Protein 3IUP (pdb70)

Organism: Cupriavidus pinatubonensis (strain JMP 134 / LMG 1197) (NCBI:txid264198)

B-factor: mean 23.29, std 7.45, range [10.83, 61.52]

Nearest PDB structures (foldseek):
  3iup-assembly1_B  TM=1.001E+00  e=5.289E-76  Cupriavidus pinatubonensis JMP134
  4oh1-assembly1_A  TM=6.319E-01  e=7.724E-14  [Clostridium] scindens ATCC 35704
  3qe3-assembly1_A  TM=6.442E-01  e=1.140E-12  Ovis aries
  6dkh-assembly2_C  TM=6.704E-01  e=2.852E-12  Escherichia coli K-12
  4a2c-assembly1_B  TM=6.555E-01  e=2.147E-11  Escherichia coli K-12

Structure (mmCIF, N/CA/C/O backbone):
data_3IUP
#
_entry.id   3IUP
#
_cell.length_a   60.484
_cell.length_b   77.927
_cell.length_c   85.447
_cell.angle_alpha   90.000
_cell.angle_beta   109.210
_cell.angle_gamma   90.000
#
_symmetry.space_group_name_H-M   'P 1 21 1'
#
loop_
_entity.id
_entity.type
_entity.pdbx_description
1 polymer 'Putative NADPH:quinone oxidoreductase'
2 non-polymer 'NADPH DIHYDRO-NICOTINAMIDE-ADENINE-DINUCLEOTIDE PHOSPHATE'
3 non-polymer 1,2-ETHANEDIOL
4 non-polymer 'ACETATE ION'
5 water water
#
loop_
_atom_site.group_PDB
_atom_site.id
_atom_site.type_symbol
_atom_site.label_atom_id
_atom_site.label_alt_id
_atom_site.label_comp_id
_atom_site.label_asym_id
_atom_site.label_entity_id
_atom_site.label_seq_id
_atom_site.pdbx_PDB_ins_code
_atom_site.Cartn_x
_atom_site.Cartn_y
_atom_site.Cartn_z
_atom_site.occupancy
_atom_site.B_iso_or_equiv
_atom_site.auth_seq_id
_atom_site.auth_comp_id
_atom_site.auth_asym_id
_atom_site.auth_atom_id
_atom_site.pdbx_PDB_model_num
ATOM 1 N N . HIS A 1 3 ? 15.317 2.953 11.509 1.00 30.98 2 HIS A N 1
ATOM 2 C CA . HIS A 1 3 ? 16.254 3.115 12.663 1.00 29.90 2 HIS A CA 1
ATOM 3 C C . HIS A 1 3 ? 15.724 4.202 13.617 1.00 28.80 2 HIS A C 1
ATOM 4 O O . HIS A 1 3 ? 14.655 4.790 13.427 1.00 28.19 2 HIS A O 1
ATOM 6 N N . SER A 1 4 ? 16.438 4.398 14.710 1.00 27.63 3 SER A N 1
ATOM 7 C CA . SER A 1 4 ? 16.181 5.536 15.572 1.00 26.18 3 SER A CA 1
ATOM 8 C C . SER A 1 4 ? 17.524 6.159 15.923 1.00 24.03 3 SER A C 1
ATOM 9 O O . SER A 1 4 ? 18.590 5.566 15.730 1.00 22.82 3 SER A O 1
ATOM 12 N N . ALA A 1 5 ? 17.452 7.384 16.418 1.00 20.29 4 ALA A N 1
ATOM 13 C CA . ALA A 1 5 ? 18.614 8.179 16.702 1.00 19.52 4 ALA A CA 1
ATOM 14 C C . ALA A 1 5 ? 18.198 9.213 17.732 1.00 18.53 4 ALA A C 1
ATOM 15 O O . ALA A 1 5 ? 17.037 9.279 18.119 1.00 19.39 4 ALA A O 1
ATOM 17 N N . LEU A 1 6 ? 19.137 10.022 18.186 1.00 16.82 5 LEU A N 1
ATOM 18 C CA . LEU A 1 6 ? 18.886 10.839 19.350 1.00 16.87 5 LEU A CA 1
ATOM 19 C C . LEU A 1 6 ? 18.455 12.254 18.971 1.00 17.21 5 LEU A C 1
ATOM 20 O O . LEU A 1 6 ? 18.882 12.806 17.947 1.00 17.28 5 LEU A O 1
ATOM 25 N N . GLN A 1 7 ? 17.625 12.837 19.831 1.00 18.03 6 GLN A N 1
ATOM 26 C CA A GLN A 1 7 ? 17.251 14.247 19.733 0.50 17.84 6 GLN A CA 1
ATOM 27 C CA B GLN A 1 7 ? 17.208 14.230 19.705 0.50 18.41 6 GLN A CA 1
ATOM 28 C C . GLN A 1 7 ? 17.117 14.816 21.120 1.00 18.61 6 GLN A C 1
ATOM 29 O O . GLN A 1 7 ? 16.585 14.164 21.997 1.00 19.22 6 GLN A O 1
ATOM 40 N N . LEU A 1 8 ? 17.615 16.022 21.329 1.00 16.99 7 LEU A N 1
ATOM 41 C CA . LEU A 1 8 ? 17.487 16.611 22.650 1.00 17.04 7 LEU A CA 1
ATOM 42 C C . LEU A 1 8 ? 16.029 17.001 22.903 1.00 16.26 7 LEU A C 1
ATOM 43 O O . LEU A 1 8 ? 15.312 17.445 21.969 1.00 16.71 7 LEU A O 1
ATOM 48 N N . ARG A 1 9 ? 15.582 16.864 24.138 1.00 16.57 8 ARG A N 1
ATOM 49 C CA A ARG A 1 9 ? 14.260 17.320 24.533 0.50 15.77 8 ARG A CA 1
ATOM 50 C CA B ARG A 1 9 ? 14.263 17.319 24.543 0.50 16.27 8 ARG A CA 1
ATOM 51 C C . ARG A 1 9 ? 14.331 18.164 25.807 1.00 16.15 8 ARG A C 1
ATOM 52 O O . ARG A 1 9 ? 15.106 17.850 26.746 1.00 16.47 8 ARG A O 1
ATOM 67 N N . SER A 1 10 ? 13.525 19.204 25.829 1.00 15.83 9 SER A N 1
ATOM 68 C CA . SER A 1 10 ? 13.390 20.079 26.989 1.00 15.78 9 SER A CA 1
ATOM 69 C C . SER A 1 10 ? 11.937 20.006 27.487 1.00 15.99 9 SER A C 1
ATOM 70 O O . SER A 1 10 ? 11.022 20.405 26.804 1.00 15.14 9 SER A O 1
ATOM 73 N N . ARG A 1 11 ? 11.745 19.535 28.708 1.00 17.23 10 ARG A N 1
ATOM 74 C CA A ARG A 1 11 ? 10.403 19.306 29.288 0.35 17.81 10 ARG A CA 1
ATOM 75 C CA B ARG A 1 11 ? 10.407 19.326 29.280 0.15 17.51 10 ARG A CA 1
ATOM 76 C CA C ARG A 1 11 ? 10.400 19.366 29.247 0.50 18.32 10 ARG A CA 1
ATOM 77 C C . ARG A 1 11 ? 10.222 20.163 30.534 1.00 18.17 10 ARG A C 1
ATOM 78 O O . ARG A 1 11 ? 10.887 19.907 31.536 1.00 19.34 10 ARG A O 1
ATOM 100 N N . ILE A 1 12 ? 9.327 21.146 30.502 1.00 19.29 11 ILE A N 1
ATOM 101 C CA . ILE A 1 12 ? 8.930 21.820 31.770 1.00 19.74 11 ILE A CA 1
ATOM 102 C C . ILE A 1 12 ? 7.601 21.229 32.197 1.00 20.84 11 ILE A C 1
ATOM 103 O O . ILE A 1 12 ? 6.594 21.316 31.477 1.00 20.80 11 ILE A O 1
ATOM 108 N N . LYS A 1 13 ? 7.604 20.655 33.385 1.00 20.16 12 LYS A N 1
ATOM 109 C CA . LYS A 1 13 ? 6.476 19.913 33.900 1.00 21.22 12 LYS A CA 1
ATOM 110 C C . LYS A 1 13 ? 5.631 20.784 34.821 1.00 22.13 12 LYS A C 1
ATOM 111 O O . LYS A 1 13 ? 6.090 21.802 35.374 1.00 20.03 12 LYS A O 1
ATOM 117 N N . SER A 1 14 ? 4.381 20.375 34.987 1.00 22.59 13 SER A N 1
ATOM 118 C CA . SER A 1 14 ? 3.461 21.101 35.825 1.00 24.03 13 SER A CA 1
ATOM 119 C C . SER A 1 14 ? 3.958 21.082 37.265 1.00 24.91 13 SER A C 1
ATOM 120 O O . SER A 1 14 ? 3.610 21.967 38.026 1.00 26.45 13 SER A O 1
ATOM 123 N N . SER A 1 15 ? 4.761 20.080 37.613 1.00 25.93 14 SER A N 1
ATOM 124 C CA . SER A 1 15 ? 5.435 20.002 38.918 1.00 27.39 14 SER A CA 1
ATOM 125 C C . SER A 1 15 ? 6.448 21.132 39.216 1.00 28.31 14 SER A C 1
ATOM 126 O O . SER A 1 15 ? 6.908 21.238 40.364 1.00 30.41 14 SER A O 1
ATOM 129 N N . GLY A 1 16 ? 6.793 21.967 38.228 1.00 27.45 15 GLY A N 1
ATOM 130 C CA . GLY A 1 16 ? 7.766 23.052 38.423 1.00 27.11 15 GLY A CA 1
ATOM 131 C C . GLY A 1 16 ? 9.181 22.627 38.061 1.00 26.88 15 GLY A C 1
ATOM 132 O O . GLY A 1 16 ? 10.129 23.380 38.273 1.00 28.81 15 GLY A O 1
ATOM 133 N N . GLU A 1 17 ? 9.334 21.427 37.510 1.00 26.21 16 GLU A N 1
ATOM 134 C CA . GLU A 1 17 ? 10.636 20.886 37.175 1.00 25.78 16 GLU A CA 1
ATOM 135 C C . GLU A 1 17 ? 10.898 20.990 35.669 1.00 24.58 16 GLU A C 1
ATOM 136 O O . GLU A 1 17 ? 10.070 20.630 34.883 1.00 24.88 16 GLU A O 1
ATOM 142 N N . LEU A 1 18 ? 12.083 21.467 35.317 1.00 22.80 17 LEU A N 1
ATOM 143 C CA . LEU A 1 18 ? 12.666 21.328 33.984 1.00 21.88 17 LEU A CA 1
ATOM 144 C C . LEU A 1 18 ? 13.454 20.024 33.946 1.00 20.94 17 LEU A C 1
ATOM 145 O O . LEU A 1 18 ? 14.238 19.776 34.820 1.00 20.79 17 LEU A O 1
ATOM 150 N N . GLU A 1 19 ? 13.184 19.161 32.966 1.00 20.30 18 GLU A N 1
ATOM 151 C CA . GLU A 1 19 ? 14.021 18.017 32.621 1.00 19.63 18 GLU A CA 1
ATOM 152 C C . GLU A 1 19 ? 14.545 18.130 31.172 1.00 20.39 18 GLU A C 1
ATOM 153 O O . GLU A 1 19 ? 13.764 18.260 30.203 1.00 19.71 18 GLU A O 1
ATOM 159 N N . LEU A 1 20 ? 15.865 18.037 31.041 1.00 19.24 19 LEU A N 1
ATOM 160 C CA . LEU A 1 20 ? 16.573 18.021 29.784 1.00 20.32 19 LEU A CA 1
ATOM 161 C C . LEU A 1 20 ? 17.104 16.646 29.588 1.00 19.82 19 LEU A C 1
ATOM 162 O O . LEU A 1 20 ? 17.706 16.067 30.503 1.00 21.01 19 LEU A O 1
ATOM 167 N N . SER A 1 21 ? 16.935 16.106 28.380 1.00 19.97 20 SER A N 1
ATOM 168 C CA . SER A 1 21 ? 17.336 14.738 28.088 1.00 19.84 20 SER A CA 1
ATOM 169 C C . SER A 1 21 ? 17.601 14.555 26.607 1.00 19.10 20 SER A C 1
ATOM 170 O O . SER A 1 21 ? 17.268 15.424 25.820 1.00 18.45 20 SER A O 1
ATOM 173 N N . LEU A 1 22 ? 18.263 13.456 26.272 1.00 19.05 21 LEU A N 1
ATOM 174 C CA . LEU A 1 22 ? 18.387 12.988 24.922 1.00 21.22 21 LEU A CA 1
ATOM 175 C C . LEU A 1 22 ? 17.372 11.860 24.713 1.00 21.48 21 LEU A C 1
ATOM 176 O O . LEU A 1 22 ? 17.468 10.817 25.367 1.00 24.30 21 LEU A O 1
ATOM 181 N N . ASP A 1 23 ? 16.403 12.064 23.830 1.00 20.73 22 ASP A N 1
ATOM 182 C CA . ASP A 1 23 ? 15.381 11.071 23.570 1.00 21.16 22 ASP A CA 1
ATOM 183 C C . ASP A 1 23 ? 15.812 10.236 22.366 1.00 20.77 22 ASP A C 1
ATOM 184 O O . ASP A 1 23 ? 16.483 10.716 21.432 1.00 19.84 22 ASP A O 1
ATOM 189 N N . SER A 1 24 ? 15.387 8.990 22.379 1.00 19.57 23 SER A N 1
ATOM 190 C CA . SER A 1 24 ? 15.537 8.120 21.232 1.00 19.88 23 SER A CA 1
ATOM 191 C C . SER A 1 24 ? 14.275 8.299 20.421 1.00 20.84 23 SER A C 1
ATOM 192 O O . SER A 1 24 ? 13.175 8.076 20.965 1.00 21.24 23 SER A O 1
ATOM 195 N N . ILE A 1 25 ? 14.446 8.712 19.167 1.00 20.73 24 ILE A N 1
ATOM 196 C CA . ILE A 1 25 ? 13.365 9.130 18.236 1.00 22.79 24 ILE A CA 1
ATOM 197 C C . ILE A 1 25 ? 13.455 8.296 16.956 1.00 23.09 24 ILE A C 1
ATOM 198 O O . ILE A 1 25 ? 14.534 8.179 16.379 1.00 21.97 24 ILE A O 1
ATOM 203 N N . ASP A 1 26 ? 12.357 7.663 16.523 1.00 24.34 25 ASP A N 1
ATOM 204 C CA . ASP A 1 26 ? 12.422 6.878 15.296 1.00 26.44 25 ASP A CA 1
ATOM 205 C C . ASP A 1 26 ? 12.740 7.848 14.182 1.00 25.22 25 ASP A C 1
ATOM 206 O O . ASP A 1 26 ? 12.222 8.942 14.161 1.00 26.38 25 ASP A O 1
ATOM 211 N N . THR A 1 27 ? 13.610 7.460 13.279 1.00 25.63 26 THR A N 1
ATOM 212 C CA . THR A 1 27 ? 13.975 8.334 12.193 1.00 25.10 26 THR A CA 1
ATOM 213 C C . THR A 1 27 ? 12.985 8.149 11.015 1.00 26.69 26 THR A C 1
ATOM 214 O O . THR A 1 27 ? 12.830 7.050 10.537 1.00 25.68 26 THR A O 1
ATOM 218 N N . PRO A 1 28 ? 12.302 9.224 10.569 1.00 27.98 27 PRO A N 1
ATOM 219 C CA . PRO A 1 28 ? 11.367 9.028 9.462 1.00 28.67 27 PRO A CA 1
ATOM 220 C C . PRO A 1 28 ? 12.062 8.752 8.139 1.00 29.13 27 PRO A C 1
ATOM 221 O O . PRO A 1 28 ? 13.244 9.066 7.955 1.00 29.33 27 PRO A O 1
ATOM 225 N N . HIS A 1 29 ? 11.334 8.125 7.225 1.00 29.07 28 HIS A N 1
ATOM 226 C CA . HIS A 1 29 ? 11.734 8.126 5.831 1.00 29.92 28 HIS A CA 1
ATOM 227 C C . HIS A 1 29 ? 10.968 9.283 5.207 1.00 28.75 28 HIS A C 1
ATOM 228 O O . HIS A 1 29 ? 9.788 9.489 5.518 1.00 28.25 28 HIS A O 1
ATOM 235 N N . PRO A 1 30 ? 11.634 10.071 4.352 1.00 27.60 29 PRO A N 1
ATOM 236 C CA . PRO A 1 30 ? 10.989 11.276 3.829 1.00 26.88 29 PRO A CA 1
ATOM 237 C C . PRO A 1 30 ? 9.846 10.990 2.844 1.00 26.31 29 PRO A C 1
ATOM 238 O O . PRO A 1 30 ? 9.976 10.090 2.033 1.00 26.34 29 PRO A O 1
ATOM 242 N N . GLY A 1 31 ? 8.738 11.715 2.957 1.00 26.23 30 GLY A N 1
ATOM 243 C CA . GLY A 1 31 ? 7.711 11.708 1.906 1.00 26.31 30 GLY A CA 1
ATOM 244 C C . GLY A 1 31 ? 8.252 12.345 0.628 1.00 26.03 30 GLY A C 1
ATOM 245 O O . GLY A 1 31 ? 9.379 12.869 0.608 1.00 25.04 30 GLY A O 1
ATOM 246 N N . PRO A 1 32 ? 7.437 12.355 -0.442 1.00 26.91 31 PRO A N 1
ATOM 247 C CA . PRO A 1 32 ? 7.799 12.929 -1.743 1.00 26.05 31 PRO A CA 1
ATOM 248 C C . PRO A 1 32 ? 8.469 14.310 -1.740 1.00 25.61 31 PRO A C 1
ATOM 249 O O . PRO A 1 32 ? 9.388 14.528 -2.534 1.00 25.44 31 PRO A O 1
ATOM 253 N N . ASP A 1 33 ? 8.012 15.237 -0.892 1.00 24.23 32 ASP A N 1
ATOM 254 C CA . ASP A 1 33 ? 8.552 16.579 -0.879 1.00 23.80 32 ASP A CA 1
ATOM 255 C C . ASP A 1 33 ? 9.550 16.796 0.243 1.00 21.74 32 ASP A C 1
ATOM 256 O O . ASP A 1 33 ? 9.929 17.921 0.502 1.00 21.67 32 ASP A O 1
ATOM 261 N N . GLU A 1 34 ? 10.003 15.716 0.874 1.00 20.57 33 GLU A N 1
ATOM 262 C CA . GLU A 1 34 ? 10.909 15.833 2.034 1.00 20.53 33 GLU A CA 1
ATOM 263 C C . GLU A 1 34 ? 12.314 15.263 1.775 1.00 19.34 33 GLU A C 1
ATOM 264 O O . GLU A 1 34 ? 12.535 14.443 0.872 1.00 18.52 33 GLU A O 1
ATOM 270 N N . VAL A 1 35 ? 13.235 15.669 2.637 1.00 18.41 34 VAL A N 1
ATOM 271 C CA . VAL A 1 35 ? 14.591 15.087 2.658 1.00 17.92 34 VAL A CA 1
ATOM 272 C C . VAL A 1 35 ? 14.963 14.760 4.092 1.00 18.48 34 VAL A C 1
ATOM 273 O O . VAL A 1 35 ? 14.421 15.358 5.023 1.00 19.60 34 VAL A O 1
ATOM 277 N N . LEU A 1 36 ? 15.894 13.832 4.270 1.00 18.01 35 LEU A N 1
ATOM 278 C CA . LEU A 1 36 ? 16.404 13.507 5.573 1.00 16.99 35 LEU A CA 1
ATOM 279 C C . LEU A 1 36 ? 17.802 14.042 5.640 1.00 17.23 35 LEU A C 1
ATOM 280 O O . LEU A 1 36 ? 18.641 13.673 4.810 1.00 16.81 35 LEU A O 1
ATOM 285 N N . ILE A 1 37 ? 18.057 14.906 6.635 1.00 17.44 36 ILE A N 1
ATOM 286 C CA . ILE A 1 37 ? 19.362 15.522 6.820 1.00 16.65 36 ILE A CA 1
ATOM 287 C C . ILE A 1 37 ? 20.071 14.940 8.022 1.00 16.43 36 ILE A C 1
ATOM 288 O O . ILE A 1 37 ? 19.487 14.844 9.119 1.00 17.38 36 ILE A O 1
ATOM 293 N N . ARG A 1 38 ? 21.327 14.539 7.838 1.00 16.69 37 ARG A N 1
ATOM 294 C CA . ARG A 1 38 ? 22.187 14.189 8.971 1.00 16.83 37 ARG A CA 1
ATOM 295 C C . ARG A 1 38 ? 22.805 15.506 9.455 1.00 16.93 37 ARG A C 1
ATOM 296 O O . ARG A 1 38 ? 23.652 16.067 8.776 1.00 15.64 37 ARG A O 1
ATOM 304 N N . ILE A 1 39 ? 22.390 15.983 10.632 1.00 15.90 38 ILE A N 1
ATOM 305 C CA A ILE A 1 39 ? 22.794 17.320 11.083 0.60 17.20 38 ILE A CA 1
ATOM 306 C CA B ILE A 1 39 ? 22.790 17.311 11.125 0.40 16.91 38 ILE A CA 1
ATOM 307 C C . ILE A 1 39 ? 24.194 17.239 11.714 1.00 16.62 38 ILE A C 1
ATOM 308 O O . ILE A 1 39 ? 24.443 16.416 12.583 1.00 17.00 38 ILE A O 1
ATOM 317 N N . GLU A 1 40 ? 25.100 18.079 11.218 1.00 16.79 39 GLU A N 1
ATOM 318 C CA . GLU A 1 40 ? 26.502 18.067 11.665 1.00 17.03 39 GLU A CA 1
ATOM 319 C C . GLU A 1 40 ? 26.926 19.362 12.358 1.00 17.86 39 GLU A C 1
ATOM 320 O O . GLU A 1 40 ? 28.042 19.435 12.908 1.00 16.68 39 GLU A O 1
ATOM 326 N N . ALA A 1 41 ? 26.061 20.382 12.342 1.00 17.67 40 ALA A N 1
ATOM 327 C CA . ALA A 1 41 ? 26.420 21.689 12.909 1.00 17.16 40 ALA A CA 1
ATOM 328 C C . ALA A 1 41 ? 25.151 22.463 13.226 1.00 17.55 40 ALA A C 1
ATOM 329 O O . ALA A 1 41 ? 24.342 22.722 12.337 1.00 17.31 40 ALA A O 1
ATOM 331 N N . SER A 1 42 ? 24.984 22.855 14.477 1.00 16.45 41 SER A N 1
ATOM 332 C CA . SER A 1 42 ? 23.850 23.677 14.867 1.00 16.86 41 SER A CA 1
ATOM 333 C C . SER A 1 42 ? 24.270 24.569 16.049 1.00 16.92 41 SER A C 1
ATOM 334 O O . SER A 1 42 ? 24.764 24.062 17.043 1.00 17.82 41 SER A O 1
ATOM 337 N N . PRO A 1 43 ? 24.052 25.880 15.947 1.00 16.22 42 PRO A N 1
ATOM 338 C CA . PRO A 1 43 ? 24.567 26.775 16.960 1.00 16.05 42 PRO A CA 1
ATOM 339 C C . PRO A 1 43 ? 23.650 26.832 18.158 1.00 17.27 42 PRO A C 1
ATOM 340 O O . PRO A 1 43 ? 22.455 26.594 18.023 1.00 16.40 42 PRO A O 1
ATOM 344 N N . LEU A 1 44 ? 24.223 27.150 19.329 1.00 16.79 43 LEU A N 1
ATOM 345 C CA . LEU A 1 44 ? 23.479 27.485 20.524 1.00 16.41 43 LEU A CA 1
ATOM 346 C C . LEU A 1 44 ? 23.330 29.005 20.595 1.00 17.59 43 LEU A C 1
ATOM 347 O O . LEU A 1 44 ? 24.224 29.728 21.051 1.00 19.47 43 LEU A O 1
ATOM 352 N N . ASN A 1 45 ? 22.247 29.502 20.046 1.00 16.98 44 ASN A N 1
ATOM 353 C CA . ASN A 1 45 ? 22.002 30.933 20.006 1.00 18.31 44 ASN A CA 1
ATOM 354 C C . ASN A 1 45 ? 21.131 31.280 21.242 1.00 19.12 44 ASN A C 1
ATOM 355 O O . ASN A 1 45 ? 20.428 30.403 21.807 1.00 18.48 44 ASN A O 1
ATOM 360 N N . PRO A 1 46 ? 21.092 32.560 21.618 1.00 19.93 45 PRO A N 1
ATOM 361 C CA . PRO A 1 46 ? 20.257 32.997 22.754 1.00 20.12 45 PRO A CA 1
ATOM 362 C C . PRO A 1 46 ? 18.789 32.615 22.629 1.00 20.08 45 PRO A C 1
ATOM 363 O O . PRO A 1 46 ? 18.218 32.175 23.608 1.00 19.81 45 PRO A O 1
ATOM 367 N N . SER A 1 47 ? 18.216 32.672 21.426 1.00 21.04 46 SER A N 1
ATOM 368 C CA . SER A 1 47 ? 16.842 32.199 21.204 1.00 22.01 46 SER A CA 1
ATOM 369 C C . SER A 1 47 ? 16.699 30.734 21.572 1.00 21.08 46 SER A C 1
ATOM 370 O O . SER A 1 47 ? 15.722 30.338 22.173 1.00 21.44 46 SER A O 1
ATOM 373 N N . ASP A 1 48 ? 17.727 29.935 21.267 1.00 19.36 47 ASP A N 1
ATOM 374 C CA . ASP A 1 48 ? 17.691 28.501 21.597 1.00 18.38 47 ASP A CA 1
ATOM 375 C C . ASP A 1 48 ? 17.787 28.257 23.087 1.00 18.46 47 ASP A C 1
ATOM 376 O O . ASP A 1 48 ? 17.115 27.404 23.618 1.00 19.95 47 ASP A O 1
ATOM 381 N N . LEU A 1 49 ? 18.637 29.039 23.768 1.00 18.53 48 LEU A N 1
ATOM 382 C CA . LEU A 1 49 ? 18.867 28.859 25.185 1.00 19.30 48 LEU A CA 1
ATOM 383 C C . LEU A 1 49 ? 17.560 29.163 25.931 1.00 18.47 48 LEU A C 1
ATOM 384 O O . LEU A 1 49 ? 17.269 28.547 26.958 1.00 19.73 48 LEU A O 1
ATOM 389 N N . GLY A 1 50 ? 16.787 30.100 25.406 1.00 19.96 49 GLY A N 1
ATOM 390 C CA . GLY A 1 50 ? 15.491 30.471 25.998 1.00 21.34 49 GLY A CA 1
ATOM 391 C C . GLY A 1 50 ? 14.564 29.269 26.032 1.00 21.35 49 GLY A C 1
ATOM 392 O O . GLY A 1 50 ? 13.937 28.945 27.044 1.00 22.41 49 GLY A O 1
ATOM 393 N N . LEU A 1 51 ? 14.538 28.545 24.937 1.00 20.74 50 LEU A N 1
ATOM 394 C CA . LEU A 1 51 ? 13.681 27.347 24.863 1.00 20.28 50 LEU A CA 1
ATOM 395 C C . LEU A 1 51 ? 14.273 26.192 25.641 1.00 20.14 50 LEU A C 1
ATOM 396 O O . LEU A 1 51 ? 13.575 25.467 26.366 1.00 19.54 50 LEU A O 1
ATOM 401 N N . LEU A 1 52 ? 15.577 26.037 25.543 1.00 19.51 51 LEU A N 1
ATOM 402 C CA . LEU A 1 52 ? 16.267 24.948 26.190 1.00 19.38 51 LEU A CA 1
ATOM 403 C C . LEU A 1 52 ? 16.037 24.923 27.718 1.00 19.64 51 LEU A C 1
ATOM 404 O O . LEU A 1 52 ? 15.714 23.885 28.304 1.00 19.65 51 LEU A O 1
ATOM 409 N N . PHE A 1 53 ? 16.191 26.076 28.348 1.00 20.85 52 PHE A N 1
ATOM 410 C CA . PHE A 1 53 ? 16.133 26.163 29.805 1.00 21.36 52 PHE A CA 1
ATOM 411 C C . PHE A 1 53 ? 14.841 26.761 30.301 1.00 22.24 52 PHE A C 1
ATOM 412 O O . PHE A 1 53 ? 14.565 26.717 31.489 1.00 23.31 52 PHE A O 1
ATOM 420 N N . GLY A 1 54 ? 14.085 27.375 29.415 1.00 23.55 53 GLY A N 1
ATOM 421 C CA . GLY A 1 54 ? 12.852 28.044 29.819 1.00 24.65 53 GLY A CA 1
ATOM 422 C C . GLY A 1 54 ? 13.122 29.084 30.902 1.00 26.12 53 GLY A C 1
ATOM 423 O O . GLY A 1 54 ? 14.189 29.709 30.945 1.00 26.14 53 GLY A O 1
ATOM 424 N N . ALA A 1 55 ? 12.157 29.241 31.801 1.00 27.15 54 ALA A N 1
ATOM 425 C CA . ALA A 1 55 ? 12.305 30.128 32.963 1.00 26.88 54 ALA A CA 1
ATOM 426 C C . ALA A 1 55 ? 12.953 29.414 34.122 1.00 26.80 54 ALA A C 1
ATOM 427 O O . ALA A 1 55 ? 12.828 29.877 35.262 1.00 27.91 54 ALA A O 1
ATOM 429 N N . ALA A 1 56 ? 13.654 28.296 33.895 1.00 26.15 55 ALA A N 1
ATOM 430 C CA . ALA A 1 56 ? 14.283 27.586 34.992 1.00 25.95 55 ALA A CA 1
ATOM 431 C C . ALA A 1 56 ? 15.365 28.471 35.616 1.00 27.74 55 ALA A C 1
ATOM 432 O O . ALA A 1 56 ? 16.027 29.268 34.934 1.00 28.01 55 ALA A O 1
ATOM 434 N N . ASP A 1 57 ? 15.510 28.324 36.925 1.00 28.03 56 ASP A N 1
ATOM 435 C CA . ASP A 1 57 ? 16.568 28.999 37.661 1.00 28.28 56 ASP A CA 1
ATOM 436 C C . ASP A 1 57 ? 17.735 27.996 37.577 1.00 26.85 56 ASP A C 1
ATOM 437 O O . ASP A 1 57 ? 17.742 27.021 38.259 1.00 27.24 56 ASP A O 1
ATOM 450 N N . SER A 1 59 ? 20.705 28.064 38.417 1.00 30.81 58 SER A N 1
ATOM 451 C CA . SER A 1 59 ? 21.505 27.997 39.620 1.00 31.19 58 SER A CA 1
ATOM 452 C C . SER A 1 59 ? 21.029 26.842 40.484 1.00 31.14 58 SER A C 1
ATOM 453 O O . SER A 1 59 ? 21.724 26.470 41.397 1.00 32.09 58 SER A O 1
ATOM 456 N N . THR A 1 60 ? 19.838 26.289 40.191 1.00 30.34 59 THR A N 1
ATOM 457 C CA . THR A 1 60 ? 19.293 25.100 40.880 1.00 29.03 59 THR A CA 1
ATOM 458 C C . THR A 1 60 ? 19.411 23.803 40.051 1.00 29.50 59 THR A C 1
ATOM 459 O O . THR A 1 60 ? 18.752 22.827 40.372 1.00 28.87 59 THR A O 1
ATOM 463 N N . ALA A 1 61 ? 20.163 23.830 38.951 1.00 28.95 60 ALA A N 1
ATOM 464 C CA . ALA A 1 61 ? 20.230 22.668 38.025 1.00 28.46 60 ALA A CA 1
ATOM 465 C C . ALA A 1 61 ? 21.057 21.562 38.632 1.00 28.13 60 ALA A C 1
ATOM 466 O O . ALA A 1 61 ? 21.931 21.826 39.430 1.00 30.06 60 ALA A O 1
ATOM 468 N N . LYS A 1 62 ? 20.738 20.321 38.278 1.00 27.95 61 LYS A N 1
ATOM 469 C CA . LYS A 1 62 ? 21.344 19.118 38.826 1.00 27.62 61 LYS A CA 1
ATOM 470 C C . LYS A 1 62 ? 21.495 18.070 37.752 1.00 28.44 61 LYS A C 1
ATOM 471 O O . LYS A 1 62 ? 20.604 17.904 36.897 1.00 29.20 61 LYS A O 1
ATOM 477 N N . ALA A 1 63 ? 22.585 17.317 37.829 1.00 28.27 62 ALA A N 1
ATOM 478 C CA . ALA A 1 63 ? 22.948 16.344 36.802 1.00 28.46 62 ALA A CA 1
ATOM 479 C C . ALA A 1 63 ? 22.564 14.989 37.243 1.00 29.09 62 ALA A C 1
ATOM 480 O O . ALA A 1 63 ? 22.637 14.667 38.428 1.00 30.00 62 ALA A O 1
ATOM 482 N N . SER A 1 64 ? 22.109 14.165 36.305 1.00 28.88 63 SER A N 1
ATOM 483 C CA . SER A 1 64 ? 21.839 12.761 36.576 1.00 29.63 63 SER A CA 1
ATOM 484 C C . SER A 1 64 ? 21.874 12.040 35.259 1.00 29.81 63 SER A C 1
ATOM 485 O O . SER A 1 64 ? 22.364 12.591 34.275 1.00 30.13 63 SER A O 1
ATOM 488 N N . GLY A 1 65 ? 21.395 10.808 35.208 1.00 29.97 64 GLY A N 1
ATOM 489 C CA . GLY A 1 65 ? 21.461 10.060 33.963 1.00 30.87 64 GLY A CA 1
ATOM 490 C C . GLY A 1 65 ? 22.825 9.450 33.808 1.00 31.18 64 GLY A C 1
ATOM 491 O O . GLY A 1 65 ? 23.530 9.278 34.796 1.00 32.52 64 GLY A O 1
ATOM 492 N N . THR A 1 66 ? 23.211 9.112 32.581 1.00 31.26 65 THR A N 1
ATOM 493 C CA . THR A 1 66 ? 24.539 8.568 32.317 1.00 31.29 65 THR A CA 1
ATOM 494 C C . THR A 1 66 ? 25.361 9.534 31.445 1.00 31.61 65 THR A C 1
ATOM 495 O O . THR A 1 66 ? 24.867 10.598 31.007 1.00 30.78 65 THR A O 1
ATOM 499 N N . ALA A 1 67 ? 26.608 9.138 31.150 1.00 32.11 66 ALA A N 1
ATOM 500 C CA . ALA A 1 67 ? 27.535 9.988 30.372 1.00 31.28 66 ALA A CA 1
ATOM 501 C C . ALA A 1 67 ? 27.070 10.143 28.915 1.00 30.53 66 ALA A C 1
ATOM 502 O O . ALA A 1 67 ? 27.095 11.251 28.356 1.00 30.58 66 ALA A O 1
ATOM 504 N N . GLU A 1 68 ? 26.640 9.031 28.322 1.00 29.99 67 GLU A N 1
ATOM 505 C CA . GLU A 1 68 ? 26.141 9.017 26.939 1.00 29.40 67 GLU A CA 1
ATOM 506 C C . GLU A 1 68 ? 24.663 9.486 26.848 1.00 28.11 67 GLU A C 1
ATOM 507 O O . GLU A 1 68 ? 24.220 9.958 25.786 1.00 28.22 67 GLU A O 1
ATOM 510 N N . ARG A 1 69 ? 23.937 9.380 27.964 1.00 26.72 68 ARG A N 1
ATOM 511 C CA . ARG A 1 69 ? 22.512 9.741 28.053 1.00 25.21 68 ARG A CA 1
ATOM 512 C C . ARG A 1 69 ? 22.251 10.546 29.306 1.00 24.73 68 ARG A C 1
ATOM 513 O O . ARG A 1 69 ? 21.594 10.074 30.254 1.00 24.12 68 ARG A O 1
ATOM 521 N N . PRO A 1 70 ? 22.767 11.775 29.334 1.00 23.42 69 PRO A N 1
ATOM 522 C CA . PRO A 1 70 ? 22.637 12.624 30.481 1.00 23.76 69 PRO A CA 1
ATOM 523 C C . PRO A 1 70 ? 21.250 13.222 30.637 1.00 24.15 69 PRO A C 1
ATOM 524 O O . PRO A 1 70 ? 20.509 13.382 29.640 1.00 25.57 69 PRO A O 1
ATOM 528 N N . ILE A 1 71 ? 20.914 13.511 31.896 1.00 24.28 70 ILE A N 1
ATOM 529 C CA . ILE A 1 71 ? 19.728 14.267 32.308 1.00 24.75 70 ILE A CA 1
ATOM 530 C C . ILE A 1 71 ? 20.100 15.482 33.155 1.00 24.22 70 ILE A C 1
ATOM 531 O O . ILE A 1 71 ? 20.981 15.412 34.028 1.00 26.71 70 ILE A O 1
ATOM 536 N N . VAL A 1 72 ? 19.486 16.616 32.889 1.00 24.32 71 VAL A N 1
ATOM 537 C CA . VAL A 1 72 ? 19.583 17.760 33.774 1.00 24.46 71 VAL A CA 1
ATOM 538 C C . VAL A 1 72 ? 18.160 18.103 34.251 1.00 25.71 71 VAL A C 1
ATOM 539 O O . VAL A 1 72 ? 17.229 18.192 33.438 1.00 25.36 71 VAL A O 1
ATOM 543 N N . THR A 1 73 ? 18.012 18.276 35.574 1.00 25.02 72 THR A N 1
ATOM 544 C CA . THR A 1 73 ? 16.782 18.817 36.166 1.00 24.73 72 THR A CA 1
ATOM 545 C C . THR A 1 73 ? 17.030 20.099 36.954 1.00 24.48 72 THR A C 1
ATOM 546 O O . THR A 1 73 ? 18.115 20.317 37.459 1.00 25.89 72 THR A O 1
ATOM 550 N N . ALA A 1 74 ? 16.052 20.993 36.973 1.00 25.51 73 ALA A N 1
ATOM 551 C CA . ALA A 1 74 ? 16.192 22.301 37.639 1.00 25.32 73 ALA A CA 1
ATOM 552 C C . ALA A 1 74 ? 14.776 22.749 38.001 1.00 25.69 73 ALA A C 1
ATOM 553 O O . ALA A 1 74 ? 13.791 22.160 37.493 1.00 25.03 73 ALA A O 1
ATOM 555 N N . ARG A 1 75 ? 14.649 23.795 38.824 1.00 25.26 74 ARG A N 1
ATOM 556 C CA . ARG A 1 75 ? 13.350 24.272 39.252 1.00 25.52 74 ARG A CA 1
ATOM 557 C C . ARG A 1 75 ? 12.994 25.564 38.560 1.00 26.20 74 ARG A C 1
ATOM 558 O O . ARG A 1 75 ? 13.858 26.435 38.337 1.00 26.77 74 ARG A O 1
ATOM 566 N N . VAL A 1 76 ? 11.733 25.682 38.179 1.00 25.14 75 VAL A N 1
ATOM 567 C CA . VAL A 1 76 ? 11.179 26.913 37.683 1.00 26.49 75 VAL A CA 1
ATOM 568 C C . VAL A 1 76 ? 10.504 27.583 38.891 1.00 27.80 75 VAL A C 1
ATOM 569 O O . VAL A 1 76 ? 9.783 26.926 39.613 1.00 28.56 75 VAL A O 1
ATOM 573 N N . PRO A 1 77 ? 10.759 28.877 39.120 1.00 28.67 76 PRO A N 1
ATOM 574 C CA . PRO A 1 77 ? 10.086 29.502 40.250 1.00 29.66 76 PRO A CA 1
ATOM 575 C C . PRO A 1 77 ? 8.596 29.784 39.998 1.00 29.80 76 PRO A C 1
ATOM 576 O O . PRO A 1 77 ? 8.233 30.177 38.874 1.00 29.68 76 PRO A O 1
ATOM 580 N N . GLU A 1 78 ? 7.766 29.706 41.057 1.00 30.81 77 GLU A N 1
ATOM 581 C CA . GLU A 1 78 ? 6.289 29.777 40.899 1.00 30.91 77 GLU A CA 1
ATOM 582 C C . GLU A 1 78 ? 5.897 31.019 40.108 1.00 31.76 77 GLU A C 1
ATOM 583 O O . GLU A 1 78 ? 4.985 31.000 39.259 1.00 31.70 77 GLU A O 1
ATOM 585 N N . GLY A 1 79 ? 6.626 32.107 40.365 1.00 31.85 78 GLY A N 1
ATOM 586 C CA . GLY A 1 79 ? 6.376 33.373 39.714 1.00 32.50 78 GLY A CA 1
ATOM 587 C C . GLY A 1 79 ? 6.572 33.375 38.221 1.00 32.20 78 GLY A C 1
ATOM 588 O O . GLY A 1 79 ? 5.972 34.199 37.499 1.00 33.78 78 GLY A O 1
ATOM 589 N N . ALA A 1 80 ? 7.418 32.468 37.739 1.00 32.34 79 ALA A N 1
ATOM 590 C CA . ALA A 1 80 ? 7.619 32.279 36.300 1.00 31.17 79 ALA A CA 1
ATOM 591 C C . ALA A 1 80 ? 6.673 31.227 35.652 1.00 31.02 79 ALA A C 1
ATOM 592 O O . ALA A 1 80 ? 6.658 31.112 34.430 1.00 30.31 79 ALA A O 1
ATOM 602 N N . ARG A 1 82 ? 3.458 31.005 35.137 1.00 29.77 81 ARG A N 1
ATOM 603 C CA . ARG A 1 82 ? 2.463 31.593 34.234 1.00 30.07 81 ARG A CA 1
ATOM 604 C C . ARG A 1 82 ? 3.074 31.784 32.859 1.00 29.13 81 ARG A C 1
ATOM 605 O O . ARG A 1 82 ? 2.435 31.481 31.841 1.00 29.78 81 ARG A O 1
ATOM 607 N N . SER A 1 83 ? 4.321 32.263 32.826 1.00 28.88 82 SER A N 1
ATOM 608 C CA . SER A 1 83 ? 5.040 32.449 31.585 1.00 28.09 82 SER A CA 1
ATOM 609 C C . SER A 1 83 ? 5.312 31.115 30.904 1.00 27.95 82 SER A C 1
ATOM 610 O O . SER A 1 83 ? 5.492 31.092 29.698 1.00 28.26 82 SER A O 1
ATOM 621 N N . ALA A 1 85 ? 3.195 28.559 30.958 1.00 24.51 84 ALA A N 1
ATOM 622 C CA . ALA A 1 85 ? 1.905 27.882 30.836 1.00 25.35 84 ALA A CA 1
ATOM 623 C C . ALA A 1 85 ? 1.720 27.151 29.493 1.00 25.03 84 ALA A C 1
ATOM 624 O O . ALA A 1 85 ? 1.289 26.011 29.473 1.00 25.96 84 ALA A O 1
ATOM 626 N N . GLY A 1 86 ? 2.052 27.814 28.391 1.00 24.48 85 GLY A N 1
ATOM 627 C CA . GLY A 1 86 ? 1.860 27.265 27.044 1.00 24.94 85 GLY A CA 1
ATOM 628 C C . GLY A 1 86 ? 2.637 25.971 26.732 1.00 24.02 85 GLY A C 1
ATOM 629 O O . GLY A 1 86 ? 2.269 25.235 25.793 1.00 24.41 85 GLY A O 1
ATOM 630 N N . ARG A 1 87 ? 3.685 25.676 27.505 1.00 21.97 86 ARG A N 1
ATOM 631 C CA . ARG A 1 87 ? 4.534 24.518 27.220 1.00 21.01 86 ARG A CA 1
ATOM 632 C C . ARG A 1 87 ? 4.542 23.478 28.333 1.00 19.73 86 ARG A C 1
ATOM 633 O O . ARG A 1 87 ? 5.326 22.532 28.294 1.00 20.54 86 ARG A O 1
ATOM 641 N N . LEU A 1 88 ? 3.699 23.658 29.341 1.00 19.71 87 LEU A N 1
ATOM 642 C CA . LEU A 1 88 ? 3.711 22.746 30.484 1.00 18.97 87 LEU A CA 1
ATOM 643 C C . LEU A 1 88 ? 3.399 21.332 29.997 1.00 18.45 87 LEU A C 1
ATOM 644 O O . LEU A 1 88 ? 2.428 21.115 29.246 1.00 17.06 87 LEU A O 1
ATOM 649 N N . ASP A 1 89 ? 4.221 20.389 30.449 1.00 17.02 88 ASP A N 1
ATOM 650 C CA . ASP A 1 89 ? 4.070 18.965 30.178 1.00 17.30 88 ASP A CA 1
ATOM 651 C C . ASP A 1 89 ? 4.289 18.613 28.703 1.00 16.01 88 ASP A C 1
ATOM 652 O O . ASP A 1 89 ? 3.930 17.516 28.269 1.00 15.86 88 ASP A O 1
ATOM 657 N N . ALA A 1 90 ? 4.876 19.533 27.957 1.00 15.53 89 ALA A N 1
ATOM 658 C CA . ALA A 1 90 ? 5.212 19.281 26.543 1.00 16.13 89 ALA A CA 1
ATOM 659 C C . ALA A 1 90 ? 6.683 18.917 26.422 1.00 17.57 89 ALA A C 1
ATOM 660 O O . ALA A 1 90 ? 7.557 19.581 27.001 1.00 18.23 89 ALA A O 1
ATOM 662 N N . SER A 1 91 ? 6.990 17.896 25.634 1.00 16.65 90 SER A N 1
ATOM 663 C CA . SER A 1 91 ? 8.347 17.557 25.387 1.00 16.17 90 SER A CA 1
ATOM 664 C C . SER A 1 91 ? 8.843 18.315 24.161 1.00 16.47 90 SER A C 1
ATOM 665 O O . SER A 1 91 ? 8.440 18.022 23.024 1.00 16.78 90 SER A O 1
ATOM 676 N N . PRO A 1 93 ? 11.318 19.776 21.327 1.00 16.96 92 PRO A N 1
ATOM 677 C CA . PRO A 1 93 ? 12.565 19.753 20.617 1.00 16.82 92 PRO A CA 1
ATOM 678 C C . PRO A 1 93 ? 13.193 21.145 20.619 1.00 17.23 92 PRO A C 1
ATOM 679 O O . PRO A 1 93 ? 12.501 22.145 20.820 1.00 17.77 92 PRO A O 1
ATOM 683 N N . VAL A 1 94 ? 14.498 21.228 20.402 1.00 17.21 93 VAL A N 1
ATOM 684 C CA . VAL A 1 94 ? 15.185 22.509 20.526 1.00 16.92 93 VAL A CA 1
ATOM 685 C C . VAL A 1 94 ? 16.122 22.682 19.346 1.00 16.64 93 VAL A C 1
ATOM 686 O O . VAL A 1 94 ? 16.599 21.698 18.771 1.00 16.64 93 VAL A O 1
ATOM 690 N N . GLY A 1 95 ? 16.391 23.936 18.989 1.00 16.86 94 GLY A N 1
ATOM 691 C CA . GLY A 1 95 ? 17.384 24.282 18.005 1.00 16.95 94 GLY A CA 1
ATOM 692 C C . GLY A 1 95 ? 16.733 24.791 16.746 1.00 17.74 94 GLY A C 1
ATOM 693 O O . GLY A 1 95 ? 16.159 24.019 15.982 1.00 18.32 94 GLY A O 1
ATOM 694 N N . ASN A 1 96 ? 16.821 26.104 16.520 1.00 17.84 95 ASN A N 1
ATOM 695 C CA . ASN A 1 96 ? 16.162 26.724 15.368 1.00 17.63 95 ASN A CA 1
ATOM 696 C C . ASN A 1 96 ? 16.763 26.311 14.052 1.00 17.46 95 ASN A C 1
ATOM 697 O O . ASN A 1 96 ? 16.029 26.010 13.120 1.00 17.54 95 ASN A O 1
ATOM 702 N N . GLU A 1 97 ? 18.089 26.344 13.956 1.00 16.36 96 GLU A N 1
ATOM 703 C CA . GLU A 1 97 ? 18.769 26.273 12.678 1.00 17.34 96 GLU A CA 1
ATOM 704 C C . GLU A 1 97 ? 19.955 25.334 12.754 1.00 16.89 96 GLU A C 1
ATOM 705 O O . GLU A 1 97 ? 20.504 25.088 13.836 1.00 16.11 96 GLU A O 1
ATOM 711 N N . GLY A 1 98 ? 20.337 24.815 11.605 1.00 18.04 97 GLY A N 1
ATOM 712 C CA . GLY A 1 98 ? 21.549 24.006 11.515 1.00 17.55 97 GLY A CA 1
ATOM 713 C C . GLY A 1 98 ? 21.860 23.588 10.107 1.00 16.85 97 GLY A C 1
ATOM 714 O O . GLY A 1 98 ? 21.184 23.991 9.146 1.00 17.56 97 GLY A O 1
ATOM 715 N N . ALA A 1 99 ? 22.859 22.746 9.983 1.00 16.29 98 ALA A N 1
ATOM 716 C CA . ALA A 1 99 ? 23.343 22.367 8.668 1.00 15.84 98 ALA A CA 1
ATOM 717 C C . ALA A 1 99 ? 23.831 20.957 8.709 1.00 16.93 98 ALA A C 1
ATOM 718 O O . ALA A 1 99 ? 24.220 20.449 9.778 1.00 16.26 98 ALA A O 1
ATOM 720 N N . GLY A 1 100 ? 23.742 20.289 7.558 1.00 17.57 99 GLY A N 1
ATOM 721 C CA . GLY A 1 100 ? 24.226 18.936 7.468 1.00 17.43 99 GLY A CA 1
ATOM 722 C C . GLY A 1 100 ? 24.150 18.414 6.050 1.00 18.02 99 GLY A C 1
ATOM 723 O O . GLY A 1 100 ? 24.058 19.180 5.085 1.00 19.06 99 GLY A O 1
ATOM 724 N N . VAL A 1 101 ? 24.133 17.096 5.940 1.00 18.12 100 VAL A N 1
ATOM 725 C CA . VAL A 1 101 ? 24.149 16.433 4.647 1.00 17.94 100 VAL A CA 1
ATOM 726 C C . VAL A 1 101 ? 22.839 15.679 4.397 1.00 17.49 100 VAL A C 1
ATOM 727 O O . VAL A 1 101 ? 22.323 15.012 5.282 1.00 16.28 100 VAL A O 1
ATOM 731 N N . VAL A 1 102 ? 22.311 15.805 3.189 1.00 18.07 101 VAL A N 1
ATOM 732 C CA . VAL A 1 102 ? 21.098 15.102 2.802 1.00 17.55 101 VAL A CA 1
ATOM 733 C C . VAL A 1 102 ? 21.468 13.677 2.459 1.00 18.01 101 VAL A C 1
ATOM 734 O O . VAL A 1 102 ? 22.245 13.439 1.524 1.00 18.90 101 VAL A O 1
ATOM 738 N N . VAL A 1 103 ? 20.945 12.750 3.248 1.00 17.74 102 VAL A N 1
ATOM 739 C CA . VAL A 1 103 ? 21.252 11.326 3.141 1.00 18.07 102 VAL A CA 1
ATOM 740 C C . VAL A 1 103 ? 20.088 10.503 2.604 1.00 18.86 102 VAL A C 1
ATOM 741 O O . VAL A 1 103 ? 20.293 9.357 2.203 1.00 19.76 102 VAL A O 1
ATOM 745 N N . GLU A 1 104 ? 18.868 11.035 2.627 1.00 19.03 103 GLU A N 1
ATOM 746 C CA . GLU A 1 104 ? 17.736 10.398 1.936 1.00 19.91 103 GLU A CA 1
ATOM 747 C C . GLU A 1 104 ? 16.888 11.500 1.328 1.00 19.38 103 GLU A C 1
ATOM 748 O O . GLU A 1 104 ? 16.743 12.575 1.901 1.00 17.89 103 GLU A O 1
ATOM 754 N N . ALA A 1 105 ? 16.273 11.204 0.200 1.00 19.02 104 ALA A N 1
ATOM 755 C CA . ALA A 1 105 ? 15.417 12.167 -0.489 1.00 18.95 104 ALA A CA 1
ATOM 756 C C . ALA A 1 105 ? 14.122 11.488 -0.951 1.00 19.35 104 ALA A C 1
ATOM 757 O O . ALA A 1 105 ? 14.128 10.349 -1.438 1.00 19.44 104 ALA A O 1
ATOM 759 N N . GLY A 1 106 ? 13.008 12.196 -0.781 1.00 20.21 105 GLY A N 1
ATOM 760 C CA . GLY A 1 106 ? 11.733 11.733 -1.278 1.00 20.59 105 GLY A CA 1
ATOM 761 C C . GLY A 1 106 ? 11.770 11.758 -2.799 1.00 20.69 105 GLY A C 1
ATOM 762 O O . GLY A 1 106 ? 12.717 12.277 -3.411 1.00 20.09 105 GLY A 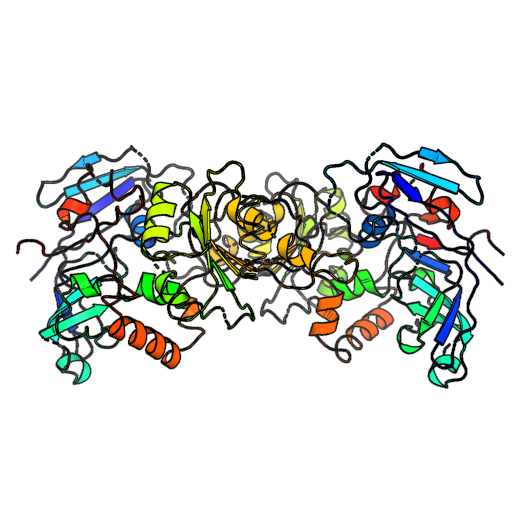O 1
ATOM 763 N N . SER A 1 107 ? 10.720 11.226 -3.405 1.00 20.94 106 SER A N 1
ATOM 764 C CA . SER A 1 107 ? 10.693 11.002 -4.853 1.00 21.19 106 SER A CA 1
ATOM 765 C C . SER A 1 107 ? 10.572 12.249 -5.743 1.00 21.44 106 SER A C 1
ATOM 766 O O . SER A 1 107 ? 10.881 12.181 -6.945 1.00 21.28 106 SER A O 1
ATOM 769 N N . SER A 1 108 ? 10.096 13.363 -5.196 1.00 21.19 107 SER A N 1
ATOM 770 C CA . SER A 1 108 ? 9.854 14.541 -6.030 1.00 21.91 107 SER A CA 1
ATOM 771 C C . SER A 1 108 ? 11.177 15.056 -6.603 1.00 21.10 107 SER A C 1
ATOM 772 O O . SER A 1 108 ? 12.227 14.932 -5.971 1.00 19.74 107 SER A O 1
ATOM 775 N N . PRO A 1 109 ? 11.150 15.608 -7.823 1.00 20.90 108 PRO A N 1
ATOM 776 C CA . PRO A 1 109 ? 12.393 16.169 -8.348 1.00 20.66 108 PRO A CA 1
ATOM 777 C C . PRO A 1 109 ? 13.042 17.198 -7.430 1.00 20.40 108 PRO A C 1
ATOM 778 O O . PRO A 1 109 ? 14.266 17.266 -7.329 1.00 19.80 108 PRO A O 1
ATOM 782 N N . ALA A 1 110 ? 12.225 18.007 -6.768 1.00 20.91 109 ALA A N 1
ATOM 783 C CA . ALA A 1 110 ? 12.731 18.988 -5.839 1.00 20.78 109 ALA A CA 1
ATOM 784 C C . ALA A 1 110 ? 13.571 18.335 -4.732 1.00 20.31 109 ALA A C 1
ATOM 785 O O . ALA A 1 110 ? 14.655 18.807 -4.396 1.00 19.94 109 ALA A O 1
ATOM 787 N N . ALA A 1 111 ? 13.074 17.236 -4.168 1.00 18.72 110 ALA A N 1
ATOM 788 C CA . ALA A 1 111 ? 13.782 16.527 -3.084 1.00 19.31 110 ALA A CA 1
ATOM 789 C C . ALA A 1 111 ? 15.013 15.774 -3.640 1.00 18.59 110 ALA A C 1
ATOM 790 O O . ALA A 1 111 ? 16.088 15.829 -3.064 1.00 18.38 110 ALA A O 1
ATOM 792 N N . GLN A 1 112 ? 14.841 15.090 -4.764 1.00 18.50 111 GLN A N 1
ATOM 793 C CA . GLN A 1 112 ? 15.957 14.385 -5.420 1.00 18.37 111 GLN A CA 1
ATOM 794 C C . GLN A 1 112 ? 17.122 15.324 -5.722 1.00 18.58 111 GLN A C 1
ATOM 795 O O . GLN A 1 112 ? 18.269 14.930 -5.597 1.00 17.72 111 GLN A O 1
ATOM 801 N N . ALA A 1 113 ? 16.828 16.577 -6.074 1.00 18.27 112 ALA A N 1
ATOM 802 C CA . ALA A 1 113 ? 17.902 17.519 -6.440 1.00 19.23 112 ALA A CA 1
ATOM 803 C C . ALA A 1 113 ? 18.802 17.827 -5.262 1.00 18.87 112 ALA A C 1
ATOM 804 O O . ALA A 1 113 ? 19.908 18.336 -5.425 1.00 21.19 112 ALA A O 1
ATOM 806 N N . LEU A 1 114 ? 18.334 17.547 -4.056 1.00 18.99 113 LEU A N 1
ATOM 807 C CA . LEU A 1 114 ? 19.119 17.806 -2.866 1.00 18.98 113 LEU A CA 1
ATOM 808 C C . LEU A 1 114 ? 19.928 16.614 -2.411 1.00 18.68 113 LEU A C 1
ATOM 809 O O . LEU A 1 114 ? 20.765 16.734 -1.516 1.00 18.26 113 LEU A O 1
ATOM 822 N N . GLY A 1 116 ? 22.502 14.196 -1.318 1.00 20.59 115 GLY A N 1
ATOM 823 C CA . GLY A 1 116 ? 23.937 14.287 -1.137 1.00 20.32 115 GLY A CA 1
ATOM 824 C C . GLY A 1 116 ? 24.487 15.670 -0.936 1.00 21.18 115 GLY A C 1
ATOM 825 O O . GLY A 1 116 ? 25.677 15.802 -0.648 1.00 22.65 115 GLY A O 1
ATOM 826 N N . LYS A 1 117 ? 23.635 16.691 -1.003 1.00 20.98 116 LYS A N 1
ATOM 827 C CA . LYS A 1 117 ? 24.068 18.059 -0.819 1.00 20.66 116 LYS A CA 1
ATOM 828 C C . LYS A 1 117 ? 24.216 18.426 0.656 1.00 21.14 116 LYS A C 1
ATOM 829 O O . LYS A 1 117 ? 23.562 17.874 1.533 1.00 20.20 116 LYS A O 1
ATOM 835 N N . THR A 1 118 ? 25.099 19.388 0.874 1.00 20.94 117 THR A N 1
ATOM 836 C CA . THR A 1 118 ? 25.237 20.060 2.147 1.00 19.88 117 THR A CA 1
ATOM 837 C C . THR A 1 118 ? 24.290 21.235 2.139 1.00 20.24 117 THR A C 1
ATOM 838 O O . THR A 1 118 ? 24.374 22.132 1.268 1.00 20.82 117 THR A O 1
ATOM 842 N N . VAL A 1 119 ? 23.391 21.215 3.123 1.00 19.03 118 VAL A N 1
ATOM 843 C CA . VAL A 1 119 ? 22.313 22.179 3.258 1.00 18.81 118 VAL A CA 1
ATOM 844 C C . VAL A 1 119 ? 22.240 22.772 4.662 1.00 19.40 118 VAL A C 1
ATOM 845 O O . VAL A 1 119 ? 22.722 22.183 5.612 1.00 17.58 118 VAL A O 1
ATOM 849 N N . ALA A 1 120 ? 21.607 23.944 4.745 1.00 19.32 119 ALA A N 1
ATOM 850 C CA . ALA A 1 120 ? 21.185 24.559 6.017 1.00 19.29 119 ALA A CA 1
ATOM 851 C C . ALA A 1 120 ? 19.671 24.640 6.020 1.00 20.48 119 ALA A C 1
ATOM 852 O O . ALA A 1 120 ? 19.028 24.770 4.962 1.00 19.79 119 ALA A O 1
ATOM 854 N N . ALA A 1 121 ? 19.084 24.582 7.197 1.00 20.65 120 ALA A N 1
ATOM 855 C CA . ALA A 1 121 ? 17.616 24.757 7.349 1.00 22.36 120 ALA A CA 1
ATOM 856 C C . ALA A 1 121 ? 17.316 25.442 8.637 1.00 22.38 120 ALA A C 1
ATOM 857 O O . ALA A 1 121 ? 18.060 25.255 9.607 1.00 20.77 120 ALA A O 1
ATOM 859 N N . ILE A 1 122 ? 16.212 26.213 8.697 1.00 23.37 121 ILE A N 1
ATOM 860 C CA . ILE A 1 122 ? 15.739 26.755 9.962 1.00 24.15 121 ILE A CA 1
ATOM 861 C C . ILE A 1 122 ? 14.455 26.013 10.348 1.00 24.40 121 ILE A C 1
ATOM 862 O O . ILE A 1 122 ? 13.413 26.555 10.517 1.00 26.49 121 ILE A O 1
ATOM 867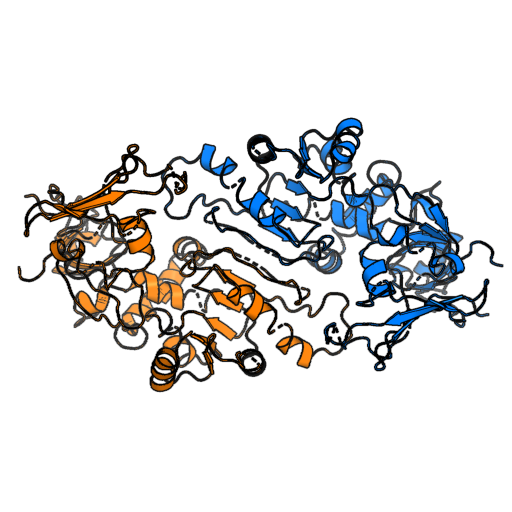 N N . GLY A 1 123 ? 14.592 24.735 10.535 1.00 26.11 122 GLY A N 1
ATOM 868 C CA . GLY A 1 123 ? 13.433 23.850 10.651 1.00 25.77 122 GLY A CA 1
ATOM 869 C C . GLY A 1 123 ? 12.922 23.716 12.059 1.00 24.67 122 GLY A C 1
ATOM 870 O O . GLY A 1 123 ? 11.848 23.158 12.268 1.00 25.62 122 GLY A O 1
ATOM 871 N N . GLY A 1 124 ? 13.689 24.180 13.054 1.00 22.03 123 GLY A N 1
ATOM 872 C CA . GLY A 1 124 ? 13.401 23.782 14.421 1.00 19.97 123 GLY A CA 1
ATOM 873 C C . GLY A 1 124 ? 13.848 22.338 14.644 1.00 18.62 123 GLY A C 1
ATOM 874 O O . GLY A 1 124 ? 14.091 21.556 13.680 1.00 16.87 123 GLY A O 1
ATOM 875 N N . ALA A 1 125 ? 13.941 21.962 15.918 1.00 16.89 124 ALA A N 1
ATOM 876 C CA . ALA A 1 125 ? 14.356 20.603 16.304 1.00 16.43 124 ALA A CA 1
ATOM 877 C C . ALA A 1 125 ? 15.695 20.213 15.665 1.00 16.07 124 ALA A C 1
ATOM 878 O O . ALA A 1 125 ? 15.950 19.049 15.326 1.00 16.76 124 ALA A O 1
ATOM 888 N N . TYR A 1 127 ? 18.674 20.233 17.126 1.00 14.82 126 TYR A N 1
ATOM 889 C CA . TYR A 1 127 ? 19.565 19.532 18.060 1.00 14.97 126 TYR A CA 1
ATOM 890 C C . TYR A 1 127 ? 19.160 18.037 18.063 1.00 15.83 126 TYR A C 1
ATOM 891 O O . TYR A 1 127 ? 18.525 17.526 18.996 1.00 16.87 126 TYR A O 1
ATOM 900 N N . SER A 1 128 ? 19.509 17.401 16.951 1.00 15.79 127 SER A N 1
ATOM 901 C CA . SER A 1 128 ? 18.974 16.066 16.558 1.00 16.61 127 SER A CA 1
ATOM 902 C C . SER A 1 128 ? 19.968 15.453 15.630 1.00 16.14 127 SER A C 1
ATOM 903 O O . SER A 1 128 ? 20.560 16.143 14.796 1.00 16.01 127 SER A O 1
ATOM 906 N N . GLN A 1 129 ? 20.157 14.145 15.716 1.00 15.83 128 GLN A N 1
ATOM 907 C CA . GLN A 1 129 ? 21.059 13.527 14.757 1.00 15.61 128 GLN A CA 1
ATOM 908 C C . GLN A 1 129 ? 20.550 13.620 13.316 1.00 16.23 128 GLN A C 1
ATOM 909 O O . GLN A 1 129 ? 21.351 13.850 12.386 1.00 15.56 128 GLN A O 1
ATOM 915 N N . TYR A 1 130 ? 19.240 13.430 13.145 1.00 16.18 129 TYR A N 1
ATOM 916 C CA . TYR A 1 130 ? 18.608 13.424 11.784 1.00 16.89 129 TYR A CA 1
ATOM 917 C C . TYR A 1 130 ? 17.367 14.224 11.833 1.00 17.85 129 TYR A C 1
ATOM 918 O O . TYR A 1 130 ? 16.637 14.139 12.830 1.00 17.74 129 TYR A O 1
ATOM 927 N N . ARG A 1 131 ? 17.114 15.000 10.763 1.00 16.91 130 ARG A N 1
ATOM 928 C CA . ARG A 1 131 ? 15.847 15.742 10.640 1.00 17.74 130 ARG A CA 1
ATOM 929 C C . ARG A 1 131 ? 15.264 15.523 9.265 1.00 18.65 130 ARG A C 1
ATOM 930 O O . ARG A 1 131 ? 15.993 15.613 8.269 1.00 17.47 130 ARG A O 1
ATOM 938 N N . CYS A 1 132 ? 13.974 15.218 9.248 1.00 17.94 131 CYS A N 1
ATOM 939 C CA . CYS A 1 132 ? 13.185 15.033 8.046 1.00 20.07 131 CYS A CA 1
ATOM 940 C C . CYS A 1 132 ? 12.402 16.298 7.820 1.00 20.72 131 CYS A C 1
ATOM 941 O O . CYS A 1 132 ? 11.541 16.670 8.639 1.00 22.86 131 CYS A O 1
ATOM 944 N N . ILE A 1 133 ? 12.782 17.032 6.793 1.00 22.02 132 ILE A N 1
ATOM 945 C CA . ILE A 1 133 ? 12.171 18.325 6.571 1.00 23.67 132 ILE A CA 1
ATOM 946 C C . ILE A 1 133 ? 11.853 18.544 5.119 1.00 22.81 132 ILE A C 1
ATOM 947 O O . ILE A 1 133 ? 12.443 17.915 4.278 1.00 22.38 132 ILE A O 1
ATOM 952 N N . PRO A 1 134 ? 10.913 19.449 4.834 1.00 22.87 133 PRO A N 1
ATOM 953 C CA . PRO A 1 134 ? 10.598 19.714 3.426 1.00 22.35 133 PRO A CA 1
ATOM 954 C C . PRO A 1 134 ? 11.767 20.248 2.641 1.00 22.08 133 PRO A C 1
ATOM 955 O O . PRO A 1 134 ? 12.523 21.114 3.118 1.00 23.03 133 PRO A O 1
ATOM 959 N N . ALA A 1 135 ? 11.915 19.694 1.450 1.00 21.71 134 ALA A N 1
ATOM 960 C CA . ALA A 1 135 ? 12.864 20.155 0.460 1.00 22.52 134 ALA A CA 1
ATOM 961 C C . ALA A 1 135 ? 12.836 21.681 0.373 1.00 23.02 134 ALA A C 1
ATOM 962 O O . ALA A 1 135 ? 13.889 22.299 0.284 1.00 22.70 134 ALA A O 1
ATOM 964 N N . ASP A 1 136 ? 11.638 22.278 0.422 1.00 24.85 135 ASP A N 1
ATOM 965 C CA . ASP A 1 136 ? 11.546 23.714 0.200 1.00 26.60 135 ASP A CA 1
ATOM 966 C C . ASP A 1 136 ? 12.034 24.539 1.388 1.00 26.60 135 ASP A C 1
ATOM 967 O O . ASP A 1 136 ? 12.077 25.754 1.287 1.00 27.78 135 ASP A O 1
ATOM 972 N N . GLN A 1 137 ? 12.460 23.895 2.481 1.00 26.24 136 GLN A N 1
ATOM 973 C CA . GLN A 1 137 ? 13.042 24.615 3.613 1.00 26.85 136 GLN A CA 1
ATOM 974 C C . GLN A 1 137 ? 14.561 24.509 3.707 1.00 25.54 136 GLN A C 1
ATOM 975 O O . GLN A 1 137 ? 15.163 24.924 4.697 1.00 27.30 136 GLN A O 1
ATOM 981 N N . CYS A 1 138 ? 15.175 23.908 2.708 1.00 24.33 137 CYS A N 1
ATOM 982 C CA . CYS A 1 138 ? 16.602 23.701 2.678 1.00 23.93 137 CYS A CA 1
ATOM 983 C C . CYS A 1 138 ? 17.280 24.768 1.848 1.00 23.93 137 CYS A C 1
ATOM 984 O O . CYS A 1 138 ? 16.825 25.071 0.757 1.00 23.35 137 CYS A O 1
ATOM 987 N N . LEU A 1 139 ? 18.348 25.342 2.382 1.00 24.04 138 LEU A N 1
ATOM 988 C CA . LEU A 1 139 ? 19.205 26.264 1.648 1.00 24.00 138 LEU A CA 1
ATOM 989 C C . LEU A 1 139 ? 20.450 25.492 1.246 1.00 23.80 138 LEU A C 1
ATOM 990 O O . LEU A 1 139 ? 21.213 25.055 2.110 1.00 22.76 138 LEU A O 1
ATOM 995 N N . VAL A 1 140 ? 20.678 25.339 -0.056 1.00 23.51 139 VAL A N 1
ATOM 996 C CA . VAL A 1 140 ? 21.880 24.651 -0.551 1.00 24.55 139 VAL A CA 1
ATOM 997 C C . VAL A 1 140 ? 23.119 25.532 -0.348 1.00 24.75 139 VAL A C 1
ATOM 998 O O . VAL A 1 140 ? 23.140 26.711 -0.755 1.00 25.35 139 VAL A O 1
ATOM 1002 N N . LEU A 1 141 ? 24.129 24.985 0.320 1.00 23.74 140 LEU A N 1
ATOM 1003 C CA . LEU A 1 141 ? 25.301 25.755 0.680 1.00 24.77 140 LEU A CA 1
ATOM 1004 C C . LEU A 1 141 ? 26.275 25.807 -0.505 1.00 25.84 140 LEU A C 1
ATOM 1005 O O . LEU A 1 141 ? 26.303 24.901 -1.324 1.00 24.70 140 LEU A O 1
ATOM 1010 N N . PRO A 1 142 ? 27.087 26.860 -0.586 1.00 26.76 141 PRO A N 1
ATOM 1011 C CA . PRO A 1 142 ? 28.022 26.942 -1.705 1.00 27.46 141 PRO A CA 1
ATOM 1012 C C . PRO A 1 142 ? 29.159 25.922 -1.647 1.00 28.08 141 PRO A C 1
ATOM 1013 O O . PRO A 1 142 ? 29.436 25.348 -0.610 1.00 28.04 141 PRO A O 1
ATOM 1017 N N . GLU A 1 143 ? 29.822 25.718 -2.782 1.00 29.62 142 GLU A N 1
ATOM 1018 C CA . GLU A 1 143 ? 30.921 24.769 -2.889 1.00 30.88 142 GLU A CA 1
ATOM 1019 C C . GLU A 1 143 ? 31.983 25.118 -1.869 1.00 31.51 142 GLU A C 1
ATOM 1020 O O . GLU A 1 143 ? 32.294 26.292 -1.649 1.00 31.17 142 GLU A O 1
ATOM 1026 N N . GLY A 1 144 ? 32.505 24.094 -1.207 1.00 31.94 143 GLY A N 1
ATOM 1027 C CA . GLY A 1 144 ? 33.551 24.296 -0.219 1.00 31.91 143 GLY A CA 1
ATOM 1028 C C . GLY A 1 144 ? 33.048 24.773 1.133 1.00 31.50 143 GLY A C 1
ATOM 1029 O O . GLY A 1 144 ? 33.860 25.058 2.016 1.00 33.20 143 GLY A O 1
ATOM 1030 N N . ALA A 1 145 ? 31.724 24.852 1.327 1.00 30.11 144 ALA A N 1
ATOM 1031 C CA . ALA A 1 145 ? 31.173 25.164 2.651 1.00 27.62 144 ALA A CA 1
ATOM 1032 C C . ALA A 1 145 ? 30.902 23.858 3.421 1.00 26.48 144 ALA A C 1
ATOM 1033 O O . ALA A 1 145 ? 30.217 22.993 2.929 1.00 27.28 144 ALA A O 1
ATOM 1035 N N . THR A 1 146 ? 31.491 23.705 4.602 1.00 24.65 145 THR A N 1
ATOM 1036 C CA . THR A 1 146 ? 31.194 22.574 5.501 1.00 23.50 145 THR A CA 1
ATOM 1037 C C . THR A 1 146 ? 29.859 22.857 6.207 1.00 21.99 145 THR A C 1
ATOM 1038 O O . THR A 1 146 ? 29.423 24.003 6.249 1.00 22.15 145 THR A O 1
ATOM 1042 N N . PRO A 1 147 ? 29.233 21.844 6.838 1.00 21.11 146 PRO A N 1
ATOM 1043 C CA . PRO A 1 147 ? 28.089 22.185 7.702 1.00 19.92 146 PRO A CA 1
ATOM 1044 C C . PRO A 1 147 ? 28.404 23.286 8.730 1.00 19.96 146 PRO A C 1
ATOM 1045 O O . PRO A 1 147 ? 27.597 24.198 8.898 1.00 19.36 146 PRO A O 1
ATOM 1049 N N . ALA A 1 148 ? 29.571 23.219 9.373 1.00 20.01 147 ALA A N 1
ATOM 1050 C CA . ALA A 1 148 ? 29.980 24.305 10.284 1.00 21.34 147 ALA A CA 1
ATOM 1051 C C . ALA A 1 148 ? 29.916 25.684 9.637 1.00 21.63 147 ALA A C 1
ATOM 1052 O O . ALA A 1 148 ? 29.380 26.641 10.235 1.00 21.61 147 ALA A O 1
ATOM 1054 N N . ASP A 1 149 ? 30.434 25.794 8.413 1.00 22.05 148 ASP A N 1
ATOM 1055 C CA . ASP A 1 149 ? 30.400 27.054 7.673 1.00 22.62 148 ASP A CA 1
ATOM 1056 C C . ASP A 1 149 ? 28.981 27.595 7.453 1.00 22.01 148 ASP A C 1
ATOM 1057 O O . ASP A 1 149 ? 28.794 28.795 7.373 1.00 22.06 148 ASP A O 1
ATOM 1062 N N . GLY A 1 150 ? 27.991 26.715 7.359 1.00 20.89 149 GLY A N 1
ATOM 1063 C CA . GLY A 1 150 ? 26.612 27.114 7.130 1.00 19.55 149 GLY A CA 1
ATOM 1064 C C . GLY A 1 150 ? 25.652 26.966 8.275 1.00 18.98 149 GLY A C 1
ATOM 1065 O O . GLY A 1 150 ? 24.457 27.146 8.102 1.00 19.64 149 GLY A O 1
ATOM 1066 N N . ALA A 1 151 ? 26.167 26.648 9.450 1.00 18.00 150 ALA A N 1
ATOM 1067 C CA . ALA A 1 151 ? 25.335 26.293 10.601 1.00 18.26 150 ALA A CA 1
ATOM 1068 C C . ALA A 1 151 ? 24.442 27.445 11.066 1.00 18.45 150 ALA A C 1
ATOM 1069 O O . ALA A 1 151 ? 23.405 27.223 11.694 1.00 18.02 150 ALA A O 1
ATOM 1071 N N . SER A 1 152 ? 24.932 28.656 10.809 1.00 18.49 151 SER A N 1
ATOM 1072 C CA . SER A 1 152 ? 24.316 29.878 11.308 1.00 19.24 151 SER A CA 1
ATOM 1073 C C . SER A 1 152 ? 23.873 30.733 10.136 1.00 20.80 151 SER A C 1
ATOM 1074 O O . SER A 1 152 ? 24.025 31.943 10.166 1.00 22.93 151 SER A O 1
ATOM 1077 N N . SER A 1 153 ? 23.317 30.109 9.099 1.00 20.35 152 SER A N 1
ATOM 1078 C CA . SER A 1 153 ? 22.996 30.826 7.861 1.00 20.11 152 SER A CA 1
ATOM 1079 C C . SER A 1 153 ? 21.758 31.709 7.978 1.00 20.61 152 SER A C 1
ATOM 1080 O O . SER A 1 153 ? 21.546 32.602 7.138 1.00 21.86 152 SER A O 1
ATOM 1083 N N . PHE A 1 154 ? 20.895 31.427 8.936 1.00 19.58 153 PHE A N 1
ATOM 1084 C CA . PHE A 1 154 ? 19.590 32.107 8.967 1.00 19.82 153 PHE A CA 1
ATOM 1085 C C . PHE A 1 154 ? 19.474 33.195 10.028 1.00 20.01 153 PHE A C 1
ATOM 1086 O O . PHE A 1 154 ? 19.206 34.364 9.709 1.00 20.17 153 PHE A O 1
ATOM 1094 N N . VAL A 1 155 ? 19.592 32.821 11.299 1.00 19.25 154 VAL A N 1
ATOM 1095 C CA . VAL A 1 155 ? 19.125 33.666 12.376 1.00 19.02 154 VAL A CA 1
ATOM 1096 C C . VAL A 1 155 ? 19.928 34.995 12.408 1.00 18.28 154 VAL A C 1
ATOM 1097 O O . VAL A 1 155 ? 19.377 36.099 12.283 1.00 17.40 154 VAL A O 1
ATOM 1101 N N . ASN A 1 156 ? 21.231 34.889 12.535 1.00 16.64 155 ASN A N 1
ATOM 1102 C CA . ASN A 1 156 ? 22.058 36.114 12.584 1.00 17.29 155 ASN A CA 1
ATOM 1103 C C . ASN A 1 156 ? 22.207 36.858 11.255 1.00 17.44 155 ASN A C 1
ATOM 1104 O O . ASN A 1 156 ? 21.989 38.106 11.214 1.00 17.57 155 ASN A O 1
ATOM 1109 N N . PRO A 1 157 ? 22.498 36.146 10.155 1.00 17.24 156 PRO A N 1
ATOM 1110 C CA . PRO A 1 157 ? 22.650 36.879 8.911 1.00 17.46 156 PRO A CA 1
ATOM 1111 C C . PRO A 1 157 ? 21.377 37.606 8.445 1.00 17.41 156 PRO A C 1
ATOM 1112 O O . PRO A 1 157 ? 21.452 38.746 7.969 1.00 17.90 156 PRO A O 1
ATOM 1116 N N . LEU A 1 158 ? 20.223 36.956 8.549 1.00 17.22 157 LEU A N 1
ATOM 1117 C CA . LEU A 1 158 ? 19.009 37.567 8.049 1.00 17.70 157 LEU A CA 1
ATOM 1118 C C . LEU A 1 158 ? 18.550 38.655 8.992 1.00 17.28 157 LEU A C 1
ATOM 1119 O O . LEU A 1 158 ? 17.922 39.600 8.546 1.00 17.59 157 LEU A O 1
ATOM 1124 N N . THR A 1 159 ? 18.825 38.520 10.287 1.00 16.18 158 THR A N 1
ATOM 1125 C CA . THR A 1 159 ? 18.479 39.570 11.221 1.00 15.73 158 THR A CA 1
ATOM 1126 C C . THR A 1 159 ? 19.332 40.783 10.929 1.00 15.27 158 THR A C 1
ATOM 1127 O O . THR A 1 159 ? 18.811 41.899 10.919 1.00 14.58 158 THR A O 1
ATOM 1131 N N . ALA A 1 160 ? 20.625 40.591 10.697 1.00 15.53 159 ALA A N 1
ATOM 1132 C CA . ALA A 1 160 ? 21.505 41.730 10.404 1.00 15.64 159 ALA A CA 1
ATOM 1133 C C . ALA A 1 160 ? 21.042 42.420 9.137 1.00 15.30 159 ALA A C 1
ATOM 1134 O O . ALA A 1 160 ? 20.913 43.647 9.096 1.00 17.16 159 ALA A O 1
ATOM 1136 N N . LEU A 1 161 ? 20.786 41.644 8.095 1.00 16.64 160 LEU A N 1
ATOM 1137 C CA . LEU A 1 161 ? 20.243 42.236 6.883 1.00 15.88 160 LEU A CA 1
ATOM 1138 C C . LEU A 1 161 ? 18.879 42.867 7.138 1.00 16.08 160 LEU A C 1
ATOM 1139 O O . LEU A 1 161 ? 18.554 43.924 6.562 1.00 17.28 160 LEU A O 1
ATOM 1144 N N . GLY A 1 162 ? 18.066 42.253 7.964 1.00 14.98 161 GLY A N 1
ATOM 1145 C CA . GLY A 1 162 ? 16.772 42.798 8.272 1.00 16.76 161 GLY A CA 1
ATOM 1146 C C . GLY A 1 162 ? 16.773 44.113 9.009 1.00 16.36 161 GLY A C 1
ATOM 1147 O O . GLY A 1 162 ? 15.855 44.912 8.865 1.00 15.73 161 GLY A O 1
ATOM 1156 N N . VAL A 1 164 ? 19.049 46.473 8.423 1.00 16.08 163 VAL A N 1
ATOM 1157 C CA . VAL A 1 164 ? 19.266 47.402 7.328 1.00 16.47 163 VAL A CA 1
ATOM 1158 C C . VAL A 1 164 ? 18.005 47.577 6.459 1.00 16.38 163 VAL A C 1
ATOM 1159 O O . VAL A 1 164 ? 17.605 48.708 6.122 1.00 15.84 163 VAL A O 1
ATOM 1163 N N . GLU A 1 165 ? 17.341 46.466 6.197 1.00 16.62 164 GLU A N 1
ATOM 1164 C CA . GLU A 1 165 ? 16.056 46.507 5.473 1.00 16.49 164 GLU A CA 1
ATOM 1165 C C . GLU A 1 165 ? 14.981 47.347 6.188 1.00 16.42 164 GLU A C 1
ATOM 1166 O O . GLU A 1 165 ? 14.341 48.184 5.570 1.00 16.03 164 GLU A O 1
ATOM 1172 N N . THR A 1 166 ? 14.794 47.121 7.478 1.00 15.93 165 THR A N 1
ATOM 1173 C CA . THR A 1 166 ? 13.906 47.887 8.295 1.00 15.97 165 THR A CA 1
ATOM 1174 C C . THR A 1 166 ? 14.258 49.365 8.337 1.00 15.54 165 THR A C 1
ATOM 1175 O O . THR A 1 166 ? 13.383 50.168 8.213 1.00 14.62 165 THR A O 1
ATOM 1187 N N . ARG A 1 168 ? 15.742 51.134 6.048 1.00 15.46 167 ARG A N 1
ATOM 1188 C CA . ARG A 1 168 ? 15.285 51.658 4.764 1.00 16.79 167 ARG A CA 1
ATOM 1189 C C . ARG A 1 168 ? 13.775 51.729 4.622 1.00 16.49 167 ARG A C 1
ATOM 1190 O O . ARG A 1 168 ? 13.254 52.735 4.167 1.00 16.85 167 ARG A O 1
ATOM 1198 N N . LEU A 1 169 ? 13.084 50.664 4.992 1.00 16.39 168 LEU A N 1
ATOM 1199 C CA . LEU A 1 169 ? 11.624 50.645 4.935 1.00 16.99 168 LEU A CA 1
ATOM 1200 C C . LEU A 1 169 ? 10.975 51.729 5.768 1.00 17.11 168 LEU A C 1
ATOM 1201 O O . LEU A 1 169 ? 9.925 52.254 5.395 1.00 17.43 168 LEU A O 1
ATOM 1206 N N . GLU A 1 170 ? 11.560 52.064 6.892 1.00 16.24 169 GLU A N 1
ATOM 1207 C CA . GLU A 1 170 ? 10.918 53.017 7.806 1.00 15.50 169 GLU A CA 1
ATOM 1208 C C . GLU A 1 170 ? 11.497 54.424 7.644 1.00 15.60 169 GLU A C 1
ATOM 1209 O O . GLU A 1 170 ? 11.223 55.326 8.419 1.00 16.38 169 GLU A O 1
ATOM 1215 N N . GLY A 1 171 ? 12.304 54.614 6.622 1.00 15.07 170 GLY A N 1
ATOM 1216 C CA . GLY A 1 171 ? 12.675 55.943 6.170 1.00 15.69 170 GLY A CA 1
ATOM 1217 C C . GLY A 1 171 ? 13.887 56.551 6.845 1.00 16.19 170 GLY A C 1
ATOM 1218 O O . GLY A 1 171 ? 14.056 57.763 6.836 1.00 19.23 170 GLY A O 1
ATOM 1219 N N . HIS A 1 172 ? 14.746 55.724 7.395 1.00 16.53 171 HIS A N 1
ATOM 1220 C CA . HIS A 1 172 ? 15.949 56.150 8.119 1.00 16.24 171 HIS A CA 1
ATOM 1221 C C . HIS A 1 172 ? 17.150 55.956 7.176 1.00 17.48 171 HIS A C 1
ATOM 1222 O O . HIS A 1 172 ? 17.126 55.101 6.282 1.00 17.56 171 HIS A O 1
ATOM 1229 N N . SER A 1 173 ? 18.234 56.663 7.426 1.00 17.39 172 SER A N 1
ATOM 1230 C CA . SER A 1 173 ? 19.395 56.564 6.546 1.00 18.41 172 SER A CA 1
ATOM 1231 C C . SER A 1 173 ? 20.611 55.925 7.237 1.00 17.89 172 SER A C 1
ATOM 1232 O O . SER A 1 173 ? 21.581 55.530 6.555 1.00 20.49 172 SER A O 1
ATOM 1235 N N . ALA A 1 174 ? 20.575 55.818 8.560 1.00 16.88 173 ALA A N 1
ATOM 1236 C CA . ALA A 1 174 ? 21.671 55.192 9.302 1.00 15.05 173 ALA A CA 1
ATOM 1237 C C . ALA A 1 174 ? 21.118 54.572 10.570 1.00 15.14 173 ALA A C 1
ATOM 1238 O O . ALA A 1 174 ? 19.986 54.858 10.970 1.00 15.88 173 ALA A O 1
ATOM 1240 N N . LEU A 1 175 ? 21.903 53.713 11.205 1.00 14.65 174 LEU A N 1
ATOM 1241 C CA . LEU A 1 175 ? 21.421 52.991 12.347 1.00 15.11 174 LEU A CA 1
ATOM 1242 C C . LEU A 1 175 ? 22.417 52.828 13.501 1.00 14.74 174 LEU A C 1
ATOM 1243 O O . LEU A 1 175 ? 23.621 53.036 13.377 1.00 16.01 174 LEU A O 1
ATOM 1248 N N . VAL A 1 176 ? 21.853 52.499 14.636 1.00 14.30 175 VAL A N 1
ATOM 1249 C CA . VAL A 1 176 ? 22.540 52.160 15.861 1.00 14.51 175 VAL A CA 1
ATOM 1250 C C . VAL A 1 176 ? 22.293 50.698 16.216 1.00 15.05 175 VAL A C 1
ATOM 1251 O O . VAL A 1 176 ? 21.145 50.185 16.103 1.00 14.40 175 VAL A O 1
ATOM 1255 N N . HIS A 1 177 ? 23.324 50.024 16.741 1.00 13.84 176 HIS A N 1
ATOM 1256 C CA . HIS A 1 177 ? 23.189 48.642 17.167 1.00 14.41 176 HIS A CA 1
ATOM 1257 C C . HIS A 1 177 ? 23.920 48.436 18.498 1.00 14.90 176 HIS A C 1
ATOM 1258 O O . HIS A 1 177 ? 25.063 48.840 18.627 1.00 15.94 176 HIS A O 1
ATOM 1265 N N . THR A 1 178 ? 23.256 47.827 19.460 1.00 14.38 177 THR A N 1
ATOM 1266 C CA . THR A 1 178 ? 23.824 47.570 20.781 1.00 14.63 177 THR A CA 1
ATOM 1267 C C . THR A 1 178 ? 24.307 46.110 20.913 1.00 15.74 177 THR A C 1
ATOM 1268 O O . THR A 1 178 ? 24.033 45.258 20.072 1.00 16.28 177 THR A O 1
ATOM 1272 N N . ALA A 1 179 ? 25.016 45.853 22.008 1.00 16.00 178 ALA A N 1
ATOM 1273 C CA . ALA A 1 179 ? 25.741 44.594 22.219 1.00 16.47 178 ALA A CA 1
ATOM 1274 C C . ALA A 1 179 ? 26.487 44.233 20.926 1.00 15.41 178 ALA A C 1
ATOM 1275 O O . ALA A 1 179 ? 26.506 43.086 20.500 1.00 16.44 178 ALA A O 1
ATOM 1277 N N . ALA A 1 180 ? 27.153 45.239 20.355 1.00 14.92 179 ALA A N 1
ATOM 1278 C CA . ALA A 1 180 ? 27.620 45.219 18.966 1.00 14.08 179 ALA A CA 1
ATOM 1279 C C . ALA A 1 180 ? 28.794 44.239 18.733 1.00 14.66 179 ALA A C 1
ATOM 1280 O O . ALA A 1 180 ? 29.092 43.898 17.605 1.00 16.27 179 ALA A O 1
ATOM 1282 N N . ALA A 1 181 ? 29.419 43.766 19.815 1.00 15.34 180 ALA A N 1
ATOM 1283 C CA . ALA A 1 181 ? 30.504 42.758 19.689 1.00 16.40 180 ALA A CA 1
ATOM 1284 C C . ALA A 1 181 ? 29.954 41.346 19.661 1.00 17.62 180 ALA A C 1
ATOM 1285 O O . ALA A 1 181 ? 30.719 40.366 19.585 1.00 16.98 180 ALA A O 1
ATOM 1287 N N . SER A 1 182 ? 28.627 41.236 19.688 1.00 15.57 181 SER A N 1
ATOM 1288 C CA . SER A 1 182 ? 27.987 39.940 19.431 1.00 16.12 181 SER A CA 1
ATOM 1289 C C . SER A 1 182 ? 28.376 39.408 18.063 1.00 16.09 181 SER A C 1
ATOM 1290 O O . SER A 1 182 ? 28.809 40.156 17.179 1.00 13.94 181 SER A O 1
ATOM 1293 N N . ASN A 1 183 ? 28.241 38.099 17.863 1.00 15.20 182 ASN A N 1
ATOM 1294 C CA . ASN A 1 183 ? 28.374 37.577 16.523 1.00 15.37 182 ASN A CA 1
ATOM 1295 C C . ASN A 1 183 ? 27.554 38.358 15.486 1.00 14.66 182 ASN A C 1
ATOM 1296 O O . ASN A 1 183 ? 28.062 38.744 14.422 1.00 15.83 182 ASN A O 1
ATOM 1301 N N . LEU A 1 184 ? 26.291 38.604 15.791 1.00 15.86 183 LEU A N 1
ATOM 1302 C CA . LEU A 1 184 ? 25.431 39.336 14.858 1.00 15.51 183 LEU A CA 1
ATOM 1303 C C . LEU A 1 184 ? 25.948 40.760 14.594 1.00 14.59 183 LEU A C 1
ATOM 1304 O O . LEU A 1 184 ? 25.978 41.234 13.464 1.00 15.65 183 LEU A O 1
ATOM 1309 N N . GLY A 1 185 ? 26.393 41.407 15.652 1.00 14.34 184 GLY A N 1
ATOM 1310 C CA . GLY A 1 185 ? 26.963 42.738 15.552 1.00 14.82 184 GLY A CA 1
ATOM 1311 C C . GLY A 1 185 ? 28.180 42.817 14.685 1.00 14.33 184 GLY A C 1
ATOM 1312 O O . GLY A 1 185 ? 28.378 43.797 13.927 1.00 14.14 184 GLY A O 1
ATOM 1313 N N . GLN A 1 186 ? 29.035 41.814 14.782 1.00 15.70 185 GLN A N 1
ATOM 1314 C CA . GLN A 1 186 ? 30.199 41.770 13.934 1.00 15.02 185 GLN A CA 1
ATOM 1315 C C . GLN A 1 186 ? 29.785 41.660 12.456 1.00 15.93 185 GLN A C 1
ATOM 1316 O O . GLN A 1 186 ? 30.396 42.291 11.625 1.00 15.97 185 GLN A O 1
ATOM 1330 N N . LEU A 1 188 ? 26.843 42.731 11.237 1.00 16.46 187 LEU A N 1
ATOM 1331 C CA . LEU A 1 188 ? 26.210 43.983 10.856 1.00 15.54 187 LEU A CA 1
ATOM 1332 C C . LEU A 1 188 ? 27.242 45.042 10.505 1.00 15.82 187 LEU A C 1
ATOM 1333 O O . LEU A 1 188 ? 27.132 45.762 9.515 1.00 15.38 187 LEU A O 1
ATOM 1338 N N . ASN A 1 189 ? 28.301 45.103 11.299 1.00 15.84 188 ASN A N 1
ATOM 1339 C CA . ASN A 1 189 ? 29.363 46.051 11.010 1.00 16.56 188 ASN A CA 1
ATOM 1340 C C . ASN A 1 189 ? 30.001 45.758 9.641 1.00 16.73 188 ASN A C 1
ATOM 1341 O O . ASN A 1 189 ? 30.250 46.664 8.879 1.00 16.79 188 ASN A O 1
ATOM 1346 N N . GLN A 1 190 ? 30.225 44.489 9.299 1.00 17.14 189 GLN A N 1
ATOM 1347 C CA . GLN A 1 190 ? 30.758 44.169 7.966 1.00 17.71 189 GLN A CA 1
ATOM 1348 C C . GLN A 1 190 ? 29.805 44.553 6.804 1.00 17.64 189 GLN A C 1
ATOM 1349 O O . GLN A 1 190 ? 30.241 45.006 5.748 1.00 16.62 189 GLN A O 1
ATOM 1355 N N . ILE A 1 191 ? 28.514 44.322 7.005 1.00 18.01 190 ILE A N 1
ATOM 1356 C CA . ILE A 1 191 ? 27.504 44.723 6.014 1.00 17.90 190 ILE A CA 1
ATOM 1357 C C . ILE A 1 191 ? 27.589 46.219 5.780 1.00 18.18 190 ILE A C 1
ATOM 1358 O O . ILE A 1 191 ? 27.632 46.696 4.657 1.00 18.34 190 ILE A O 1
ATOM 1363 N N . CYS A 1 192 ? 27.580 46.985 6.864 1.00 17.42 191 CYS A N 1
ATOM 1364 C CA . CYS A 1 192 ? 27.576 48.415 6.741 1.00 17.52 191 CYS A CA 1
ATOM 1365 C C . CYS A 1 192 ? 28.868 48.969 6.126 1.00 17.53 191 CYS A C 1
ATOM 1366 O O . CYS A 1 192 ? 28.826 49.930 5.354 1.00 17.93 191 CYS A O 1
ATOM 1369 N N . LEU A 1 193 ? 30.007 48.347 6.445 1.00 18.11 192 LEU A N 1
ATOM 1370 C CA . LEU A 1 193 ? 31.282 48.714 5.829 1.00 18.99 192 LEU A CA 1
ATOM 1371 C C . LEU A 1 193 ? 31.234 48.435 4.327 1.00 19.72 192 LEU A C 1
ATOM 1372 O O . LEU A 1 193 ? 31.586 49.286 3.535 1.00 20.94 192 LEU A O 1
ATOM 1377 N N . LYS A 1 194 ? 30.748 47.272 3.948 1.00 21.33 193 LYS A N 1
ATOM 1378 C CA . LYS A 1 194 ? 30.744 46.915 2.531 1.00 22.75 193 LYS A CA 1
ATOM 1379 C C . LYS A 1 194 ? 29.729 47.740 1.758 1.00 22.35 193 LYS A C 1
ATOM 1380 O O . LYS A 1 194 ? 29.999 48.139 0.602 1.00 23.28 193 LYS A O 1
ATOM 1386 N N . ASP A 1 195 ? 28.573 47.986 2.372 1.00 22.02 194 ASP A N 1
ATOM 1387 C CA . ASP A 1 195 ? 27.502 48.702 1.696 1.00 21.90 194 ASP A CA 1
ATOM 1388 C C . ASP A 1 195 ? 27.548 50.218 1.876 1.00 21.32 194 ASP A C 1
ATOM 1389 O O . ASP A 1 195 ? 26.750 50.925 1.275 1.00 22.46 194 ASP A O 1
ATOM 1394 N N . GLY A 1 196 ? 28.461 50.752 2.685 1.00 20.58 195 GLY A N 1
ATOM 1395 C CA . GLY A 1 196 ? 28.527 52.203 2.868 1.00 20.39 195 GLY A CA 1
ATOM 1396 C C . GLY A 1 196 ? 27.362 52.783 3.682 1.00 20.03 195 GLY A C 1
ATOM 1397 O O . GLY A 1 196 ? 26.898 53.881 3.415 1.00 20.58 195 GLY A O 1
ATOM 1398 N N . ILE A 1 197 ? 26.931 52.041 4.701 1.00 19.28 196 ILE A N 1
ATOM 1399 C CA . ILE A 1 197 ? 25.895 52.507 5.643 1.00 18.94 196 ILE A CA 1
ATOM 1400 C C . ILE A 1 197 ? 26.561 52.994 6.915 1.00 17.58 196 ILE A C 1
ATOM 1401 O O . ILE A 1 197 ? 27.394 52.275 7.513 1.00 17.64 196 ILE A O 1
ATOM 1406 N N . LYS A 1 198 ? 26.160 54.174 7.367 1.00 17.68 197 LYS A N 1
ATOM 1407 C CA . LYS A 1 198 ? 26.659 54.711 8.605 1.00 18.03 197 LYS A CA 1
ATOM 1408 C C . LYS A 1 198 ? 26.027 53.983 9.788 1.00 17.48 197 LYS A C 1
ATOM 1409 O O . LYS A 1 198 ? 24.816 53.691 9.808 1.00 17.84 197 LYS A O 1
ATOM 1413 N N . LEU A 1 199 ? 26.864 53.667 10.751 1.00 17.28 198 LEU A N 1
ATOM 1414 C CA . LEU A 1 199 ? 26.477 52.745 11.807 1.00 16.01 198 LEU A CA 1
ATOM 1415 C C . LEU A 1 199 ? 27.122 53.211 13.097 1.00 15.42 198 LEU A C 1
ATOM 1416 O O . LEU A 1 199 ? 28.325 53.533 13.124 1.00 15.36 198 LEU A O 1
ATOM 1421 N N . VAL A 1 200 ? 26.359 53.240 14.179 1.00 14.42 199 VAL A N 1
ATOM 1422 C CA . VAL A 1 200 ? 26.924 53.456 15.483 1.00 14.95 199 VAL A CA 1
ATOM 1423 C C . VAL A 1 200 ? 26.835 52.174 16.251 1.00 15.46 199 VAL A C 1
ATOM 1424 O O . VAL A 1 200 ? 25.734 51.652 16.502 1.00 15.44 199 VAL A O 1
ATOM 1428 N N . ASN A 1 201 ? 27.993 51.650 16.651 1.00 15.27 200 ASN A N 1
ATOM 1429 C CA . ASN A 1 201 ? 28.069 50.425 17.448 1.00 15.52 200 ASN A CA 1
ATOM 1430 C C . ASN A 1 201 ? 28.184 50.787 18.911 1.00 16.37 200 ASN A C 1
ATOM 1431 O O . ASN A 1 201 ? 28.979 51.653 19.256 1.00 17.83 200 ASN A O 1
ATOM 1436 N N . ILE A 1 202 ? 27.372 50.159 19.738 1.00 15.51 201 ILE A N 1
ATOM 1437 C CA . ILE A 1 202 ? 27.427 50.332 21.190 1.00 16.52 201 ILE A CA 1
ATOM 1438 C C . ILE A 1 202 ? 27.786 49.027 21.842 1.00 16.63 201 ILE A C 1
ATOM 1439 O O . ILE A 1 202 ? 27.185 47.998 21.563 1.00 16.24 201 ILE A O 1
ATOM 1444 N N . VAL A 1 203 ? 28.797 49.067 22.717 1.00 15.98 202 VAL A N 1
ATOM 1445 C CA . VAL A 1 203 ? 29.261 47.884 23.446 1.00 16.74 202 VAL A CA 1
ATOM 1446 C C . VAL A 1 203 ? 29.232 48.155 24.946 1.00 16.60 202 VAL A C 1
ATOM 1447 O O . VAL A 1 203 ? 28.945 49.279 25.365 1.00 17.63 202 VAL A O 1
ATOM 1451 N N . ARG A 1 204 ? 29.561 47.166 25.763 1.00 18.68 203 ARG A N 1
ATOM 1452 C CA . ARG A 1 204 ? 29.567 47.377 27.214 1.00 20.76 203 ARG A CA 1
ATOM 1453 C C . ARG A 1 204 ? 30.892 47.264 27.910 1.00 22.33 203 ARG A C 1
ATOM 1454 O O . ARG A 1 204 ? 30.953 47.479 29.118 1.00 22.83 203 ARG A O 1
ATOM 1462 N N . LYS A 1 205 ? 31.940 46.937 27.158 1.00 23.06 204 LYS A N 1
ATOM 1463 C CA . LYS A 1 205 ? 33.296 46.724 27.710 1.00 23.86 204 LYS A CA 1
ATOM 1464 C C . LYS A 1 205 ? 34.220 47.349 26.661 1.00 23.61 204 LYS A C 1
ATOM 1465 O O . LYS A 1 205 ? 34.010 47.191 25.455 1.00 19.18 204 LYS A O 1
ATOM 1471 N N . GLN A 1 206 ? 35.268 48.021 27.106 1.00 22.86 205 GLN A N 1
ATOM 1472 C CA . GLN A 1 206 ? 36.225 48.551 26.146 1.00 21.94 205 GLN A CA 1
ATOM 1473 C C . GLN A 1 206 ? 36.876 47.508 25.242 1.00 20.61 205 GLN A C 1
ATOM 1474 O O . GLN A 1 206 ? 37.096 47.766 24.071 1.00 19.21 205 GLN A O 1
ATOM 1480 N N . GLU A 1 207 ? 37.185 46.322 25.756 1.00 20.46 206 GLU A N 1
ATOM 1481 C CA . GLU A 1 207 ? 37.796 45.295 24.906 1.00 21.06 206 GLU A CA 1
ATOM 1482 C C . GLU A 1 207 ? 36.891 44.951 23.707 1.00 20.55 206 GLU A C 1
ATOM 1483 O O . GLU A 1 207 ? 37.359 44.522 22.646 1.00 19.20 206 GLU A O 1
ATOM 1489 N N . GLN A 1 208 ? 35.580 45.117 23.878 1.00 19.24 207 GLN A N 1
ATOM 1490 C CA . GLN A 1 208 ? 34.668 44.914 22.763 1.00 18.00 207 GLN A CA 1
ATOM 1491 C C . GLN A 1 208 ? 34.772 46.025 21.732 1.00 17.14 207 GLN A C 1
ATOM 1492 O O . GLN A 1 208 ? 34.619 45.790 20.539 1.00 17.27 207 GLN A O 1
ATOM 1498 N N . ALA A 1 209 ? 34.999 47.248 22.187 1.00 17.81 208 ALA A N 1
ATOM 1499 C CA . ALA A 1 209 ? 35.271 48.344 21.282 1.00 16.79 208 ALA A CA 1
ATOM 1500 C C . ALA A 1 209 ? 36.572 48.118 20.515 1.00 17.94 208 ALA A C 1
ATOM 1501 O O . ALA A 1 209 ? 36.628 48.329 19.321 1.00 16.83 208 ALA A O 1
ATOM 1503 N N . ASP A 1 210 ? 37.616 47.637 21.205 1.00 17.80 209 ASP A N 1
ATOM 1504 C CA . ASP A 1 210 ? 38.865 47.290 20.542 1.00 18.69 209 ASP A CA 1
ATOM 1505 C C . ASP A 1 210 ? 38.620 46.272 19.404 1.00 17.57 209 ASP A C 1
ATOM 1506 O O . ASP A 1 210 ? 39.160 46.430 18.314 1.00 17.46 209 ASP A O 1
ATOM 1511 N N . LEU A 1 211 ? 37.852 45.226 19.721 1.00 17.87 210 LEU A N 1
ATOM 1512 C CA A LEU A 1 211 ? 37.510 44.177 18.751 0.50 17.17 210 LEU A CA 1
ATOM 1513 C CA B LEU A 1 211 ? 37.505 44.172 18.754 0.50 17.29 210 LEU A CA 1
ATOM 1514 C C . LEU A 1 211 ? 36.872 44.779 17.512 1.00 16.87 210 LEU A C 1
ATOM 1515 O O . LEU A 1 211 ? 37.294 44.517 16.404 1.00 15.30 210 LEU A O 1
ATOM 1524 N N . LEU A 1 212 ? 35.832 45.591 17.698 1.00 16.06 211 LEU A N 1
ATOM 1525 C CA . LEU A 1 212 ? 35.145 46.144 16.542 1.00 16.11 211 LEU A CA 1
ATOM 1526 C C . LEU A 1 212 ? 36.013 47.126 15.741 1.00 15.39 211 LEU A C 1
ATOM 1527 O O . LEU A 1 212 ? 35.964 47.163 14.519 1.00 14.72 211 LEU A O 1
ATOM 1532 N N . LYS A 1 213 ? 36.792 47.948 16.439 1.00 16.52 212 LYS A N 1
ATOM 1533 C CA . LYS A 1 213 ? 37.684 48.879 15.748 1.00 16.81 212 LYS A CA 1
ATOM 1534 C C . LYS A 1 213 ? 38.700 48.121 14.903 1.00 16.23 212 LYS A C 1
ATOM 1535 O O . LYS A 1 213 ? 39.032 48.573 13.821 1.00 15.91 212 LYS A O 1
ATOM 1541 N N . ALA A 1 214 ? 39.164 46.986 15.403 1.00 16.68 213 ALA A N 1
ATOM 1542 C CA . ALA A 1 214 ? 40.116 46.125 14.684 1.00 17.36 213 ALA A CA 1
ATOM 1543 C C . ALA A 1 214 ? 39.462 45.530 13.439 1.00 18.16 213 ALA A C 1
ATOM 1544 O O . ALA A 1 214 ? 40.166 45.261 12.454 1.00 18.62 213 ALA A O 1
ATOM 1546 N N . GLN A 1 215 ? 38.130 45.372 13.480 1.00 16.92 214 GLN A N 1
ATOM 1547 C CA . GLN A 1 215 ? 37.371 44.939 12.327 1.00 18.18 214 GLN A CA 1
ATOM 1548 C C . GLN A 1 215 ? 36.908 46.071 11.399 1.00 18.81 214 GLN A C 1
ATOM 1549 O O . GLN A 1 215 ? 36.115 45.850 10.461 1.00 20.75 214 GLN A O 1
ATOM 1555 N N . GLY A 1 216 ? 37.403 47.280 11.642 1.00 17.50 215 GLY A N 1
ATOM 1556 C CA . GLY A 1 216 ? 37.092 48.397 10.795 1.00 17.89 215 GLY A CA 1
ATOM 1557 C C . GLY A 1 216 ? 35.894 49.278 11.132 1.00 16.92 215 GLY A C 1
ATOM 1558 O O . GLY A 1 216 ? 35.616 50.239 10.394 1.00 16.44 215 GLY A O 1
ATOM 1559 N N . ALA A 1 217 ? 35.256 49.028 12.260 1.00 16.20 216 ALA A N 1
ATOM 1560 C CA . ALA A 1 217 ? 34.090 49.849 12.694 1.00 16.19 216 ALA A CA 1
ATOM 1561 C C . ALA A 1 217 ? 34.476 51.325 12.768 1.00 17.54 216 ALA A C 1
ATOM 1562 O O . ALA A 1 217 ? 35.502 51.670 13.330 1.00 18.86 216 ALA A O 1
ATOM 1564 N N . VAL A 1 218 ? 33.653 52.174 12.197 1.00 17.31 217 VAL A N 1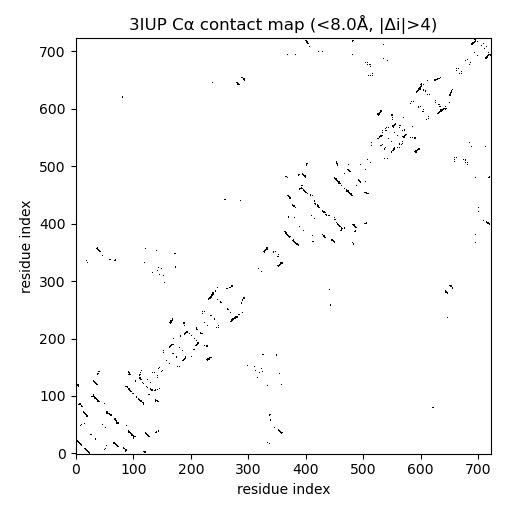
ATOM 1565 C CA . VAL A 1 218 ? 33.917 53.620 12.155 1.00 17.71 217 VAL A CA 1
ATOM 1566 C C . VAL A 1 218 ? 33.583 54.236 13.536 1.00 17.42 217 VAL A C 1
ATOM 1567 O O . VAL A 1 218 ? 34.348 55.061 14.079 1.00 17.02 217 VAL A O 1
ATOM 1571 N N . HIS A 1 219 ? 32.424 53.856 14.086 1.00 17.72 218 HIS A N 1
ATOM 1572 C CA . HIS A 1 219 ? 31.910 54.436 15.328 1.00 18.54 218 HIS A CA 1
ATOM 1573 C C . HIS A 1 219 ? 31.597 53.379 16.326 1.00 18.93 218 HIS A C 1
ATOM 1574 O O . HIS A 1 219 ? 30.720 52.542 16.081 1.00 18.14 218 HIS A O 1
ATOM 1581 N N . VAL A 1 220 ? 32.248 53.438 17.475 1.00 18.39 219 VAL A N 1
ATOM 1582 C CA . VAL A 1 220 ? 31.983 52.533 18.550 1.00 18.83 219 VAL A CA 1
ATOM 1583 C C . VAL A 1 220 ? 31.961 53.318 19.831 1.00 20.36 219 VAL A C 1
ATOM 1584 O O . VAL A 1 220 ? 32.901 54.071 20.106 1.00 21.34 219 VAL A O 1
ATOM 1588 N N . CYS A 1 221 ? 30.866 53.199 20.584 1.00 18.58 220 CYS A N 1
ATOM 1589 C CA . CYS A 1 221 ? 30.691 53.815 21.885 1.00 19.39 220 CYS A CA 1
ATOM 1590 C C . CYS A 1 221 ? 30.535 52.766 22.952 1.00 19.22 220 CYS A C 1
ATOM 1591 O O . CYS A 1 221 ? 29.814 51.788 22.793 1.00 20.33 220 CYS A O 1
ATOM 1594 N N . ASN A 1 222 ? 31.199 52.989 24.064 1.00 19.23 221 ASN A N 1
ATOM 1595 C CA . ASN A 1 222 ? 31.209 52.076 25.188 1.00 20.01 221 ASN A CA 1
ATOM 1596 C C . ASN A 1 222 ? 30.304 52.638 26.265 1.00 20.52 221 ASN A C 1
ATOM 1597 O O . ASN A 1 222 ? 30.553 53.681 26.808 1.00 20.45 221 ASN A O 1
ATOM 1602 N N . ALA A 1 223 ? 29.253 51.875 26.608 1.00 21.55 222 ALA A N 1
ATOM 1603 C CA . ALA A 1 223 ? 28.325 52.277 27.653 1.00 22.41 222 ALA A CA 1
ATOM 1604 C C . ALA A 1 223 ? 28.987 52.482 29.018 1.00 24.22 222 ALA A C 1
ATOM 1605 O O . ALA A 1 223 ? 28.477 53.250 29.818 1.00 24.79 222 ALA A O 1
ATOM 1607 N N . ALA A 1 224 ? 30.120 51.818 29.271 1.00 24.18 223 ALA A N 1
ATOM 1608 C CA . ALA A 1 224 ? 30.885 52.001 30.506 1.00 24.76 223 ALA A CA 1
ATOM 1609 C C . ALA A 1 224 ? 31.688 53.303 30.507 1.00 24.42 223 ALA A C 1
ATOM 1610 O O . ALA A 1 224 ? 32.265 53.657 31.527 1.00 26.12 223 ALA A O 1
ATOM 1612 N N . SER A 1 225 ? 31.805 53.979 29.365 1.00 23.62 224 SER A N 1
ATOM 1613 C CA . SER A 1 225 ? 32.638 55.196 29.282 1.00 23.87 224 SER A CA 1
ATOM 1614 C C . SER A 1 225 ? 32.085 56.288 30.175 1.00 22.80 224 SER A C 1
ATOM 1615 O O . SER A 1 225 ? 30.888 56.534 30.153 1.00 21.11 224 SER A O 1
ATOM 1618 N N . PRO A 1 226 ? 32.954 57.008 30.913 1.00 22.07 225 PRO A N 1
ATOM 1619 C CA . PRO A 1 226 ? 32.372 58.145 31.653 1.00 22.14 225 PRO A CA 1
ATOM 1620 C C . PRO A 1 226 ? 31.882 59.258 30.771 1.00 22.12 225 PRO A C 1
ATOM 1621 O O . PRO A 1 226 ? 31.185 60.124 31.258 1.00 23.33 225 PRO A O 1
ATOM 1625 N N . THR A 1 227 ? 32.216 59.259 29.500 1.00 22.06 226 THR A N 1
ATOM 1626 C CA . THR A 1 227 ? 31.657 60.257 28.577 1.00 23.08 226 THR A CA 1
ATOM 1627 C C . THR A 1 227 ? 30.712 59.639 27.523 1.00 21.50 226 THR A C 1
ATOM 1628 O O . THR A 1 227 ? 30.572 60.184 26.430 1.00 22.15 226 THR A O 1
ATOM 1632 N N . PHE A 1 228 ? 30.113 58.501 27.847 1.00 20.99 227 PHE A N 1
ATOM 1633 C CA . PHE A 1 228 ? 29.239 57.753 26.909 1.00 20.28 227 PHE A CA 1
ATOM 1634 C C . PHE A 1 228 ? 28.213 58.645 26.221 1.00 19.75 227 PHE A C 1
ATOM 1635 O O . PHE A 1 228 ? 28.097 58.632 24.994 1.00 17.80 227 PHE A O 1
ATOM 1651 N N . GLN A 1 230 ? 28.028 61.931 25.792 1.00 21.86 229 GLN A N 1
ATOM 1652 C CA . GLN A 1 230 ? 28.671 62.799 24.842 1.00 22.83 229 GLN A CA 1
ATOM 1653 C C . GLN A 1 230 ? 29.196 62.087 23.595 1.00 21.03 229 GLN A C 1
ATOM 1654 O O . GLN A 1 230 ? 29.037 62.582 22.480 1.00 20.02 229 GLN A O 1
ATOM 1660 N N . ASP A 1 231 ? 29.849 60.935 23.783 1.00 21.06 230 ASP A N 1
ATOM 1661 C CA . ASP A 1 231 ? 30.416 60.170 22.662 1.00 21.56 230 ASP A CA 1
ATOM 1662 C C . ASP A 1 231 ? 29.266 59.736 21.708 1.00 19.71 230 ASP A C 1
ATOM 1663 O O . ASP A 1 231 ? 29.372 59.835 20.494 1.00 18.24 230 ASP A O 1
ATOM 1668 N N . LEU A 1 232 ? 28.173 59.259 22.302 1.00 18.77 231 LEU A N 1
ATOM 1669 C CA . LEU A 1 232 ? 27.040 58.747 21.537 1.00 17.62 231 LEU A CA 1
ATOM 1670 C C . LEU A 1 232 ? 26.382 59.871 20.778 1.00 17.08 231 LEU A C 1
ATOM 1671 O O . LEU A 1 232 ? 26.154 59.769 19.554 1.00 16.57 231 LEU A O 1
ATOM 1676 N N . THR A 1 233 ? 26.207 61.001 21.445 1.00 17.54 232 THR A N 1
ATOM 1677 C CA . THR A 1 233 ? 25.610 62.163 20.795 1.00 18.53 232 THR A CA 1
ATOM 1678 C C . THR A 1 233 ? 26.472 62.605 19.600 1.00 17.70 232 THR A C 1
ATOM 1679 O O . THR A 1 233 ? 25.967 62.859 18.502 1.00 17.46 232 THR A O 1
ATOM 1683 N N . GLU A 1 234 ? 27.795 62.650 19.783 1.00 18.41 233 GLU A N 1
ATOM 1684 C CA . GLU A 1 234 ? 28.680 63.013 18.666 1.00 19.02 233 GLU A CA 1
ATOM 1685 C C . GLU A 1 234 ? 28.560 62.025 17.517 1.00 17.55 233 GLU A C 1
ATOM 1686 O O . GLU A 1 234 ? 28.517 62.410 16.392 1.00 17.08 233 GLU A O 1
ATOM 1692 N N . ALA A 1 235 ? 28.577 60.735 17.833 1.00 17.33 234 ALA A N 1
ATOM 1693 C CA . ALA A 1 235 ? 28.399 59.684 16.819 1.00 16.48 234 ALA A CA 1
ATOM 1694 C C . ALA A 1 235 ? 27.065 59.849 16.078 1.00 16.70 234 ALA A C 1
ATOM 1695 O O . ALA A 1 235 ? 26.989 59.617 14.871 1.00 16.29 234 ALA A O 1
ATOM 1697 N N . LEU A 1 236 ? 26.013 60.187 16.825 1.00 16.80 235 LEU A N 1
ATOM 1698 C CA . LEU A 1 236 ? 24.698 60.440 16.200 1.00 17.18 235 LEU A CA 1
ATOM 1699 C C . LEU A 1 236 ? 24.676 61.694 15.318 1.00 18.07 235 LEU A C 1
ATOM 1700 O O . LEU A 1 236 ? 24.086 61.706 14.253 1.00 17.61 235 LEU A O 1
ATOM 1705 N N . VAL A 1 237 ? 25.382 62.748 15.717 1.00 18.89 236 VAL A N 1
ATOM 1706 C CA . VAL A 1 237 ? 25.570 63.881 14.809 1.00 19.12 236 VAL A CA 1
ATOM 1707 C C . VAL A 1 237 ? 26.290 63.462 13.541 1.00 18.60 236 VAL A C 1
ATOM 1708 O O . VAL A 1 237 ? 25.854 63.777 12.441 1.00 18.75 236 VAL A O 1
ATOM 1712 N N . SER A 1 238 ? 27.369 62.691 13.681 1.00 18.39 237 SER A N 1
ATOM 1713 C CA A SER A 1 238 ? 28.126 62.230 12.544 0.60 18.75 237 SER A CA 1
ATOM 1714 C CA B SER A 1 238 ? 28.127 62.244 12.529 0.40 18.78 237 SER A CA 1
ATOM 1715 C C . SER A 1 238 ? 27.310 61.381 11.580 1.00 18.73 237 SER A C 1
ATOM 1716 O O . SER A 1 238 ? 27.360 61.594 10.355 1.00 18.98 237 SER A O 1
ATOM 1721 N N . THR A 1 239 ? 26.580 60.403 12.124 1.00 17.20 238 THR A N 1
ATOM 1722 C CA . THR A 1 239 ? 25.906 59.412 11.286 1.00 16.99 238 THR A CA 1
ATOM 1723 C C . THR A 1 239 ? 24.498 59.798 10.817 1.00 17.00 238 THR A C 1
ATOM 1724 O O . THR A 1 239 ? 24.033 59.317 9.801 1.00 18.05 238 THR A O 1
ATOM 1728 N N . GLY A 1 240 ? 23.833 60.646 11.566 1.00 15.96 239 GLY A N 1
ATOM 1729 C CA . GLY A 1 240 ? 22.436 60.972 11.320 1.00 16.26 239 GLY A CA 1
ATOM 1730 C C . GLY A 1 240 ? 21.485 59.797 11.639 1.00 15.93 239 GLY A C 1
ATOM 1731 O O . GLY A 1 240 ? 20.347 59.805 11.173 1.00 16.19 239 GLY A O 1
ATOM 1732 N N . ALA A 1 241 ? 21.949 58.812 12.426 1.00 14.64 240 ALA A N 1
ATOM 1733 C CA . ALA A 1 241 ? 21.144 57.634 12.726 1.00 14.22 240 ALA A CA 1
ATOM 1734 C C . ALA A 1 241 ? 19.911 57.962 13.599 1.00 14.31 240 ALA A C 1
ATOM 1735 O O . ALA A 1 241 ? 19.991 58.647 14.620 1.00 14.34 240 ALA A O 1
ATOM 1737 N N . THR A 1 242 ? 18.770 57.426 13.170 1.00 14.87 241 THR A N 1
ATOM 1738 C CA . THR A 1 242 ? 17.487 57.637 13.855 1.00 14.06 241 THR A CA 1
ATOM 1739 C C . THR A 1 242 ? 16.701 56.349 14.124 1.00 13.73 241 THR A C 1
ATOM 1740 O O . THR A 1 242 ? 15.564 56.402 14.612 1.00 13.40 241 THR A O 1
ATOM 1744 N N . ILE A 1 243 ? 17.303 55.208 13.831 1.00 13.51 242 ILE A N 1
ATOM 1745 C CA . ILE A 1 243 ? 16.780 53.898 14.235 1.00 13.14 242 ILE A CA 1
ATOM 1746 C C . ILE A 1 243 ? 17.855 53.099 14.941 1.00 12.90 242 ILE A C 1
ATOM 1747 O O . ILE A 1 243 ? 19.035 53.149 14.549 1.00 14.23 242 ILE A O 1
ATOM 1752 N N . ALA A 1 244 ? 17.469 52.423 16.013 1.00 12.68 243 ALA A N 1
ATOM 1753 C CA . ALA A 1 244 ? 18.373 51.597 16.782 1.00 11.54 243 ALA A CA 1
ATOM 1754 C C . ALA A 1 244 ? 17.789 50.226 16.941 1.00 12.53 243 ALA A C 1
ATOM 1755 O O . ALA A 1 244 ? 16.561 50.079 17.174 1.00 14.02 243 ALA A O 1
ATOM 1757 N N . PHE A 1 245 ? 18.680 49.241 16.960 1.00 13.09 244 PHE A N 1
ATOM 1758 C CA . PHE A 1 245 ? 18.341 47.895 17.377 1.00 12.92 244 PHE A CA 1
ATOM 1759 C C . PHE A 1 245 ? 19.084 47.561 18.643 1.00 13.82 244 PHE A C 1
ATOM 1760 O O . PHE A 1 245 ? 20.337 47.542 18.650 1.00 13.99 244 PHE A O 1
ATOM 1768 N N . ASP A 1 246 ? 18.318 47.364 19.707 1.00 13.66 245 ASP A N 1
ATOM 1769 C CA . ASP A 1 246 ? 18.849 47.108 21.028 1.00 15.67 245 ASP A CA 1
ATOM 1770 C C . ASP A 1 246 ? 18.667 45.639 21.442 1.00 15.69 245 ASP A C 1
ATOM 1771 O O . ASP A 1 246 ? 17.549 45.157 21.588 1.00 16.76 245 ASP A O 1
ATOM 1776 N N . ALA A 1 247 ? 19.780 44.965 21.691 1.00 15.85 246 ALA A N 1
ATOM 1777 C CA . ALA A 1 247 ? 19.767 43.572 22.095 1.00 16.23 246 ALA A CA 1
ATOM 1778 C C . ALA A 1 247 ? 19.585 43.426 23.584 1.00 16.57 246 ALA A C 1
ATOM 1779 O O . ALA A 1 247 ? 19.294 42.318 24.065 1.00 16.86 246 ALA A O 1
ATOM 1781 N N . THR A 1 248 ? 19.754 44.528 24.326 1.00 15.83 247 THR A N 1
ATOM 1782 C CA . THR A 1 248 ? 19.719 44.457 25.777 1.00 17.59 247 THR A CA 1
ATOM 1783 C C . THR A 1 248 ? 18.305 44.396 26.329 1.00 17.61 247 THR A C 1
ATOM 1784 O O . THR A 1 248 ? 17.970 43.513 27.135 1.00 17.49 247 THR A O 1
ATOM 1788 N N . GLY A 1 249 ? 17.466 45.300 25.838 1.00 18.22 248 GLY A N 1
ATOM 1789 C CA . GLY A 1 249 ? 16.050 45.303 26.168 1.00 16.70 248 GLY A CA 1
ATOM 1790 C C . GLY A 1 249 ? 15.734 45.958 27.495 1.00 18.24 248 GLY A C 1
ATOM 1791 O O . GLY A 1 249 ? 15.113 47.038 27.595 1.00 17.54 248 GLY A O 1
ATOM 1792 N N . GLY A 1 250 ? 16.148 45.293 28.574 1.00 18.18 249 GLY A N 1
ATOM 1793 C CA . GLY A 1 250 ? 16.150 45.923 29.849 1.00 17.98 249 GLY A CA 1
ATOM 1794 C C . GLY A 1 250 ? 17.092 47.070 30.044 1.00 18.42 249 GLY A C 1
ATOM 1795 O O . GLY A 1 250 ? 17.870 47.445 29.158 1.00 18.92 249 GLY A O 1
ATOM 1796 N N . GLY A 1 251 ? 17.023 47.652 31.228 1.00 18.30 250 GLY A N 1
ATOM 1797 C CA . GLY A 1 251 ? 17.855 48.741 31.585 1.00 18.88 250 GLY A CA 1
ATOM 1798 C C . GLY A 1 251 ? 17.593 50.038 30.834 1.00 19.52 250 GLY A C 1
ATOM 1799 O O . GLY A 1 251 ? 16.464 50.327 30.427 1.00 18.67 250 GLY A O 1
ATOM 1800 N N . LYS A 1 252 ? 18.650 50.811 30.661 1.00 20.03 251 LYS A N 1
ATOM 1801 C CA . LYS A 1 252 ? 18.508 52.200 30.282 1.00 19.50 251 LYS A CA 1
ATOM 1802 C C . LYS A 1 252 ? 18.929 52.554 28.870 1.00 17.93 251 LYS A C 1
ATOM 1803 O O . LYS A 1 252 ? 18.742 53.717 28.466 1.00 16.91 251 LYS A O 1
ATOM 1809 N N . LEU A 1 253 ? 19.520 51.609 28.154 1.00 19.19 252 LEU A N 1
ATOM 1810 C CA . LEU A 1 253 ? 20.203 51.908 26.905 1.00 19.70 252 LEU A CA 1
ATOM 1811 C C . LEU A 1 253 ? 19.235 52.437 25.825 1.00 19.07 252 LEU A C 1
ATOM 1812 O O . LEU A 1 253 ? 19.538 53.384 25.117 1.00 18.51 252 LEU A O 1
ATOM 1817 N N . GLY A 1 254 ? 18.041 51.860 25.775 1.00 18.20 253 GLY A N 1
ATOM 1818 C CA . GLY A 1 254 ? 17.070 52.325 24.768 1.00 17.99 253 GLY A CA 1
ATOM 1819 C C . GLY A 1 254 ? 16.745 53.798 24.921 1.00 17.38 253 GLY A C 1
ATOM 1820 O O . GLY A 1 254 ? 16.732 54.566 23.923 1.00 15.99 253 GLY A O 1
ATOM 1821 N N . GLY A 1 255 ? 16.443 54.230 26.151 1.00 15.52 254 GLY A N 1
ATOM 1822 C CA . GLY A 1 255 ? 16.141 55.615 26.397 1.00 16.02 254 GLY A CA 1
ATOM 1823 C C . GLY A 1 255 ? 17.334 56.541 26.222 1.00 16.14 254 GLY A C 1
ATOM 1824 O O . GLY A 1 255 ? 17.212 57.671 25.725 1.00 15.83 254 GLY A O 1
ATOM 1825 N N . GLN A 1 256 ? 18.506 56.052 26.643 1.00 14.82 255 GLN A N 1
ATOM 1826 C CA . GLN A 1 256 ? 19.729 56.792 26.387 1.00 14.38 255 GLN A CA 1
ATOM 1827 C C . GLN A 1 256 ? 19.909 57.103 24.912 1.00 14.34 255 GLN A C 1
ATOM 1828 O O . GLN A 1 256 ? 20.250 58.228 24.571 1.00 14.47 255 GLN A O 1
ATOM 1834 N N . ILE A 1 257 ? 19.708 56.098 24.052 1.00 14.04 256 ILE A N 1
ATOM 1835 C CA . ILE A 1 257 ? 19.831 56.282 22.615 1.00 14.18 256 ILE A CA 1
ATOM 1836 C C . ILE A 1 257 ? 18.840 57.339 22.114 1.00 13.98 256 ILE A C 1
ATOM 1837 O O . ILE A 1 257 ? 19.199 58.263 21.353 1.00 13.67 256 ILE A O 1
ATOM 1842 N N . LEU A 1 258 ? 17.574 57.217 22.532 1.00 14.63 257 LEU A N 1
ATOM 1843 C CA . LEU A 1 258 ? 16.567 58.208 22.133 1.00 14.10 257 LEU A CA 1
ATOM 1844 C C . LEU A 1 258 ? 16.986 59.606 22.581 1.00 14.40 257 LEU A C 1
ATOM 1845 O O . LEU A 1 258 ? 16.842 60.591 21.822 1.00 14.30 257 LEU A O 1
ATOM 1850 N N . THR A 1 259 ? 17.431 59.727 23.816 1.00 13.76 258 THR A N 1
ATOM 1851 C CA . THR A 1 259 ? 17.842 61.021 24.344 1.00 15.76 258 THR A CA 1
ATOM 1852 C C . THR A 1 259 ? 18.962 61.627 23.477 1.00 16.07 258 THR A C 1
ATOM 1853 O O . THR A 1 259 ? 18.926 62.821 23.114 1.00 15.59 258 THR A O 1
ATOM 1857 N N . CYS A 1 260 ? 19.969 60.816 23.165 1.00 16.14 259 CYS A N 1
ATOM 1858 C CA . CYS A 1 260 ? 21.104 61.314 22.373 1.00 15.50 259 CYS A CA 1
ATOM 1859 C C . CYS A 1 260 ? 20.706 61.604 20.946 1.00 15.67 259 CYS A C 1
ATOM 1860 O O . CYS A 1 260 ? 21.183 62.564 20.350 1.00 14.57 259 CYS A O 1
ATOM 1871 N N . GLU A 1 262 ? 17.801 62.764 20.017 1.00 16.50 261 GLU A N 1
ATOM 1872 C CA . GLU A 1 262 ? 17.072 64.031 20.029 1.00 17.18 261 GLU A CA 1
ATOM 1873 C C . GLU A 1 262 ? 18.102 65.173 20.221 1.00 17.74 261 GLU A C 1
ATOM 1874 O O . GLU A 1 262 ? 17.965 66.220 19.594 1.00 17.70 261 GLU A O 1
ATOM 1880 N N . ALA A 1 263 ? 19.124 64.950 21.062 1.00 17.60 262 ALA A N 1
ATOM 1881 C CA . ALA A 1 263 ? 20.192 65.967 21.248 1.00 18.45 262 ALA A CA 1
ATOM 1882 C C . ALA A 1 263 ? 20.867 66.253 19.923 1.00 18.75 262 ALA A C 1
ATOM 1883 O O . ALA A 1 263 ? 21.141 67.422 19.596 1.00 19.93 262 ALA A O 1
ATOM 1885 N N . ALA A 1 264 ? 21.168 65.196 19.164 1.00 17.68 263 ALA A N 1
ATOM 1886 C CA . ALA A 1 264 ? 21.825 65.316 17.855 1.00 18.11 263 ALA A CA 1
ATOM 1887 C C . ALA A 1 264 ? 20.917 66.042 16.854 1.00 18.79 263 ALA A C 1
ATOM 1888 O O . ALA A 1 264 ? 21.347 66.936 16.120 1.00 17.61 263 ALA A O 1
ATOM 1890 N N . LEU A 1 265 ? 19.637 65.663 16.832 1.00 19.58 264 LEU A N 1
ATOM 1891 C CA . LEU A 1 265 ? 18.656 66.329 15.955 1.00 21.13 264 LEU A CA 1
ATOM 1892 C C . LEU A 1 265 ? 18.509 67.813 16.285 1.00 22.49 264 LEU A C 1
ATOM 1893 O O . LEU A 1 265 ? 18.411 68.663 15.387 1.00 24.61 264 LEU A O 1
ATOM 1898 N N . ASN A 1 266 ? 18.521 68.146 17.551 1.00 23.78 265 ASN A N 1
ATOM 1899 C CA . ASN A 1 266 ? 18.236 69.518 17.934 1.00 26.64 265 ASN A CA 1
ATOM 1900 C C . ASN A 1 266 ? 19.414 70.452 17.647 1.00 28.91 265 ASN A C 1
ATOM 1901 O O . ASN A 1 266 ? 19.261 71.664 17.709 1.00 29.30 265 ASN A O 1
ATOM 1906 N N . LYS A 1 267 ? 20.570 69.899 17.310 1.00 31.87 266 LYS A N 1
ATOM 1907 C CA . LYS A 1 267 ? 21.689 70.726 16.925 1.00 34.21 266 LYS A CA 1
ATOM 1908 C C . LYS A 1 267 ? 21.354 71.436 15.628 1.00 36.40 266 LYS A C 1
ATOM 1909 O O . LYS A 1 267 ? 21.872 72.511 15.381 1.00 37.35 266 LYS A O 1
ATOM 1915 N N . SER A 1 268 ? 20.441 70.880 14.838 1.00 38.36 267 SER A N 1
ATOM 1916 C CA . SER A 1 268 ? 19.996 71.518 13.592 1.00 40.01 267 SER A CA 1
ATOM 1917 C C . SER A 1 268 ? 18.633 72.208 13.704 1.00 41.12 267 SER A C 1
ATOM 1918 O O . SER A 1 268 ? 18.110 72.693 12.692 1.00 41.26 267 SER A O 1
ATOM 1921 N N . ALA A 1 269 ? 18.073 72.257 14.920 1.00 42.32 268 ALA A N 1
ATOM 1922 C CA . ALA A 1 269 ? 16.765 72.869 15.182 1.00 43.00 268 ALA A CA 1
ATOM 1923 C C . ALA A 1 269 ? 16.711 74.333 14.689 1.00 43.84 268 ALA A C 1
ATOM 1924 O O . ALA A 1 269 ? 17.490 75.180 15.156 1.00 44.65 268 ALA A O 1
ATOM 1926 N N . ARG A 1 270 ? 15.791 74.611 13.754 1.00 44.26 269 ARG A N 1
ATOM 1927 C CA . ARG A 1 270 ? 15.597 75.963 13.189 1.00 44.34 269 ARG A CA 1
ATOM 1928 C C . ARG A 1 270 ? 14.720 76.847 14.094 1.00 44.39 269 ARG A C 1
ATOM 1929 O O . ARG A 1 270 ? 14.969 78.070 14.217 1.00 46.01 269 ARG A O 1
ATOM 1931 N N . GLU A 1 271 ? 13.689 76.247 14.697 1.00 43.39 270 GLU A N 1
ATOM 1932 C CA . GLU A 1 271 ? 12.752 76.957 15.578 1.00 42.92 270 GLU A CA 1
ATOM 1933 C C . GLU A 1 271 ? 12.718 76.286 16.945 1.00 41.71 270 GLU A C 1
ATOM 1934 O O . GLU A 1 271 ? 13.499 75.381 17.198 1.00 42.83 270 GLU A O 1
ATOM 1936 N N . TYR A 1 272 ? 11.856 76.778 17.828 1.00 40.37 271 TYR A N 1
ATOM 1937 C CA A TYR A 1 272 ? 11.559 76.099 19.100 0.50 39.50 271 TYR A CA 1
ATOM 1938 C CA B TYR A 1 272 ? 11.564 76.127 19.089 0.50 39.71 271 TYR A CA 1
ATOM 1939 C C . TYR A 1 272 ? 10.325 75.251 18.908 1.00 39.30 271 TYR A C 1
ATOM 1940 O O . TYR A 1 272 ? 9.234 75.774 18.602 1.00 39.54 271 TYR A O 1
ATOM 1957 N N . SER A 1 273 ? 10.475 73.945 19.094 1.00 37.90 272 SER A N 1
ATOM 1958 C CA . SER A 1 273 ? 9.329 73.064 19.047 1.00 36.72 272 SER A CA 1
ATOM 1959 C C . SER A 1 273 ? 8.965 72.757 20.496 1.00 35.57 272 SER A C 1
ATOM 1960 O O . SER A 1 273 ? 9.752 72.218 21.283 1.00 34.65 272 SER A O 1
ATOM 1962 N N . ARG A 1 274 ? 7.756 73.151 20.851 1.00 34.54 273 ARG A N 1
ATOM 1963 C CA . ARG A 1 274 ? 7.126 72.730 22.093 1.00 33.64 273 ARG A CA 1
ATOM 1964 C C . ARG A 1 274 ? 7.364 71.215 22.394 1.00 32.44 273 ARG A C 1
ATOM 1965 O O . ARG A 1 274 ? 7.618 70.822 23.542 1.00 33.71 273 ARG A O 1
ATOM 1973 N N . TYR A 1 275 ? 7.319 70.378 21.355 1.00 29.24 274 TYR A N 1
ATOM 1974 C CA . TYR A 1 275 ? 7.403 68.908 21.494 1.00 27.65 274 TYR A CA 1
ATOM 1975 C C . TYR A 1 275 ? 8.676 68.273 20.901 1.00 27.01 274 TYR A C 1
ATOM 1976 O O . TYR A 1 275 ? 8.704 67.052 20.553 1.00 26.35 274 TYR A O 1
ATOM 1985 N N . GLY A 1 276 ? 9.715 69.096 20.760 1.00 26.28 275 GLY A N 1
ATOM 1986 C CA . GLY A 1 276 ? 10.977 68.636 20.208 1.00 25.40 275 GLY A CA 1
ATOM 1987 C C . GLY A 1 276 ? 10.949 68.438 18.689 1.00 24.72 275 GLY A C 1
ATOM 1988 O O . GLY A 1 276 ? 10.087 68.955 17.978 1.00 23.68 275 GLY A O 1
ATOM 1989 N N . SER A 1 277 ? 11.947 67.702 18.202 1.00 24.08 276 SER A N 1
ATOM 1990 C CA . SER A 1 277 ? 12.155 67.516 16.764 1.00 22.51 276 SER A CA 1
ATOM 1991 C C . SER A 1 277 ? 10.966 66.768 16.253 1.00 21.07 276 SER A C 1
ATOM 1992 O O . SER A 1 277 ? 10.419 65.903 16.970 1.00 21.51 276 SER A O 1
ATOM 1995 N N . THR A 1 278 ? 10.599 67.014 15.001 1.00 18.85 277 THR A N 1
ATOM 1996 C CA . THR A 1 278 ? 9.551 66.204 14.381 1.00 17.97 277 THR A CA 1
ATOM 1997 C C . THR A 1 278 ? 10.061 64.929 13.737 1.00 16.51 277 THR A C 1
ATOM 1998 O O . THR A 1 278 ? 9.269 64.114 13.288 1.00 16.36 277 THR A O 1
ATOM 2002 N N . THR A 1 279 ? 11.376 64.733 13.699 1.00 15.12 278 THR A N 1
ATOM 2003 C CA . THR A 1 279 ? 11.974 63.547 13.086 1.00 15.03 278 THR A CA 1
ATOM 2004 C C . THR A 1 279 ? 11.778 62.324 13.984 1.00 13.97 278 THR A C 1
ATOM 2005 O O . THR A 1 279 ? 12.219 62.308 15.154 1.00 14.56 278 THR A O 1
ATOM 2009 N N . HIS A 1 280 ? 11.126 61.318 13.434 1.00 14.62 279 HIS A N 1
ATOM 2010 C CA . HIS A 1 280 ? 10.827 60.113 14.195 1.00 13.77 279 HIS A CA 1
ATOM 2011 C C . HIS A 1 280 ? 12.067 59.289 14.490 1.00 13.60 279 HIS A C 1
ATOM 2012 O O . HIS A 1 280 ? 12.832 58.960 13.576 1.00 14.22 279 HIS A O 1
ATOM 2019 N N . LYS A 1 281 ? 12.236 58.961 15.769 1.00 12.81 280 LYS A N 1
ATOM 2020 C CA . LYS A 1 281 ? 13.313 58.151 16.300 1.00 13.23 280 LYS A CA 1
ATOM 2021 C C . LYS A 1 281 ? 12.724 56.824 16.772 1.00 14.25 280 LYS A C 1
ATOM 2022 O O . LYS A 1 281 ? 11.696 56.829 17.492 1.00 13.64 280 LYS A O 1
ATOM 2028 N N . GLN A 1 282 ? 13.330 55.725 16.360 1.00 12.29 281 GLN A N 1
ATOM 2029 C CA . GLN A 1 282 ? 12.776 54.400 16.626 1.00 12.66 281 GLN A CA 1
ATOM 2030 C C . GLN A 1 282 ? 13.822 53.486 17.300 1.00 13.93 281 GLN A C 1
ATOM 2031 O O . GLN A 1 282 ? 14.928 53.378 16.791 1.00 13.67 281 GLN A O 1
ATOM 2037 N N . VAL A 1 283 ? 13.445 52.811 18.380 1.00 14.29 282 VAL A N 1
ATOM 2038 C CA . VAL A 1 283 ? 14.306 51.774 19.000 1.00 14.40 282 VAL A CA 1
ATOM 2039 C C . VAL A 1 283 ? 13.567 50.468 18.986 1.00 13.86 282 VAL A C 1
ATOM 2040 O O . VAL A 1 283 ? 12.463 50.398 19.546 1.00 15.22 282 VAL A O 1
ATOM 2044 N N . TYR A 1 284 ? 14.113 49.450 18.335 1.00 13.57 283 TYR A N 1
ATOM 2045 C CA . TYR A 1 284 ? 13.566 48.100 18.402 1.00 12.93 283 TYR A CA 1
ATOM 2046 C C . TYR A 1 284 ? 14.335 47.300 19.450 1.00 15.09 283 TYR A C 1
ATOM 2047 O O . TYR A 1 284 ? 15.564 47.200 19.379 1.00 15.90 283 TYR A O 1
ATOM 2056 N N . LEU A 1 285 ? 13.606 46.722 20.405 1.00 14.95 284 LEU A N 1
ATOM 2057 C CA . LEU A 1 285 ? 14.210 45.844 21.394 1.00 15.54 284 LEU A CA 1
ATOM 2058 C C . LEU A 1 285 ? 14.109 44.454 20.754 1.00 16.86 284 LEU A C 1
ATOM 2059 O O . LEU A 1 285 ? 13.056 43.822 20.796 1.00 17.73 284 LEU A O 1
ATOM 2064 N N . TYR A 1 286 ? 15.174 43.981 20.129 1.00 16.42 285 TYR A N 1
ATOM 2065 C CA . TYR A 1 286 ? 15.156 42.704 19.409 1.00 17.43 285 TYR A CA 1
ATOM 2066 C C . TYR A 1 286 ? 15.799 41.585 20.243 1.00 18.67 285 TYR A C 1
ATOM 2067 O O . TYR A 1 286 ? 15.810 40.432 19.844 1.00 19.79 285 TYR A O 1
ATOM 2076 N N . GLY A 1 287 ? 16.340 41.936 21.392 1.00 18.33 286 GLY A N 1
ATOM 2077 C CA . GLY A 1 287 ? 16.836 40.945 22.338 1.00 19.64 286 GLY A CA 1
ATOM 2078 C C . GLY A 1 287 ? 16.489 41.339 23.736 1.00 19.67 286 GLY A C 1
ATOM 2079 O O . GLY A 1 287 ? 15.972 42.438 24.019 1.00 21.87 286 GLY A O 1
ATOM 2080 N N . GLY A 1 288 ? 16.760 40.434 24.646 1.00 19.07 287 GLY A N 1
ATOM 2081 C CA . GLY A 1 288 ? 16.547 40.694 26.040 1.00 19.59 287 GLY A CA 1
ATOM 2082 C C . GLY A 1 288 ? 17.683 40.222 26.899 1.00 20.89 287 GLY A C 1
ATOM 2083 O O . GLY A 1 288 ? 17.447 39.658 27.990 1.00 21.43 287 GLY A O 1
ATOM 2084 N N . LEU A 1 289 ? 18.909 40.523 26.468 1.00 20.27 288 LEU A N 1
ATOM 2085 C CA . LEU A 1 289 ? 20.089 40.099 27.193 1.00 21.77 288 LEU A CA 1
ATOM 2086 C C . LEU A 1 289 ? 20.064 40.606 28.607 1.00 22.33 288 LEU A C 1
ATOM 2087 O O . LEU A 1 289 ? 20.484 39.859 29.497 1.00 23.93 288 LEU A O 1
ATOM 2092 N N . ASP A 1 290 ? 19.554 41.829 28.820 1.00 21.43 289 ASP A N 1
ATOM 2093 C CA . ASP A 1 290 ? 19.427 42.465 30.118 1.00 21.27 289 ASP A CA 1
ATOM 2094 C C . ASP A 1 290 ? 18.020 42.222 30.622 1.00 22.74 289 ASP A C 1
ATOM 2095 O O . ASP A 1 290 ? 17.046 42.786 30.091 1.00 22.97 289 ASP A O 1
ATOM 2100 N N . THR A 1 291 ? 17.890 41.377 31.644 1.00 22.12 290 THR A N 1
ATOM 2101 C CA . THR A 1 291 ? 16.575 40.969 32.094 1.00 22.15 290 THR A CA 1
ATOM 2102 C C . THR A 1 291 ? 15.931 41.919 33.114 1.00 21.82 290 THR A C 1
ATOM 2103 O O . THR A 1 291 ? 14.829 41.651 33.595 1.00 23.85 290 THR A O 1
ATOM 2107 N N . SER A 1 292 ? 16.575 43.005 33.463 1.00 20.25 291 SER A N 1
ATOM 2108 C CA . SER A 1 292 ? 15.970 43.986 34.370 1.00 21.88 291 SER A CA 1
ATOM 2109 C C . SER A 1 292 ? 14.843 44.804 33.663 1.00 21.28 291 SER A C 1
ATOM 2110 O O . SER A 1 292 ? 14.745 44.742 32.447 1.00 19.82 291 SER A O 1
ATOM 2113 N N . PRO A 1 293 ? 14.016 45.503 34.459 1.00 21.61 292 PRO A N 1
ATOM 2114 C CA . PRO A 1 293 ? 13.016 46.417 33.855 1.00 20.91 292 PRO A CA 1
ATOM 2115 C C . PRO A 1 293 ? 13.660 47.436 32.920 1.00 19.38 292 PRO A C 1
ATOM 2116 O O . PRO A 1 293 ? 14.780 47.958 33.164 1.00 19.50 292 PRO A O 1
ATOM 2120 N N . THR A 1 294 ? 12.918 47.740 31.866 1.00 18.10 293 THR A N 1
ATOM 2121 C CA . THR A 1 294 ? 13.255 48.824 30.963 1.00 16.41 293 THR A CA 1
ATOM 2122 C C . THR A 1 294 ? 12.882 50.112 31.676 1.00 16.89 293 THR A C 1
ATOM 2123 O O . THR A 1 294 ? 11.781 50.221 32.254 1.00 17.15 293 THR A O 1
ATOM 2127 N N . GLU A 1 295 ? 13.780 51.088 31.662 1.00 16.32 294 GLU A N 1
ATOM 2128 C CA A GLU A 1 295 ? 13.583 52.357 32.333 0.60 18.08 294 GLU A CA 1
ATOM 2129 C CA B GLU A 1 295 ? 13.575 52.356 32.340 0.40 17.90 294 GLU A CA 1
ATOM 2130 C C . GLU A 1 295 ? 14.116 53.524 31.523 1.00 17.68 294 GLU A C 1
ATOM 2131 O O . GLU A 1 295 ? 15.243 53.508 31.074 1.00 18.46 294 GLU A O 1
ATOM 2142 N N . PHE A 1 296 ? 13.326 54.577 31.369 1.00 16.30 295 PHE A N 1
ATOM 2143 C CA . PHE A 1 296 ? 13.815 55.773 30.703 1.00 16.33 295 PHE A CA 1
ATOM 2144 C C . PHE A 1 296 ? 13.055 57.028 31.091 1.00 16.80 295 PHE A C 1
ATOM 2145 O O . PHE A 1 296 ? 11.875 56.936 31.404 1.00 16.51 295 PHE A O 1
ATOM 2153 N N . ASN A 1 297 ? 13.755 58.163 31.093 1.00 18.67 296 ASN A N 1
ATOM 2154 C CA . ASN A 1 297 ? 13.150 59.490 31.147 1.00 21.33 296 ASN A CA 1
ATOM 2155 C C . ASN A 1 297 ? 12.776 59.932 29.757 1.00 21.91 296 ASN A C 1
ATOM 2156 O O . ASN A 1 297 ? 13.431 59.587 28.847 1.00 24.53 296 ASN A O 1
ATOM 2161 N N . ARG A 1 298 ? 11.696 60.648 29.612 1.00 22.59 297 ARG A N 1
ATOM 2162 C CA . ARG A 1 298 ? 11.223 60.952 28.281 1.00 23.21 297 ARG A CA 1
ATOM 2163 C C . ARG A 1 298 ? 11.673 62.337 27.858 1.00 24.24 297 ARG A C 1
ATOM 2164 O O . ARG A 1 298 ? 10.834 63.199 27.608 1.00 28.82 297 ARG A O 1
ATOM 2172 N N . ASN A 1 299 ? 12.961 62.568 27.729 1.00 22.90 298 ASN A N 1
ATOM 2173 C CA A ASN A 1 299 ? 13.468 63.898 27.441 0.50 22.65 298 ASN A CA 1
ATOM 2174 C CA B ASN A 1 299 ? 13.436 63.912 27.414 0.50 23.31 298 ASN A CA 1
ATOM 2175 C C . ASN A 1 299 ? 13.858 63.997 25.970 1.00 22.84 298 ASN A C 1
ATOM 2176 O O . ASN A 1 299 ? 14.901 64.562 25.636 1.00 24.80 298 ASN A O 1
ATOM 2185 N N . PHE A 1 300 ? 13.030 63.429 25.092 1.00 20.90 299 PHE A N 1
ATOM 2186 C CA . PHE A 1 300 ? 13.338 63.361 23.697 1.00 19.79 299 PHE A CA 1
ATOM 2187 C C . PHE A 1 300 ? 12.139 63.697 22.808 1.00 18.76 299 PHE A C 1
ATOM 2188 O O . PHE A 1 300 ? 12.097 63.367 21.642 1.00 18.34 299 PHE A O 1
ATOM 2196 N N . GLY A 1 301 ? 11.183 64.437 23.350 1.00 18.35 300 GLY A N 1
ATOM 2197 C CA . GLY A 1 301 ? 10.058 64.900 22.561 1.00 17.84 300 GLY A CA 1
ATOM 2198 C C . GLY A 1 301 ? 9.041 63.800 22.331 1.00 16.96 300 GLY A C 1
ATOM 2199 O O . GLY A 1 301 ? 9.041 62.797 23.027 1.00 16.96 300 GLY A O 1
ATOM 2213 N N . ALA A 1 303 ? 8.229 62.496 19.054 1.00 13.36 302 ALA A N 1
ATOM 2214 C CA . ALA A 1 303 ? 8.384 61.761 17.794 1.00 13.45 302 ALA A CA 1
ATOM 2215 C C . ALA A 1 303 ? 9.330 60.582 17.969 1.00 13.30 302 ALA A C 1
ATOM 2216 O O . ALA A 1 303 ? 10.510 60.593 17.573 1.00 11.44 302 ALA A O 1
ATOM 2218 N N . TRP A 1 304 ? 8.808 59.553 18.651 1.00 11.67 303 TRP A N 1
ATOM 2219 C CA . TRP A 1 304 ? 9.590 58.400 19.003 1.00 10.83 303 TRP A CA 1
ATOM 2220 C C . TRP A 1 304 ? 8.718 57.178 19.111 1.00 12.37 303 TRP A C 1
ATOM 2221 O O . TRP A 1 304 ? 7.500 57.271 19.361 1.00 11.18 303 TRP A O 1
ATOM 2232 N N . GLY A 1 305 ? 9.357 56.045 18.922 1.00 11.51 304 GLY A N 1
ATOM 2233 C CA . GLY A 1 305 ? 8.717 54.760 19.164 1.00 12.72 304 GLY A CA 1
ATOM 2234 C C . GLY A 1 305 ? 9.741 53.781 19.674 1.00 12.66 304 GLY A C 1
ATOM 2235 O O . GLY A 1 305 ? 10.974 53.880 19.375 1.00 12.75 304 GLY A O 1
ATOM 2244 N N . GLY A 1 307 ? 9.754 49.339 20.365 1.00 14.22 306 GLY A N 1
ATOM 2245 C CA . GLY A 1 307 ? 8.928 48.118 20.342 1.00 15.71 306 GLY A CA 1
ATOM 2246 C C . GLY A 1 307 ? 9.717 46.866 20.073 1.00 15.63 306 GLY A C 1
ATOM 2247 O O . GLY A 1 307 ? 10.912 46.938 19.852 1.00 15.15 306 GLY A O 1
ATOM 2248 N N . GLY A 1 308 ? 9.045 45.703 20.069 1.00 15.40 307 GLY A N 1
ATOM 2249 C CA . GLY A 1 308 ? 9.715 44.454 19.757 1.00 14.82 307 GLY A CA 1
ATOM 2250 C C . GLY A 1 308 ? 9.977 44.274 18.279 1.00 15.42 307 GLY A C 1
ATOM 2251 O O . GLY A 1 308 ? 9.352 44.971 17.458 1.00 16.56 307 GLY A O 1
ATOM 2252 N N . TRP A 1 309 ? 10.929 43.405 17.921 1.00 15.15 308 TRP A N 1
ATOM 2253 C CA . TRP A 1 309 ? 11.261 43.077 16.544 1.00 15.80 308 TRP A CA 1
ATOM 2254 C C . TRP A 1 309 ? 11.668 41.617 16.492 1.00 17.69 308 TRP A C 1
ATOM 2255 O O . TRP A 1 309 ? 12.510 41.173 17.277 1.00 17.14 308 TRP A O 1
ATOM 2266 N N . LEU A 1 310 ? 11.025 40.874 15.607 1.00 18.20 309 LEU A N 1
ATOM 2267 C CA . LEU A 1 310 ? 11.343 39.464 15.395 1.00 19.58 309 LEU A CA 1
ATOM 2268 C C . LEU A 1 310 ? 11.596 39.105 13.940 1.00 18.80 309 LEU A C 1
ATOM 2269 O O . LEU A 1 310 ? 10.922 39.585 13.019 1.00 19.10 309 LEU A O 1
ATOM 2274 N N . LEU A 1 311 ? 12.537 38.186 13.715 1.00 18.94 310 LEU A N 1
ATOM 2275 C CA . LEU A 1 311 ? 12.965 37.856 12.364 1.00 19.18 310 LEU A CA 1
ATOM 2276 C C . LEU A 1 311 ? 11.822 37.300 11.503 1.00 20.82 310 LEU A C 1
ATOM 2277 O O . LEU A 1 311 ? 11.658 37.711 10.341 1.00 18.59 310 LEU A O 1
ATOM 2282 N N . PHE A 1 312 ? 11.062 36.366 12.051 1.00 22.54 311 PHE A N 1
ATOM 2283 C CA . PHE A 1 312 ? 10.075 35.647 11.204 1.00 25.15 311 PHE A CA 1
ATOM 2284 C C . PHE A 1 312 ? 8.929 36.540 10.745 1.00 24.59 311 PHE A C 1
ATOM 2285 O O . PHE A 1 312 ? 8.630 36.544 9.573 1.00 24.57 311 PHE A O 1
ATOM 2293 N N . PRO A 1 313 ? 8.316 37.298 11.649 1.00 24.60 312 PRO A N 1
ATOM 2294 C CA . PRO A 1 313 ? 7.358 38.324 11.197 1.00 24.94 312 PRO A CA 1
ATOM 2295 C C . PRO A 1 313 ? 7.953 39.273 10.164 1.00 24.53 312 PRO A C 1
ATOM 2296 O O . PRO A 1 313 ? 7.267 39.669 9.234 1.00 23.59 312 PRO A O 1
ATOM 2300 N N . PHE A 1 314 ? 9.236 39.634 10.295 1.00 22.95 313 PHE A N 1
ATOM 2301 C CA . PHE A 1 314 ? 9.883 40.478 9.309 1.00 22.14 313 PHE A CA 1
ATOM 2302 C C . PHE A 1 314 ? 10.013 39.853 7.912 1.00 22.46 313 PHE A C 1
ATOM 2303 O O . PHE A 1 314 ? 9.690 40.484 6.923 1.00 22.35 313 PHE A O 1
ATOM 2311 N N . LEU A 1 315 ? 10.484 38.605 7.834 1.00 21.90 314 LEU A N 1
ATOM 2312 C CA . LEU A 1 315 ? 10.610 37.905 6.550 1.00 22.61 314 LEU A CA 1
ATOM 2313 C C . LEU A 1 315 ? 9.223 37.769 5.860 1.00 23.39 314 LEU A C 1
ATOM 2314 O O . LEU A 1 315 ? 9.137 37.868 4.632 1.00 23.01 314 LEU A O 1
ATOM 2319 N N . GLN A 1 316 ? 8.206 37.553 6.670 1.00 23.92 315 GLN A N 1
ATOM 2320 C CA . GLN A 1 316 ? 6.831 37.418 6.213 1.00 25.90 315 GLN A CA 1
ATOM 2321 C C . GLN A 1 316 ? 6.375 38.777 5.664 1.00 26.64 315 GLN A C 1
ATOM 2322 O O . GLN A 1 316 ? 5.699 38.838 4.638 1.00 27.39 315 GLN A O 1
ATOM 2324 N N . LYS A 1 317 ? 6.785 39.865 6.306 1.00 26.29 316 LYS A N 1
ATOM 2325 C CA . LYS A 1 317 ? 6.430 41.195 5.848 1.00 27.15 316 LYS A CA 1
ATOM 2326 C C . LYS A 1 317 ? 7.067 41.559 4.526 1.00 25.79 316 LYS A C 1
ATOM 2327 O O . LYS A 1 317 ? 6.391 42.131 3.676 1.00 25.88 316 LYS A O 1
ATOM 2333 N N . ILE A 1 318 ? 8.335 41.221 4.316 1.00 24.55 317 ILE A N 1
ATOM 2334 C CA . ILE A 1 318 ? 9.019 41.605 3.079 1.00 24.80 317 ILE A CA 1
ATOM 2335 C C . ILE A 1 318 ? 8.672 40.714 1.863 1.00 25.13 317 ILE A C 1
ATOM 2336 O O . ILE A 1 318 ? 8.935 41.098 0.724 1.00 25.64 317 ILE A O 1
ATOM 2341 N N . GLY A 1 319 ? 8.151 39.530 2.143 1.00 25.76 318 GLY A N 1
ATOM 2342 C CA . GLY A 1 319 ? 7.836 38.527 1.097 1.00 26.15 318 GLY A CA 1
ATOM 2343 C C . GLY A 1 319 ? 8.962 37.585 0.711 1.00 26.76 318 GLY A C 1
ATOM 2344 O O . GLY A 1 319 ? 10.144 37.851 0.943 1.00 26.22 318 GLY A O 1
ATOM 2345 N N . ARG A 1 320 ? 8.581 36.498 0.024 1.00 27.17 319 ARG A N 1
ATOM 2346 C CA . ARG A 1 320 ? 9.456 35.382 -0.219 1.00 27.05 319 ARG A CA 1
ATOM 2347 C C . ARG A 1 320 ? 10.507 35.752 -1.208 1.00 26.68 319 ARG A C 1
ATOM 2348 O O . ARG A 1 320 ? 11.644 35.286 -1.122 1.00 26.30 319 ARG A O 1
ATOM 2356 N N . GLU A 1 321 ? 10.133 36.560 -2.193 1.00 25.64 320 GLU A N 1
ATOM 2357 C CA . GLU A 1 321 ? 11.077 36.962 -3.225 1.00 26.19 320 GLU A CA 1
ATOM 2358 C C . GLU A 1 321 ? 12.226 37.777 -2.592 1.00 25.12 320 GLU A C 1
ATOM 2359 O O . GLU A 1 321 ? 13.409 37.558 -2.901 1.00 25.83 320 GLU A O 1
ATOM 2362 N N . ARG A 1 322 ? 11.866 38.760 -1.785 1.00 24.86 321 ARG A N 1
ATOM 2363 C CA . ARG A 1 322 ? 12.873 39.646 -1.191 1.00 24.07 321 ARG A CA 1
ATOM 2364 C C . ARG A 1 322 ? 13.667 38.862 -0.118 1.00 23.40 321 ARG A C 1
ATOM 2365 O O . ARG A 1 322 ? 14.888 38.963 -0.069 1.00 23.53 321 ARG A O 1
ATOM 2373 N N . ALA A 1 323 ? 12.970 38.046 0.663 1.00 22.95 322 ALA A N 1
ATOM 2374 C CA . ALA A 1 323 ? 13.608 37.082 1.573 1.00 23.24 322 ALA A CA 1
ATOM 2375 C C . ALA A 1 323 ? 14.601 36.194 0.844 1.00 23.40 322 ALA A C 1
ATOM 2376 O O . ALA A 1 323 ? 15.722 36.042 1.299 1.00 22.66 322 ALA A O 1
ATOM 2378 N N . ASN A 1 324 ? 14.247 35.677 -0.342 1.00 24.86 323 ASN A N 1
ATOM 2379 C CA A ASN A 1 324 ? 15.172 34.873 -1.129 0.50 24.54 323 ASN A CA 1
ATOM 2380 C CA B ASN A 1 324 ? 15.176 34.862 -1.114 0.50 24.69 323 ASN A CA 1
ATOM 2381 C C . ASN A 1 324 ? 16.397 35.666 -1.572 1.00 25.01 323 ASN A C 1
ATOM 2382 O O . ASN A 1 324 ? 17.518 35.139 -1.557 1.00 25.48 323 ASN A O 1
ATOM 2391 N N . ALA A 1 325 ? 16.207 36.939 -1.939 1.00 23.35 324 ALA A N 1
ATOM 2392 C CA . ALA A 1 325 ? 17.336 37.794 -2.311 1.00 23.42 324 ALA A CA 1
ATOM 2393 C C . ALA A 1 325 ? 18.300 38.016 -1.138 1.00 23.12 324 ALA A C 1
ATOM 2394 O O . ALA A 1 325 ? 19.514 38.089 -1.339 1.00 23.74 324 ALA A O 1
ATOM 2396 N N . LEU A 1 326 ? 17.759 38.173 0.063 1.00 22.73 325 LEU A N 1
ATOM 2397 C CA . LEU A 1 326 ? 18.617 38.298 1.263 1.00 22.72 325 LEU A CA 1
ATOM 2398 C C . LEU A 1 326 ? 19.372 36.984 1.489 1.00 22.37 325 LEU A C 1
ATOM 2399 O O . LEU A 1 326 ? 20.581 36.970 1.703 1.00 21.56 325 LEU A O 1
ATOM 2404 N N . LYS A 1 327 ? 18.663 35.875 1.393 1.00 23.07 326 LYS A N 1
ATOM 2405 C CA . LYS A 1 327 ? 19.328 34.564 1.543 1.00 23.32 326 LYS A CA 1
ATOM 2406 C C . LYS A 1 327 ? 20.434 34.324 0.502 1.00 23.77 326 LYS A C 1
ATOM 2407 O O . LYS A 1 327 ? 21.485 33.768 0.817 1.00 23.66 326 LYS A O 1
ATOM 2413 N N . GLN A 1 328 ? 20.202 34.751 -0.729 1.00 24.38 327 GLN A N 1
ATOM 2414 C CA . GLN A 1 328 ? 21.216 34.652 -1.762 1.00 25.32 327 GLN A CA 1
ATOM 2415 C C . GLN A 1 328 ? 22.477 35.462 -1.442 1.00 24.71 327 GLN A C 1
ATOM 2416 O O . GLN A 1 328 ? 23.590 35.005 -1.680 1.00 23.96 327 GLN A O 1
ATOM 2422 N N . ARG A 1 329 ? 22.305 36.652 -0.866 1.00 23.66 328 ARG A N 1
ATOM 2423 C CA . ARG A 1 329 ? 23.465 37.411 -0.427 1.00 23.36 328 ARG A CA 1
ATOM 2424 C C . ARG A 1 329 ? 24.217 36.712 0.715 1.00 22.02 328 ARG A C 1
ATOM 2425 O O . ARG A 1 329 ? 25.455 36.719 0.766 1.00 22.30 328 ARG A O 1
ATOM 2433 N N . VAL A 1 330 ? 23.479 36.104 1.642 1.00 21.98 329 VAL A N 1
ATOM 2434 C CA . VAL A 1 330 ? 24.125 35.367 2.728 1.00 21.14 329 VAL A CA 1
ATOM 2435 C C . VAL A 1 330 ? 25.017 34.237 2.128 1.00 21.42 329 VAL A C 1
ATOM 2436 O O . VAL A 1 330 ? 26.178 34.082 2.509 1.00 21.66 329 VAL A O 1
ATOM 2440 N N . VAL A 1 331 ? 24.478 33.486 1.182 1.00 22.25 330 VAL A N 1
ATOM 2441 C CA . VAL A 1 331 ? 25.247 32.405 0.544 1.00 23.13 330 VAL A CA 1
ATOM 2442 C C . VAL A 1 331 ? 26.498 32.962 -0.141 1.00 23.72 330 VAL A C 1
ATOM 2443 O O . VAL A 1 331 ? 27.589 32.420 0.021 1.00 23.39 330 VAL A O 1
ATOM 2447 N N . ALA A 1 332 ? 26.347 34.096 -0.828 1.00 23.83 331 ALA A N 1
ATOM 2448 C CA . ALA A 1 332 ? 27.431 34.703 -1.573 1.00 23.92 331 ALA A CA 1
ATOM 2449 C C . ALA A 1 332 ? 28.571 35.189 -0.674 1.00 24.24 331 ALA A C 1
ATOM 2450 O O . ALA A 1 332 ? 29.702 35.238 -1.112 1.00 25.36 331 ALA A O 1
ATOM 2452 N N . GLU A 1 333 ? 28.273 35.547 0.573 1.00 24.19 332 GLU A N 1
ATOM 2453 C CA . GLU A 1 333 ? 29.257 36.165 1.469 1.00 24.17 332 GLU A CA 1
ATOM 2454 C C . GLU A 1 333 ? 29.329 35.367 2.746 1.00 23.55 332 GLU A C 1
ATOM 2455 O O . GLU A 1 333 ? 29.625 35.902 3.839 1.00 23.53 332 GLU A O 1
ATOM 2461 N N . LEU A 1 334 ? 29.108 34.063 2.599 1.00 23.69 333 LEU A N 1
ATOM 2462 C CA . LEU A 1 334 ? 28.944 33.185 3.741 1.00 24.41 333 LEU A CA 1
ATOM 2463 C C . LEU A 1 334 ? 30.166 33.173 4.624 1.00 24.41 333 LEU A C 1
ATOM 2464 O O . LEU A 1 334 ? 30.042 33.171 5.840 1.00 25.59 333 LEU A O 1
ATOM 2469 N N . LYS A 1 335 ? 31.348 33.171 4.013 1.00 25.51 334 LYS A N 1
ATOM 2470 C CA . LYS A 1 335 ? 32.592 33.056 4.772 1.00 25.71 334 LYS A CA 1
ATOM 2471 C C . LYS A 1 335 ? 33.287 34.404 4.981 1.00 25.83 334 LYS A C 1
ATOM 2472 O O . LYS A 1 335 ? 34.341 34.477 5.629 1.00 26.94 334 LYS A O 1
ATOM 2478 N N . THR A 1 336 ? 32.697 35.479 4.466 1.00 24.33 335 THR A N 1
ATOM 2479 C CA . THR A 1 336 ? 33.267 36.797 4.634 1.00 23.49 335 THR A CA 1
ATOM 2480 C C . THR A 1 336 ? 32.338 37.621 5.509 1.00 22.61 335 THR A C 1
ATOM 2481 O O . THR A 1 336 ? 32.432 37.547 6.721 1.00 21.56 335 THR A O 1
ATOM 2485 N N . THR A 1 337 ? 31.412 38.354 4.912 1.00 22.57 336 THR A N 1
ATOM 2486 C CA . THR A 1 337 ? 30.498 39.209 5.687 1.00 21.99 336 THR A CA 1
ATOM 2487 C C . THR A 1 337 ? 29.752 38.445 6.797 1.00 22.15 336 THR A C 1
ATOM 2488 O O . THR A 1 337 ? 29.590 38.946 7.901 1.00 22.27 336 THR A O 1
ATOM 2492 N N . PHE A 1 338 ? 29.349 37.218 6.500 1.00 21.63 337 PHE A N 1
ATOM 2493 C CA . PHE A 1 338 ? 28.479 36.477 7.401 1.00 22.10 337 PHE A CA 1
ATOM 2494 C C . PHE A 1 338 ? 29.203 35.385 8.165 1.00 22.87 337 PHE A C 1
ATOM 2495 O O . PHE A 1 338 ? 28.566 34.497 8.732 1.00 24.29 337 PHE A O 1
ATOM 2503 N N . ALA A 1 339 ? 30.529 35.470 8.249 1.00 23.23 338 ALA A N 1
ATOM 2504 C CA . ALA A 1 339 ? 31.295 34.508 9.048 1.00 23.70 338 ALA A CA 1
ATOM 2505 C C . ALA A 1 339 ? 30.848 34.542 10.528 1.00 23.27 338 ALA A C 1
ATOM 2506 O O . ALA A 1 339 ? 30.514 35.622 11.069 1.00 24.57 338 ALA A O 1
ATOM 2508 N N . SER A 1 340 ? 30.783 33.360 11.150 1.00 23.75 339 SER A N 1
ATOM 2509 C CA . SER A 1 340 ? 30.527 33.206 12.594 1.00 24.10 339 SER A CA 1
ATOM 2510 C C . SER A 1 340 ? 31.670 32.494 13.303 1.00 24.34 339 SER A C 1
ATOM 2511 O O . SER A 1 340 ? 32.103 31.436 12.856 1.00 25.21 339 SER A O 1
ATOM 2514 N N . HIS A 1 341 ? 32.069 33.025 14.457 1.00 25.11 340 HIS A N 1
ATOM 2515 C CA . HIS A 1 341 ? 33.073 32.366 15.301 1.00 25.26 340 HIS A CA 1
ATOM 2516 C C . HIS A 1 341 ? 32.404 31.552 16.406 1.00 23.69 340 HIS A C 1
ATOM 2517 O O . HIS A 1 341 ? 31.458 32.032 17.032 1.00 22.19 340 HIS A O 1
ATOM 2524 N N . TYR A 1 342 ? 32.887 30.330 16.641 1.00 22.91 341 TYR A N 1
ATOM 2525 C CA . TYR A 1 342 ? 32.464 29.546 17.802 1.00 22.32 341 TYR A CA 1
ATOM 2526 C C . TYR A 1 342 ? 33.680 29.256 18.650 1.00 22.75 341 TYR A C 1
ATOM 2527 O O . TYR A 1 342 ? 34.751 29.012 18.103 1.00 23.56 341 TYR A O 1
ATOM 2536 N N . SER A 1 343 ? 33.535 29.251 19.960 1.00 22.73 342 SER A N 1
ATOM 2537 C CA . SER A 1 343 ? 34.659 28.943 20.826 1.00 23.90 342 SER A CA 1
ATOM 2538 C C . SER A 1 343 ? 34.839 27.449 21.035 1.00 23.42 342 SER A C 1
ATOM 2539 O O . SER A 1 343 ? 35.888 27.013 21.429 1.00 22.35 342 SER A O 1
ATOM 2542 N N . LYS A 1 344 ? 33.809 26.640 20.782 1.00 23.43 343 LYS A N 1
ATOM 2543 C CA . LYS A 1 344 ? 33.916 25.201 20.996 1.00 23.49 343 LYS A CA 1
ATOM 2544 C C . LYS A 1 344 ? 32.849 24.476 20.161 1.00 22.81 343 LYS A C 1
ATOM 2545 O O . LYS A 1 344 ? 31.765 25.020 19.946 1.00 22.00 343 LYS A O 1
ATOM 2551 N N . GLU A 1 345 ? 33.182 23.299 19.645 1.00 21.32 344 GLU A N 1
ATOM 2552 C CA . GLU A 1 345 ? 32.194 22.406 19.036 1.00 21.86 344 GLU A CA 1
ATOM 2553 C C . GLU A 1 345 ? 31.975 21.226 19.965 1.00 20.64 344 GLU A C 1
ATOM 2554 O O . GLU A 1 345 ? 32.948 20.553 20.361 1.00 19.64 344 GLU A O 1
ATOM 2560 N N . ILE A 1 346 ? 30.716 20.974 20.332 1.00 18.34 345 ILE A N 1
ATOM 2561 C CA . ILE A 1 346 ? 30.412 19.940 21.313 1.00 19.08 345 ILE A CA 1
ATOM 2562 C C . ILE A 1 346 ? 29.424 18.917 20.788 1.00 18.71 345 ILE A C 1
ATOM 2563 O O . ILE A 1 346 ? 28.648 19.205 19.875 1.00 19.18 345 ILE A O 1
ATOM 2568 N N . SER A 1 347 ? 29.437 17.723 21.371 1.00 17.58 346 SER A N 1
ATOM 2569 C CA . SER A 1 347 ? 28.453 16.700 21.083 1.00 18.81 346 SER A CA 1
ATOM 2570 C C . SER A 1 347 ? 27.096 17.008 21.689 1.00 18.00 346 SER A C 1
ATOM 2571 O O . SER A 1 347 ? 26.930 17.814 22.618 1.00 18.46 346 SER A O 1
ATOM 2574 N N . LEU A 1 348 ? 26.125 16.221 21.273 1.00 19.12 347 LEU A N 1
ATOM 2575 C CA . LEU A 1 348 ? 24.783 16.318 21.866 1.00 20.30 347 LEU A CA 1
ATOM 2576 C C . LEU A 1 348 ? 24.763 16.074 23.381 1.00 20.85 347 LEU A C 1
ATOM 2577 O O . LEU A 1 348 ? 24.206 16.859 24.142 1.00 21.82 347 LEU A O 1
ATOM 2582 N N . ALA A 1 349 ? 25.450 15.037 23.830 1.00 20.15 348 ALA A N 1
ATOM 2583 C CA . ALA A 1 349 ? 25.562 14.746 25.270 1.00 21.19 348 ALA A CA 1
ATOM 2584 C C . ALA A 1 349 ? 26.222 15.892 26.055 1.00 21.32 348 ALA A C 1
ATOM 2585 O O . ALA A 1 349 ? 25.816 16.208 27.188 1.00 21.37 348 ALA A O 1
ATOM 2587 N N . GLU A 1 350 ? 27.202 16.549 25.433 1.00 20.22 349 GLU A N 1
ATOM 2588 C CA . GLU A 1 350 ? 27.892 17.661 26.082 1.00 20.50 349 GLU A CA 1
ATOM 2589 C C . GLU A 1 350 ? 27.054 18.937 26.267 1.00 19.30 349 GLU A C 1
ATOM 2590 O O . GLU A 1 350 ? 27.368 19.761 27.119 1.00 20.37 349 GLU A O 1
ATOM 2596 N N . VAL A 1 351 ? 25.965 19.099 25.499 1.00 18.43 350 VAL A N 1
ATOM 2597 C CA . VAL A 1 351 ? 25.027 20.167 25.713 1.00 19.73 350 VAL A CA 1
ATOM 2598 C C . VAL A 1 351 ? 24.477 20.090 27.143 1.00 19.71 350 VAL A C 1
ATOM 2599 O O . VAL A 1 351 ? 24.156 21.117 27.734 1.00 21.51 350 VAL A O 1
ATOM 2603 N N . LEU A 1 352 ? 24.363 18.887 27.649 1.00 21.35 351 LEU A N 1
ATOM 2604 C CA . LEU A 1 352 ? 23.759 18.680 28.963 1.00 23.02 351 LEU A CA 1
ATOM 2605 C C . LEU A 1 352 ? 24.798 18.515 30.062 1.00 23.56 351 LEU A C 1
ATOM 2606 O O . LEU A 1 352 ? 24.450 18.143 31.169 1.00 25.12 351 LEU A O 1
ATOM 2611 N N . ASP A 1 353 ? 26.056 18.809 29.789 1.00 23.84 352 ASP A N 1
ATOM 2612 C CA . ASP A 1 353 ? 27.089 18.846 30.835 1.00 24.87 352 ASP A CA 1
ATOM 2613 C C . ASP A 1 353 ? 27.012 20.183 31.547 1.00 24.74 352 ASP A C 1
ATOM 2614 O O . ASP A 1 353 ? 27.113 21.224 30.915 1.00 24.38 352 ASP A O 1
ATOM 2619 N N . LEU A 1 354 ? 26.864 20.178 32.874 1.00 26.32 353 LEU A N 1
ATOM 2620 C CA . LEU A 1 354 ? 26.669 21.438 33.609 1.00 26.89 353 LEU A CA 1
ATOM 2621 C C . LEU A 1 354 ? 27.889 22.364 33.484 1.00 26.82 353 LEU A C 1
ATOM 2622 O O . LEU A 1 354 ? 27.765 23.593 33.511 1.00 27.33 353 LEU A O 1
ATOM 2627 N N . ASP A 1 355 ? 29.056 21.761 33.289 1.00 28.51 354 ASP A N 1
ATOM 2628 C CA . ASP A 1 355 ? 30.312 22.508 33.057 1.00 29.07 354 ASP A CA 1
ATOM 2629 C C . ASP A 1 355 ? 30.272 23.264 31.743 1.00 28.58 354 ASP A C 1
ATOM 2630 O O . ASP A 1 355 ? 30.739 24.411 31.672 1.00 28.29 354 ASP A O 1
ATOM 2643 N N . ILE A 1 357 ? 27.352 24.039 30.151 1.00 23.43 356 ILE A N 1
ATOM 2644 C CA . ILE A 1 357 ? 26.241 24.977 30.361 1.00 24.15 356 ILE A CA 1
ATOM 2645 C C . ILE A 1 357 ? 26.732 26.281 31.004 1.00 23.42 356 ILE A C 1
ATOM 2646 O O . ILE A 1 357 ? 26.403 27.397 30.557 1.00 25.05 356 ILE A O 1
ATOM 2651 N N . ALA A 1 358 ? 27.521 26.124 32.054 1.00 24.82 357 ALA A N 1
ATOM 2652 C CA . ALA A 1 358 ? 28.091 27.288 32.752 1.00 26.14 357 ALA A CA 1
ATOM 2653 C C . ALA A 1 358 ? 28.793 28.290 31.826 1.00 26.37 357 ALA A C 1
ATOM 2654 O O . ALA A 1 358 ? 28.742 29.492 32.070 1.00 28.52 357 ALA A O 1
ATOM 2656 N N . VAL A 1 359 ? 29.426 27.821 30.747 1.00 26.47 358 VAL A N 1
ATOM 2657 C CA . VAL A 1 359 ? 30.036 28.737 29.777 1.00 25.30 358 VAL A CA 1
ATOM 2658 C C . VAL A 1 359 ? 29.083 29.248 28.735 1.00 24.18 358 VAL A C 1
ATOM 2659 O O . VAL A 1 359 ? 28.915 30.458 28.568 1.00 24.53 358 VAL A O 1
ATOM 2663 N N . TYR A 1 360 ? 28.394 28.347 28.032 1.00 23.30 359 TYR A N 1
ATOM 2664 C CA . TYR A 1 360 ? 27.635 28.796 26.909 1.00 23.38 359 TYR A CA 1
ATOM 2665 C C . TYR A 1 360 ? 26.418 29.647 27.305 1.00 22.91 359 TYR A C 1
ATOM 2666 O O . TYR A 1 360 ? 25.998 30.542 26.566 1.00 24.05 359 TYR A O 1
ATOM 2675 N N . ASN A 1 361 ? 25.901 29.394 28.485 1.00 23.35 360 ASN A N 1
ATOM 2676 C CA . ASN A 1 361 ? 24.757 30.134 28.964 1.00 24.53 360 ASN A CA 1
ATOM 2677 C C . ASN A 1 361 ? 25.086 31.588 29.402 1.00 26.00 360 ASN A C 1
ATOM 2678 O O . ASN A 1 361 ? 24.158 32.344 29.696 1.00 26.55 360 ASN A O 1
ATOM 2683 N N . LYS A 1 362 ? 26.366 32.011 29.343 1.00 26.84 361 LYS A N 1
ATOM 2684 C CA . LYS A 1 362 ? 26.710 33.414 29.658 1.00 26.65 361 LYS A CA 1
ATOM 2685 C C . LYS A 1 362 ? 26.354 34.343 28.511 1.00 27.49 361 LYS A C 1
ATOM 2686 O O . LYS A 1 362 ? 26.255 35.556 28.721 1.00 26.45 361 LYS A O 1
ATOM 2690 N N . ARG A 1 363 ? 26.176 33.811 27.294 1.00 26.14 362 ARG A N 1
ATOM 2691 C CA . ARG A 1 363 ? 26.047 34.662 26.077 1.00 26.29 362 ARG A CA 1
ATOM 2692 C C . ARG A 1 363 ? 27.161 35.751 26.066 1.00 25.40 362 ARG A C 1
ATOM 2693 O O . ARG A 1 363 ? 26.925 36.933 25.752 1.00 25.15 362 ARG A O 1
ATOM 2701 N N . ALA A 1 364 ? 28.359 35.295 26.389 1.00 25.51 363 ALA A N 1
ATOM 2702 C CA . ALA A 1 364 ? 29.564 36.148 26.447 1.00 24.57 363 ALA A CA 1
ATOM 2703 C C . ALA A 1 364 ? 30.168 36.299 25.053 1.00 24.97 363 ALA A C 1
ATOM 2704 O O . ALA A 1 364 ? 30.097 35.367 24.227 1.00 22.89 363 ALA A O 1
ATOM 2706 N N . THR A 1 365 ? 30.734 37.483 24.764 1.00 23.63 364 THR A N 1
ATOM 2707 C CA . THR A 1 365 ? 31.426 37.747 23.497 1.00 24.87 364 THR A CA 1
ATOM 2708 C C . THR A 1 365 ? 32.442 36.699 23.106 1.00 25.33 364 THR A C 1
ATOM 2709 O O . THR A 1 365 ? 33.307 36.330 23.915 1.00 25.80 364 THR A O 1
ATOM 2713 N N . GLY A 1 366 ? 32.341 36.203 21.866 1.00 26.68 365 GLY A N 1
ATOM 2714 C CA . GLY A 1 366 ? 33.299 35.196 21.367 1.00 26.89 365 GLY A CA 1
ATOM 2715 C C . GLY A 1 366 ? 33.255 33.838 22.059 1.00 27.42 365 GLY A C 1
ATOM 2716 O O . GLY A 1 366 ? 34.225 33.042 21.972 1.00 26.21 365 GLY A O 1
ATOM 2717 N N . GLU A 1 367 ? 32.130 33.553 22.717 1.00 26.28 366 GLU A N 1
ATOM 2718 C CA . GLU A 1 367 ? 31.962 32.298 23.414 1.00 25.69 366 GLU A CA 1
ATOM 2719 C C . GLU A 1 367 ? 30.654 31.641 23.001 1.00 24.81 366 GLU A C 1
ATOM 2720 O O . GLU A 1 367 ? 29.927 31.168 23.869 1.00 25.51 366 GLU A O 1
ATOM 2726 N N . LYS A 1 368 ? 30.371 31.645 21.695 1.00 22.38 367 LYS A N 1
ATOM 2727 C CA . LYS A 1 368 ? 29.278 30.868 21.139 1.00 22.78 367 LYS A CA 1
ATOM 2728 C C . LYS A 1 368 ? 29.709 29.413 20.883 1.00 21.43 367 LYS A C 1
ATOM 2729 O O . LYS A 1 368 ? 30.779 29.157 20.328 1.00 21.18 367 LYS A O 1
ATOM 2735 N N . TYR A 1 369 ? 28.868 28.481 21.305 1.00 20.20 368 TYR A N 1
ATOM 2736 C CA . TYR A 1 369 ? 29.147 27.056 21.146 1.00 19.33 368 TYR A CA 1
ATOM 2737 C C . TYR A 1 369 ? 28.390 26.515 19.928 1.00 19.00 368 TYR A C 1
ATOM 2738 O O . TYR A 1 369 ? 27.262 26.912 19.693 1.00 18.87 368 TYR A O 1
ATOM 2747 N N . LEU A 1 370 ? 29.016 25.582 19.213 1.00 17.43 369 LEU A N 1
ATOM 2748 C CA . LEU A 1 370 ? 28.422 24.894 18.042 1.00 17.56 369 LEU A CA 1
ATOM 2749 C C . LEU A 1 370 ? 28.199 23.449 18.452 1.00 17.91 369 LEU A C 1
ATOM 2750 O O . LEU A 1 370 ? 29.094 22.831 19.024 1.00 17.75 369 LEU A O 1
ATOM 2755 N N . ILE A 1 371 ? 27.011 22.925 18.203 1.00 16.90 370 ILE A N 1
ATOM 2756 C CA . ILE A 1 371 ? 26.739 21.526 18.462 1.00 17.41 370 ILE A CA 1
ATOM 2757 C C . ILE A 1 371 ? 26.889 20.754 17.183 1.00 17.71 370 ILE A C 1
ATOM 2758 O O . ILE A 1 371 ? 26.384 21.158 16.107 1.00 17.74 370 ILE A O 1
ATOM 2763 N N . ASN A 1 372 ? 27.568 19.618 17.272 1.00 18.01 371 ASN A N 1
ATOM 2764 C CA . ASN A 1 372 ? 27.514 18.639 16.211 1.00 17.91 371 ASN A CA 1
ATOM 2765 C C . ASN A 1 372 ? 26.763 17.431 16.740 1.00 18.71 371 ASN A C 1
ATOM 2766 O O . ASN A 1 372 ? 27.326 16.635 17.492 1.00 17.92 371 ASN A O 1
ATOM 2771 N N . PRO A 1 373 ? 25.478 17.281 16.375 1.00 18.84 372 PRO A N 1
ATOM 2772 C CA . PRO A 1 373 ? 24.660 16.204 16.970 1.00 19.44 372 PRO A CA 1
ATOM 2773 C C . PRO A 1 373 ? 25.192 14.830 16.744 1.00 20.12 372 PRO A C 1
ATOM 2774 O O . PRO A 1 373 ? 24.856 13.912 17.504 1.00 20.52 372 PRO A O 1
ATOM 2778 N N . ASN A 1 374 ? 25.949 14.657 15.678 1.00 19.62 373 ASN A N 1
ATOM 2779 C CA . ASN A 1 374 ? 26.501 13.370 15.387 1.00 21.46 373 ASN A CA 1
ATOM 2780 C C . ASN A 1 374 ? 27.937 13.135 15.895 1.00 23.25 373 ASN A C 1
ATOM 2781 O O . ASN A 1 374 ? 28.502 12.042 15.693 1.00 23.72 373 ASN A O 1
ATOM 2786 N N . LYS A 1 375 ? 28.512 14.116 16.569 1.00 24.10 374 LYS A N 1
ATOM 2787 C CA . LYS A 1 375 ? 29.863 13.971 17.128 1.00 25.24 374 LYS A CA 1
ATOM 2788 C C . LYS A 1 375 ? 29.905 12.779 18.078 1.00 26.45 374 LYS A C 1
ATOM 2789 O O . LYS A 1 375 ? 29.067 12.641 18.974 1.00 25.84 374 LYS A O 1
ATOM 2795 N N . GLY A 1 376 ? 30.878 11.900 17.878 1.00 28.99 375 GLY A N 1
ATOM 2796 C CA . GLY A 1 376 ? 31.058 10.762 18.797 1.00 30.68 375 GLY A CA 1
ATOM 2797 C C . GLY A 1 376 ? 30.094 9.605 18.567 1.00 32.39 375 GLY A C 1
ATOM 2798 O O . GLY A 1 376 ? 30.186 8.567 19.234 1.00 32.92 375 GLY A O 1
ATOM 2799 N N . LEU A 1 377 ? 29.178 9.769 17.609 1.00 33.86 376 LEU A N 1
ATOM 2800 C CA . LEU A 1 377 ? 28.101 8.822 17.385 1.00 34.94 376 LEU A CA 1
ATOM 2801 C C . LEU A 1 377 ? 28.238 8.137 16.019 1.00 37.06 376 LEU A C 1
ATOM 2802 O O . LEU A 1 377 ? 28.859 8.669 15.100 1.00 37.38 376 LEU A O 1
ATOM 2807 N N . ALA A 1 378 ? 27.671 6.936 15.929 1.00 39.66 377 ALA A N 1
ATOM 2808 C CA . ALA A 1 378 ? 27.688 6.116 14.720 1.00 41.19 377 ALA A CA 1
ATOM 2809 C C . ALA A 1 378 ? 26.561 6.526 13.765 1.00 42.09 377 ALA A C 1
ATOM 2810 O O . ALA A 1 378 ? 26.759 6.537 12.538 1.00 44.58 377 ALA A O 1
ATOM 2812 N N . HIS B 1 3 ? -4.818 101.050 18.626 1.00 31.25 2 HIS B N 1
ATOM 2813 C CA . HIS B 1 3 ? -5.117 100.663 20.028 1.00 29.91 2 HIS B CA 1
ATOM 2814 C C . HIS B 1 3 ? -4.136 99.563 20.423 1.00 28.35 2 HIS B C 1
ATOM 2815 O O . HIS B 1 3 ? -3.484 98.942 19.597 1.00 28.25 2 HIS B O 1
ATOM 2817 N N . SER B 1 4 ? -3.998 99.386 21.714 1.00 26.84 3 SER B N 1
ATOM 2818 C CA . SER B 1 4 ? -3.240 98.284 22.249 1.00 25.36 3 SER B CA 1
ATOM 2819 C C . SER B 1 4 ? -4.142 97.535 23.229 1.00 23.62 3 SER B C 1
ATOM 2820 O O . SER B 1 4 ? -5.145 98.075 23.751 1.00 22.53 3 SER B O 1
ATOM 2823 N N . ALA B 1 5 ? -3.765 96.306 23.516 1.00 21.08 4 ALA B N 1
ATOM 2824 C CA . ALA B 1 5 ? -4.497 95.538 24.498 1.00 20.13 4 ALA B CA 1
ATOM 2825 C C . ALA B 1 5 ? -3.552 94.514 25.075 1.00 18.48 4 ALA B C 1
ATOM 2826 O O . ALA B 1 5 ? -2.407 94.419 24.642 1.00 20.25 4 ALA B O 1
ATOM 2828 N N . LEU B 1 6 ? -4.033 93.712 26.016 1.00 17.61 5 LEU B N 1
ATOM 2829 C CA . LEU B 1 6 ? -3.144 92.854 26.783 1.00 17.46 5 LEU B CA 1
ATOM 2830 C C . LEU B 1 6 ? -3.078 91.431 26.255 1.00 17.83 5 LEU B C 1
ATOM 2831 O O . LEU B 1 6 ? -4.003 90.939 25.624 1.00 15.65 5 LEU B O 1
ATOM 2836 N N . GLN B 1 7 ? -1.927 90.819 26.507 1.00 17.83 6 GLN B N 1
ATOM 2837 C CA A GLN B 1 7 ? -1.671 89.424 26.175 0.50 17.29 6 GLN B CA 1
ATOM 2838 C CA B GLN B 1 7 ? -1.661 89.442 26.145 0.50 18.06 6 GLN B CA 1
ATOM 2839 C C . GLN B 1 7 ? -0.680 88.896 27.174 1.00 17.67 6 GLN B C 1
ATOM 2840 O O . GLN B 1 7 ? 0.261 89.578 27.533 1.00 17.62 6 GLN B O 1
ATOM 2851 N N . LEU B 1 8 ? -0.896 87.673 27.625 1.00 15.73 7 LEU B N 1
ATOM 2852 C CA . LEU B 1 8 ? 0.000 87.060 28.559 1.00 15.22 7 LEU B CA 1
ATOM 2853 C C . LEU B 1 8 ? 1.305 86.673 27.824 1.00 15.75 7 LEU B C 1
ATOM 2854 O O . LEU B 1 8 ? 1.277 86.286 26.645 1.00 15.23 7 LEU B O 1
ATOM 2859 N N . ARG B 1 9 ? 2.414 86.789 28.514 1.00 14.88 8 ARG B N 1
ATOM 2860 C CA A ARG B 1 9 ? 3.698 86.335 28.009 0.50 15.21 8 ARG B CA 1
ATOM 2861 C CA B ARG B 1 9 ? 3.698 86.336 28.006 0.50 15.69 8 ARG B CA 1
ATOM 2862 C C . ARG B 1 9 ? 4.426 85.549 29.071 1.00 16.13 8 ARG B C 1
ATOM 2863 O O . ARG B 1 9 ? 4.380 85.906 30.257 1.00 16.16 8 ARG B O 1
ATOM 2878 N N . SER B 1 10 ? 5.162 84.537 28.626 1.00 15.74 9 SER B N 1
ATOM 2879 C CA . SER B 1 10 ? 5.958 83.711 29.516 1.00 15.28 9 SER B CA 1
ATOM 2880 C C . SER B 1 10 ? 7.391 83.766 29.006 1.00 16.43 9 SER B C 1
ATOM 2881 O O . SER B 1 10 ? 7.648 83.362 27.907 1.00 16.07 9 SER B O 1
ATOM 2884 N N . ARG B 1 11 ? 8.303 84.276 29.832 1.00 16.69 10 ARG B N 1
ATOM 2885 C CA A ARG B 1 11 ? 9.702 84.470 29.458 0.50 17.37 10 ARG B CA 1
ATOM 2886 C CA B ARG B 1 11 ? 9.677 84.413 29.419 0.25 16.88 10 ARG B CA 1
ATOM 2887 C CA C ARG B 1 11 ? 9.699 84.472 29.462 0.25 17.56 10 ARG B CA 1
ATOM 2888 C C . ARG B 1 11 ? 10.577 83.668 30.389 1.00 17.61 10 ARG B C 1
ATOM 2889 O O . ARG B 1 11 ? 10.617 83.972 31.591 1.00 18.55 10 ARG B O 1
ATOM 2911 N N . ILE B 1 12 ? 11.271 82.667 29.861 1.00 18.10 11 ILE B N 1
ATOM 2912 C CA . ILE B 1 12 ? 12.313 81.985 30.621 1.00 19.74 11 ILE B CA 1
ATOM 2913 C C . ILE B 1 12 ? 13.626 82.602 30.167 1.00 19.45 11 ILE B C 1
ATOM 2914 O O . ILE B 1 12 ? 13.985 82.562 28.960 1.00 19.89 11 ILE B O 1
ATOM 2919 N N . LYS B 1 13 ? 14.326 83.209 31.123 1.00 20.03 12 LYS B N 1
ATOM 2920 C CA . LYS B 1 13 ? 15.557 83.931 30.864 1.00 20.22 12 LYS B CA 1
ATOM 2921 C C . LYS B 1 13 ? 16.784 83.037 31.069 1.00 21.13 12 LYS B C 1
ATOM 2922 O O . LYS B 1 13 ? 16.767 82.054 31.815 1.00 19.08 12 LYS B O 1
ATOM 2928 N N . SER B 1 14 ? 17.864 83.392 30.385 1.00 21.74 13 SER B N 1
ATOM 2929 C CA . SER B 1 14 ? 19.106 82.669 30.525 1.00 23.60 13 SER B CA 1
ATOM 2930 C C . SER B 1 14 ? 19.606 82.710 31.965 1.00 24.39 13 SER B C 1
ATOM 2931 O O . SER B 1 14 ? 20.314 81.800 32.362 1.00 26.28 13 SER B O 1
ATOM 2934 N N . SER B 1 15 ? 19.171 83.713 32.726 1.00 25.50 14 SER B N 1
ATOM 2935 C CA . SER B 1 15 ? 19.423 83.852 34.166 1.00 25.99 14 SER B CA 1
ATOM 2936 C C . SER B 1 15 ? 18.807 82.702 35.017 1.00 26.03 14 SER B C 1
ATOM 2937 O O . SER B 1 15 ? 19.156 82.546 36.199 1.00 26.62 14 SER B O 1
ATOM 2940 N N . GLY B 1 16 ? 17.889 81.929 34.426 1.00 25.35 15 GLY B N 1
ATOM 2941 C CA . GLY B 1 16 ? 17.176 80.848 35.111 1.00 25.76 15 GLY B CA 1
ATOM 2942 C C . GLY B 1 16 ? 15.835 81.287 35.691 1.00 25.08 15 GLY B C 1
ATOM 2943 O O . GLY B 1 16 ? 15.157 80.496 36.338 1.00 26.57 15 GLY B O 1
ATOM 2944 N N . GLU B 1 17 ? 15.446 82.535 35.463 1.00 23.25 16 GLU B N 1
ATOM 2945 C CA . GLU B 1 17 ? 14.207 83.084 35.991 1.00 23.62 16 GLU B CA 1
ATOM 2946 C C . GLU B 1 17 ? 13.084 82.932 34.951 1.00 22.07 16 GLU B C 1
ATOM 2947 O O . GLU B 1 17 ? 13.307 83.193 33.785 1.00 21.63 16 GLU B O 1
ATOM 2953 N N . LEU B 1 18 ? 11.900 82.543 35.422 1.00 20.19 17 LEU B N 1
ATOM 2954 C CA . LEU B 1 18 ? 10.658 82.675 34.666 1.00 18.74 17 LEU B CA 1
ATOM 2955 C C . LEU B 1 18 ? 10.017 83.978 35.076 1.00 18.26 17 LEU B C 1
ATOM 2956 O O . LEU B 1 18 ? 9.910 84.264 36.270 1.00 17.32 17 LEU B O 1
ATOM 2961 N N . GLU B 1 19 ? 9.589 84.771 34.104 1.00 16.83 18 GLU B N 1
ATOM 2962 C CA . GLU B 1 19 ? 8.747 85.888 34.365 1.00 17.83 18 GLU B CA 1
ATOM 2963 C C . GLU B 1 19 ? 7.488 85.770 33.528 1.00 17.76 18 GLU B C 1
ATOM 2964 O O . GLU B 1 19 ? 7.545 85.609 32.302 1.00 17.99 18 GLU B O 1
ATOM 2970 N N . LEU B 1 20 ? 6.378 85.782 34.224 1.00 17.21 19 LEU B N 1
ATOM 2971 C CA . LEU B 1 20 ? 5.051 85.772 33.602 1.00 17.79 19 LEU B CA 1
ATOM 2972 C C . LEU B 1 20 ? 4.462 87.153 33.804 1.00 17.63 19 LEU B C 1
ATOM 2973 O O . LEU B 1 20 ? 4.553 87.730 34.898 1.00 19.10 19 LEU B O 1
ATOM 2978 N N . SER B 1 21 ? 3.913 87.709 32.739 1.00 16.30 20 SER B N 1
ATOM 2979 C CA . SER B 1 21 ? 3.384 89.047 32.777 1.00 18.16 20 SER B CA 1
ATOM 2980 C C . SER B 1 21 ? 2.265 89.223 31.789 1.00 17.82 20 SER B C 1
ATOM 2981 O O . SER B 1 21 ? 2.108 88.395 30.871 1.00 16.11 20 SER B O 1
ATOM 2984 N N . LEU B 1 22 ? 1.491 90.293 31.963 1.00 18.29 21 LEU B N 1
ATOM 2985 C CA . LEU B 1 22 ? 0.567 90.759 30.923 1.00 20.32 21 LEU B CA 1
ATOM 2986 C C . LEU B 1 22 ? 1.172 91.897 30.153 1.00 21.37 21 LEU B C 1
ATOM 2987 O O . LEU B 1 22 ? 1.400 92.958 30.749 1.00 25.16 21 LEU B O 1
ATOM 2992 N N . ASP B 1 23 ? 1.498 91.694 28.890 1.00 21.77 22 ASP B N 1
ATOM 2993 C CA . ASP B 1 23 ? 2.168 92.712 28.103 1.00 20.90 22 ASP B CA 1
ATOM 2994 C C . ASP B 1 23 ? 1.098 93.523 27.371 1.00 20.85 22 ASP B C 1
ATOM 2995 O O . ASP B 1 23 ? 0.043 92.993 26.945 1.00 18.90 22 ASP B O 1
ATOM 3000 N N . SER B 1 24 ? 1.415 94.789 27.161 1.00 18.64 23 SER B N 1
ATOM 3001 C CA . SER B 1 24 ? 0.633 95.650 26.283 1.00 19.70 23 SER B CA 1
ATOM 3002 C C . SER B 1 24 ? 1.132 95.480 24.872 1.00 20.93 23 SER B C 1
ATOM 3003 O O . SER B 1 24 ? 2.330 95.668 24.601 1.00 21.13 23 SER B O 1
ATOM 3006 N N . ILE B 1 25 ? 0.248 95.045 23.983 1.00 21.75 24 ILE B N 1
ATOM 3007 C CA . ILE B 1 25 ? 0.571 94.657 22.634 1.00 23.40 24 ILE B CA 1
ATOM 3008 C C . ILE B 1 25 ? -0.317 95.480 21.715 1.00 23.84 24 ILE B C 1
ATOM 3009 O O . ILE B 1 25 ? -1.522 95.583 21.940 1.00 22.15 24 ILE B O 1
ATOM 3014 N N . ASP B 1 26 ? 0.270 96.087 20.692 1.00 25.02 25 ASP B N 1
ATOM 3015 C CA . ASP B 1 26 ? -0.515 96.793 19.699 1.00 26.64 25 ASP B CA 1
ATOM 3016 C C . ASP B 1 26 ? -1.450 95.804 18.969 1.00 25.78 25 ASP B C 1
ATOM 3017 O O . ASP B 1 26 ? -1.094 94.665 18.664 1.00 26.06 25 ASP B O 1
ATOM 3022 N N . THR B 1 27 ? -2.651 96.253 18.699 1.00 25.94 26 THR B N 1
ATOM 3023 C CA . THR B 1 27 ? -3.640 95.359 18.116 1.00 26.05 26 THR B CA 1
ATOM 3024 C C . THR B 1 27 ? -3.582 95.527 16.605 1.00 26.88 26 THR B C 1
ATOM 3025 O O . THR B 1 27 ? -3.836 96.608 16.135 1.00 26.82 26 THR B O 1
ATOM 3029 N N . PRO B 1 28 ? -3.203 94.480 15.850 1.00 28.13 27 PRO B N 1
ATOM 3030 C CA . PRO B 1 28 ? -3.148 94.718 14.395 1.00 29.39 27 PRO B CA 1
ATOM 3031 C C . PRO B 1 28 ? -4.533 94.950 13.775 1.00 30.05 27 PRO B C 1
ATOM 3032 O O . PRO B 1 28 ? -5.538 94.513 14.325 1.00 29.91 27 PRO B O 1
ATOM 3036 N N . HIS B 1 29 ? -4.579 95.645 12.640 1.00 29.78 28 HIS B N 1
ATOM 3037 C CA . HIS B 1 29 ? -5.752 95.593 11.763 1.00 30.22 28 HIS B CA 1
ATOM 3038 C C . HIS B 1 29 ? -5.543 94.448 10.816 1.00 28.66 28 HIS B C 1
ATOM 3039 O O . HIS B 1 29 ? -4.426 94.243 10.330 1.00 28.2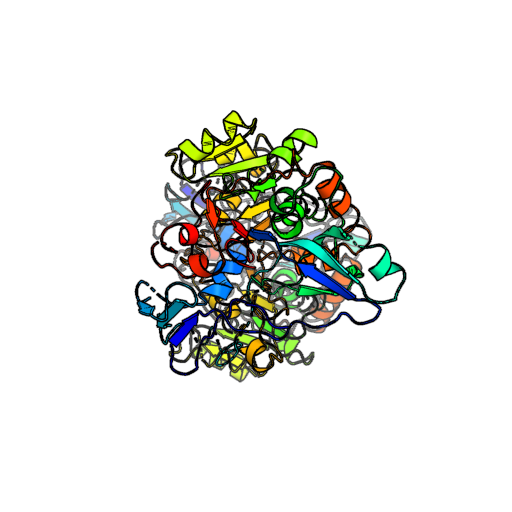4 28 HIS B O 1
ATOM 3046 N N . PRO B 1 30 ? -6.598 93.657 10.579 1.00 27.30 29 PRO B N 1
ATOM 3047 C CA . PRO B 1 30 ? -6.398 92.482 9.772 1.00 27.20 29 PRO B CA 1
ATOM 3048 C C . PRO B 1 30 ? -6.133 92.827 8.312 1.00 27.31 29 PRO B C 1
ATOM 3049 O O . PRO B 1 30 ? -6.800 93.717 7.745 1.00 27.52 29 PRO B O 1
ATOM 3053 N N . GLY B 1 31 ? -5.164 92.119 7.742 1.00 27.65 30 GLY B N 1
ATOM 3054 C CA . GLY B 1 31 ? -4.939 92.101 6.294 1.00 28.17 30 GLY B CA 1
ATOM 3055 C C . GLY B 1 31 ? -6.064 91.393 5.578 1.00 28.00 30 GLY B C 1
ATOM 3056 O O . GLY B 1 31 ? -6.926 90.800 6.208 1.00 27.97 30 GLY B O 1
ATOM 3057 N N . PRO B 1 32 ? -6.059 91.439 4.235 1.00 28.38 31 PRO B N 1
ATOM 3058 C CA . PRO B 1 32 ? -7.141 90.886 3.443 1.00 27.66 31 PRO B CA 1
ATOM 3059 C C . PRO B 1 32 ? -7.666 89.534 3.851 1.00 26.98 31 PRO B C 1
ATOM 3060 O O . PRO B 1 32 ? -8.879 89.337 3.830 1.00 27.52 31 PRO B O 1
ATOM 3064 N N . ASP B 1 33 ? -6.775 88.614 4.221 1.00 25.95 32 ASP B N 1
ATOM 3065 C CA . ASP B 1 33 ? -7.155 87.254 4.550 1.00 25.03 32 ASP B CA 1
ATOM 3066 C C . ASP B 1 33 ? -7.293 86.968 6.052 1.00 23.32 32 ASP B C 1
ATOM 3067 O O . ASP B 1 33 ? -7.391 85.815 6.454 1.00 22.79 32 ASP B O 1
ATOM 3072 N N . GLU B 1 34 ? -7.341 88.023 6.848 1.00 22.89 33 GLU B N 1
ATOM 3073 C CA . GLU B 1 34 ? -7.403 87.889 8.302 1.00 21.87 33 GLU B CA 1
ATOM 3074 C C . GLU B 1 34 ? -8.682 88.445 8.922 1.00 20.27 33 GLU B C 1
ATOM 3075 O O . GLU B 1 34 ? -9.383 89.292 8.339 1.00 18.83 33 GLU B O 1
ATOM 3081 N N . VAL B 1 35 ? -8.912 88.001 10.153 1.00 18.34 34 VAL B N 1
ATOM 3082 C CA . VAL B 1 35 ? -9.939 88.581 10.992 1.00 17.52 34 VAL B CA 1
ATOM 3083 C C . VAL B 1 35 ? -9.290 88.898 12.333 1.00 17.54 34 VAL B C 1
ATOM 3084 O O . VAL B 1 35 ? -8.273 88.301 12.695 1.00 17.81 34 VAL B O 1
ATOM 3088 N N . LEU B 1 36 ? -9.898 89.837 13.035 1.00 17.82 35 LEU B N 1
ATOM 3089 C CA . LEU B 1 36 ? -9.569 90.170 14.400 1.00 17.02 35 LEU B CA 1
ATOM 3090 C C . LEU B 1 36 ? -10.680 89.643 15.322 1.00 16.66 35 LEU B C 1
ATOM 3091 O O . LEU B 1 36 ? -11.863 90.027 15.205 1.00 15.41 35 LEU B O 1
ATOM 3096 N N . ILE B 1 37 ? -10.272 88.815 16.278 1.00 16.16 36 ILE B N 1
ATOM 3097 C CA . ILE B 1 37 ? -11.196 88.135 17.189 1.00 16.11 36 ILE B CA 1
ATOM 3098 C C . ILE B 1 37 ? -11.001 88.702 18.581 1.00 16.22 36 ILE B C 1
ATOM 3099 O O . ILE B 1 37 ? -9.877 88.732 19.055 1.00 16.37 36 ILE B O 1
ATOM 3104 N N . ARG B 1 38 ? -12.090 89.137 19.215 1.00 15.86 37 ARG B N 1
ATOM 3105 C CA . ARG B 1 38 ? -12.099 89.473 20.624 1.00 15.97 37 ARG B CA 1
ATOM 3106 C C . ARG B 1 38 ? -12.326 88.162 21.366 1.00 15.98 37 ARG B C 1
ATOM 3107 O O . ARG B 1 38 ? -13.421 87.536 21.310 1.00 15.16 37 ARG B O 1
ATOM 3115 N N . ILE B 1 39 ? -11.271 87.685 22.011 1.00 16.26 38 ILE B N 1
ATOM 3116 C CA A ILE B 1 39 ? -11.291 86.363 22.625 0.50 16.51 38 ILE B CA 1
ATOM 3117 C CA B ILE B 1 39 ? -11.298 86.365 22.618 0.50 16.30 38 ILE B CA 1
ATOM 3118 C C . ILE B 1 39 ? -12.039 86.421 23.950 1.00 16.93 38 ILE B C 1
ATOM 3119 O O . ILE B 1 39 ? -11.712 87.209 24.834 1.00 15.70 38 ILE B O 1
ATOM 3128 N N . GLU B 1 40 ? -13.032 85.568 24.095 1.00 16.15 39 GLU B N 1
ATOM 3129 C CA . GLU B 1 40 ? -13.824 85.576 25.328 1.00 17.08 39 GLU B CA 1
ATOM 3130 C C . GLU B 1 40 ? -13.738 84.267 26.154 1.00 17.20 39 GLU B C 1
ATOM 3131 O O . GLU B 1 40 ? -14.308 84.184 27.250 1.00 17.02 39 GLU B O 1
ATOM 3137 N N . ALA B 1 41 ? -13.043 83.255 25.620 1.00 17.10 40 ALA B N 1
ATOM 3138 C CA . ALA B 1 41 ? -12.960 81.944 26.244 1.00 17.72 40 ALA B CA 1
ATOM 3139 C C . ALA B 1 41 ? -11.782 81.141 25.689 1.00 17.90 40 ALA B C 1
ATOM 3140 O O . ALA B 1 41 ? -11.676 80.940 24.480 1.00 17.50 40 ALA B O 1
ATOM 3142 N N . SER B 1 42 ? -10.924 80.668 26.561 1.00 17.55 41 SER B N 1
ATOM 3143 C CA . SER B 1 42 ? -9.746 79.902 26.169 1.00 17.51 41 SER B CA 1
ATOM 3144 C C . SER B 1 42 ? -9.386 78.996 27.342 1.00 16.95 41 SER B C 1
ATOM 3145 O O . SER B 1 42 ? -9.160 79.490 28.420 1.00 19.80 41 SER B O 1
ATOM 3148 N N . PRO B 1 43 ? -9.311 77.697 27.118 1.00 18.04 42 PRO B N 1
ATOM 3149 C CA . PRO B 1 43 ? -9.059 76.798 28.232 1.00 18.48 42 PRO B CA 1
ATOM 3150 C C . PRO B 1 43 ? -7.597 76.781 28.660 1.00 19.18 42 PRO B C 1
ATOM 3151 O O . PRO B 1 43 ? -6.736 77.068 27.847 1.00 19.20 42 PRO B O 1
ATOM 3155 N N . LEU B 1 44 ? -7.356 76.460 29.938 1.00 18.86 43 LEU B N 1
ATOM 3156 C CA . LEU B 1 44 ? -6.000 76.151 30.463 1.00 19.28 43 LEU B CA 1
ATOM 3157 C C . LEU B 1 44 ? -5.835 74.634 30.428 1.00 18.80 43 LEU B C 1
ATOM 3158 O O . LEU B 1 44 ? -6.286 73.924 31.351 1.00 19.28 43 LEU B O 1
ATOM 3163 N N . ASN B 1 45 ? -5.320 74.111 29.326 1.00 18.32 44 ASN B N 1
ATOM 3164 C CA . ASN B 1 45 ? -5.075 72.686 29.185 1.00 18.60 44 ASN B CA 1
ATOM 3165 C C . ASN B 1 45 ? -3.653 72.389 29.633 1.00 18.18 44 ASN B C 1
ATOM 3166 O O . ASN B 1 45 ? -2.812 73.279 29.688 1.00 17.77 44 ASN B O 1
ATOM 3171 N N . PRO B 1 46 ? -3.359 71.123 29.940 1.00 20.17 45 PRO B N 1
ATOM 3172 C CA . PRO B 1 46 ? -1.961 70.740 30.300 1.00 20.29 45 PRO B CA 1
ATOM 3173 C C . PRO B 1 46 ? -0.891 71.181 29.331 1.00 20.08 45 PRO B C 1
ATOM 3174 O O . PRO B 1 46 ? 0.189 71.588 29.793 1.00 19.00 45 PRO B O 1
ATOM 3178 N N . SER B 1 47 ? -1.142 71.171 28.015 1.00 19.70 46 SER B N 1
ATOM 3179 C CA . SER B 1 47 ? -0.159 71.623 27.067 1.00 21.25 46 SER B CA 1
ATOM 3180 C C . SER B 1 47 ? 0.122 73.124 27.243 1.00 20.63 46 SER B C 1
ATOM 3181 O O . SER B 1 47 ? 1.264 73.580 27.113 1.00 20.74 46 SER B O 1
ATOM 3184 N N . ASP B 1 48 ? -0.907 73.894 27.574 1.00 18.57 47 ASP B N 1
ATOM 3185 C CA . ASP B 1 48 ? -0.733 75.309 27.832 1.00 18.02 47 ASP B CA 1
ATOM 3186 C C . ASP B 1 48 ? 0.061 75.537 29.113 1.00 18.11 47 ASP B C 1
ATOM 3187 O O . ASP B 1 48 ? 0.883 76.430 29.156 1.00 18.36 47 ASP B O 1
ATOM 3192 N N . LEU B 1 49 ? -0.200 74.728 30.140 1.00 18.41 48 LEU B N 1
ATOM 3193 C CA . LEU B 1 49 ? 0.503 74.868 31.440 1.00 18.47 48 LEU B CA 1
ATOM 3194 C C . LEU B 1 49 ? 1.980 74.591 31.228 1.00 19.62 48 LEU B C 1
ATOM 3195 O O . LEU B 1 49 ? 2.835 75.226 31.865 1.00 20.06 48 LEU B O 1
ATOM 3200 N N . GLY B 1 50 ? 2.294 73.632 30.369 1.00 19.21 49 GLY B N 1
ATOM 3201 C CA . GLY B 1 50 ? 3.640 73.315 30.026 1.00 19.90 49 GLY B CA 1
ATOM 3202 C C . GLY B 1 50 ? 4.368 74.536 29.502 1.00 20.17 49 GLY B C 1
ATOM 3203 O O . GLY B 1 50 ? 5.474 74.848 29.931 1.00 20.53 49 GLY B O 1
ATOM 3204 N N . LEU B 1 51 ? 3.737 75.262 28.585 1.00 19.61 50 LEU B N 1
ATOM 3205 C CA . LEU B 1 51 ? 4.363 76.459 28.043 1.00 19.35 50 LEU B CA 1
ATOM 3206 C C . LEU B 1 51 ? 4.333 77.625 29.019 1.00 19.43 50 LEU B C 1
ATOM 3207 O O . LEU B 1 51 ? 5.295 78.410 29.087 1.00 19.49 50 LEU B O 1
ATOM 3212 N N . LEU B 1 52 ? 3.234 77.775 29.747 1.00 17.67 51 LEU B N 1
ATOM 3213 C CA . LEU B 1 52 ? 3.102 78.846 30.677 1.00 18.05 51 LEU B CA 1
ATOM 3214 C C . LEU B 1 52 ? 4.213 78.881 31.737 1.00 17.18 51 LEU B C 1
ATOM 3215 O O . LEU B 1 52 ? 4.859 79.916 31.948 1.00 17.37 51 LEU B O 1
ATOM 3220 N N . PHE B 1 53 ? 4.445 77.745 32.385 1.00 18.33 52 PHE B N 1
ATOM 3221 C CA . PHE B 1 53 ? 5.403 77.703 33.498 1.00 18.35 52 PHE B CA 1
ATOM 3222 C C . PHE B 1 53 ? 6.750 77.095 33.089 1.00 19.07 52 PHE B C 1
ATOM 3223 O O . PHE B 1 53 ? 7.741 77.206 33.842 1.00 19.00 52 PHE B O 1
ATOM 3231 N N . GLY B 1 54 ? 6.805 76.484 31.901 1.00 19.91 53 GLY B N 1
ATOM 3232 C CA . GLY B 1 54 ? 7.985 75.726 31.503 1.00 20.98 53 GLY B CA 1
ATOM 3233 C C . GLY B 1 54 ? 8.400 74.807 32.654 1.00 22.22 53 GLY B C 1
ATOM 3234 O O . GLY B 1 54 ? 7.559 74.165 33.307 1.00 23.26 53 GLY B O 1
ATOM 3235 N N . ALA B 1 55 ? 9.698 74.726 32.900 1.00 23.30 54 ALA B N 1
ATOM 3236 C CA . ALA B 1 55 ? 10.218 73.911 33.992 1.00 23.25 54 ALA B CA 1
ATOM 3237 C C . ALA B 1 55 ? 10.462 74.713 35.300 1.00 23.66 54 ALA B C 1
ATOM 3238 O O . ALA B 1 55 ? 11.258 74.282 36.161 1.00 23.90 54 ALA B O 1
ATOM 3240 N N . ALA B 1 56 ? 9.823 75.876 35.454 1.00 21.70 55 ALA B N 1
ATOM 3241 C CA . ALA B 1 56 ? 9.937 76.604 36.719 1.00 21.50 55 ALA B CA 1
ATOM 3242 C C . ALA B 1 56 ? 9.448 75.785 37.913 1.00 21.50 55 ALA B C 1
ATOM 3243 O O . ALA B 1 56 ? 8.418 75.061 37.831 1.00 21.29 55 ALA B O 1
ATOM 3245 N N . ASP B 1 57 ? 10.161 75.916 39.018 1.00 21.19 56 ASP B N 1
ATOM 3246 C CA . ASP B 1 57 ? 9.699 75.429 40.305 1.00 21.17 56 ASP B CA 1
ATOM 3247 C C . ASP B 1 57 ? 8.696 76.379 40.901 1.00 21.72 56 ASP B C 1
ATOM 3248 O O . ASP B 1 57 ? 9.060 77.417 41.447 1.00 20.16 56 ASP B O 1
ATOM 3261 N N . SER B 1 59 ? 6.945 76.425 43.516 1.00 22.32 58 SER B N 1
ATOM 3262 C CA . SER B 1 59 ? 7.088 76.683 44.937 1.00 22.98 58 SER B CA 1
ATOM 3263 C C . SER B 1 59 ? 7.941 77.936 45.199 1.00 21.77 58 SER B C 1
ATOM 3264 O O . SER B 1 59 ? 7.854 78.531 46.289 1.00 21.13 58 SER B O 1
ATOM 3267 N N . THR B 1 60 ? 8.736 78.335 44.195 1.00 20.81 59 THR B N 1
ATOM 3268 C CA . THR B 1 60 ? 9.570 79.554 44.303 1.00 20.57 59 THR B CA 1
ATOM 3269 C C . THR B 1 60 ? 8.854 80.823 43.806 1.00 19.91 59 THR B C 1
ATOM 3270 O O . THR B 1 60 ? 9.433 81.885 43.821 1.00 17.22 59 THR B O 1
ATOM 3274 N N . ALA B 1 61 ? 7.595 80.722 43.383 1.00 19.40 60 ALA B N 1
ATOM 3275 C CA . ALA B 1 61 ? 6.919 81.854 42.742 1.00 20.22 60 ALA B CA 1
ATOM 3276 C C . ALA B 1 61 ? 6.680 82.979 43.711 1.00 20.64 60 ALA B C 1
ATOM 3277 O O . ALA B 1 61 ? 6.325 82.739 44.870 1.00 20.70 60 ALA B O 1
ATOM 3279 N N . LYS B 1 62 ? 6.817 84.194 43.204 1.00 20.09 61 LYS B N 1
ATOM 3280 C CA . LYS B 1 62 ? 6.553 85.419 43.895 1.00 21.09 61 LYS B CA 1
ATOM 3281 C C . LYS B 1 62 ? 5.763 86.342 42.984 1.00 21.10 61 LYS B C 1
ATOM 3282 O O . LYS B 1 62 ? 6.032 86.395 41.777 1.00 20.97 61 LYS B O 1
ATOM 3288 N N . ALA B 1 63 ? 4.829 87.075 43.577 1.00 21.06 62 ALA B N 1
ATOM 3289 C CA . ALA B 1 63 ? 3.985 88.023 42.862 1.00 21.63 62 ALA B CA 1
ATOM 3290 C C . ALA B 1 63 ? 4.589 89.405 43.003 1.00 23.60 62 ALA B C 1
ATOM 3291 O O . ALA B 1 63 ? 5.040 89.794 44.101 1.00 23.16 62 ALA B O 1
ATOM 3293 N N . SER B 1 64 ? 4.606 90.153 41.916 1.00 24.34 63 SER B N 1
ATOM 3294 C CA . SER B 1 64 ? 4.878 91.573 41.959 1.00 26.40 63 SER B CA 1
ATOM 3295 C C . SER B 1 64 ? 3.909 92.222 40.964 1.00 26.87 63 SER B C 1
ATOM 3296 O O . SER B 1 64 ? 2.869 91.653 40.639 1.00 27.54 63 SER B O 1
ATOM 3299 N N . GLY B 1 65 ? 4.199 93.427 40.534 1.00 28.00 64 GLY B N 1
ATOM 3300 C CA . GLY B 1 65 ? 3.265 94.127 39.682 1.00 28.17 64 GLY B CA 1
ATOM 3301 C C . GLY B 1 65 ? 2.106 94.622 40.493 1.00 28.45 64 GLY B C 1
ATOM 3302 O O . GLY B 1 65 ? 2.194 94.706 41.719 1.00 28.63 64 GLY B O 1
ATOM 3303 N N . THR B 1 66 ? 1.036 94.972 39.804 1.00 28.17 65 THR B N 1
ATOM 3304 C CA . THR B 1 66 ? -0.142 95.554 40.397 1.00 28.78 65 THR B CA 1
ATOM 3305 C C . THR B 1 66 ? -1.243 94.546 40.190 1.00 29.11 65 THR B C 1
ATOM 3306 O O . THR B 1 66 ? -1.093 93.585 39.398 1.00 27.67 65 THR B O 1
ATOM 3310 N N . ALA B 1 67 ? -2.368 94.753 40.862 1.00 28.96 66 ALA B N 1
ATOM 3311 C CA . ALA B 1 67 ? -3.502 93.866 40.698 1.00 28.93 66 ALA B CA 1
ATOM 3312 C C . ALA B 1 67 ? -3.956 93.782 39.232 1.00 28.29 66 ALA B C 1
ATOM 3313 O O . ALA B 1 67 ? -4.315 92.710 38.760 1.00 30.08 66 ALA B O 1
ATOM 3315 N N . GLU B 1 68 ? -3.966 94.913 38.525 1.00 27.62 67 GLU B N 1
ATOM 3316 C CA . GLU B 1 68 ? -4.363 94.920 37.124 1.00 26.31 67 GLU B CA 1
ATOM 3317 C C . GLU B 1 68 ? -3.263 94.415 36.169 1.00 23.52 67 GLU B C 1
ATOM 3318 O O . GLU B 1 68 ? -3.577 93.927 35.108 1.00 23.88 67 GLU B O 1
ATOM 3324 N N . ARG B 1 69 ? -2.001 94.562 36.566 1.00 20.92 68 ARG B N 1
ATOM 3325 C CA A ARG B 1 69 ? -0.860 94.214 35.722 0.50 20.12 68 ARG B CA 1
ATOM 3326 C CA B ARG B 1 69 ? -0.846 94.214 35.739 0.50 20.46 68 ARG B CA 1
ATOM 3327 C C . ARG B 1 69 ? 0.087 93.372 36.584 1.00 19.39 68 ARG B C 1
ATOM 3328 O O . ARG B 1 69 ? 1.168 93.806 36.971 1.00 19.02 68 ARG B O 1
ATOM 3343 N N . PRO B 1 70 ? -0.338 92.151 36.908 1.00 19.81 69 PRO B N 1
ATOM 3344 C CA . PRO B 1 70 ? 0.471 91.302 37.757 1.00 18.98 69 PRO B CA 1
ATOM 3345 C C . PRO B 1 70 ? 1.703 90.759 37.050 1.00 18.91 69 PRO B C 1
ATOM 3346 O O . PRO B 1 70 ? 1.767 90.686 35.806 1.00 18.58 69 PRO B O 1
ATOM 3350 N N . ILE B 1 71 ? 2.678 90.389 37.854 1.00 18.80 70 ILE B N 1
ATOM 3351 C CA . ILE B 1 71 ? 3.911 89.742 37.423 1.00 19.46 70 ILE B CA 1
ATOM 3352 C C . ILE B 1 71 ? 4.142 88.580 38.366 1.00 19.74 70 ILE B C 1
ATOM 3353 O O . ILE B 1 71 ? 3.990 88.715 39.595 1.00 21.04 70 ILE B O 1
ATOM 3358 N N . VAL B 1 72 ? 4.480 87.437 37.807 1.00 18.88 71 VAL B N 1
ATOM 3359 C CA . VAL B 1 72 ? 4.915 86.303 38.603 1.00 19.36 71 VAL B CA 1
ATOM 3360 C C . VAL B 1 72 ? 6.313 85.919 38.148 1.00 18.97 71 VAL B C 1
ATOM 3361 O O . VAL B 1 72 ? 6.590 85.782 36.959 1.00 18.45 71 VAL B O 1
ATOM 3365 N N . THR B 1 73 ? 7.208 85.743 39.104 1.00 17.73 72 THR B N 1
ATOM 3366 C CA . THR B 1 73 ? 8.547 85.281 38.791 1.00 19.39 72 THR B CA 1
ATOM 3367 C C . THR B 1 73 ? 8.770 84.015 39.623 1.00 18.99 72 THR B C 1
ATOM 3368 O O . THR B 1 73 ? 8.235 83.856 40.722 1.00 19.13 72 THR B O 1
ATOM 3372 N N . ALA B 1 74 ? 9.552 83.127 39.066 1.00 17.61 73 ALA B N 1
ATOM 3373 C CA . ALA B 1 74 ? 9.909 81.894 39.709 1.00 18.73 73 ALA B CA 1
ATOM 3374 C C . ALA B 1 74 ? 11.253 81.460 39.145 1.00 19.53 73 ALA B C 1
ATOM 3375 O O . ALA B 1 74 ? 11.747 82.040 38.182 1.00 20.77 73 ALA B O 1
ATOM 3377 N N . ARG B 1 75 ? 11.876 80.467 39.769 1.00 19.95 74 ARG B N 1
ATOM 3378 C CA . ARG B 1 75 ? 13.188 80.014 39.371 1.00 20.37 74 ARG B CA 1
ATOM 3379 C C . ARG B 1 75 ? 13.127 78.635 38.766 1.00 20.13 74 ARG B C 1
ATOM 3380 O O . ARG B 1 75 ? 12.435 77.744 39.271 1.00 19.03 74 ARG B O 1
ATOM 3388 N N . VAL B 1 76 ? 13.823 78.462 37.644 1.00 20.43 75 VAL B N 1
ATOM 3389 C CA . VAL B 1 76 ? 13.955 77.158 36.996 1.00 21.18 75 VAL B CA 1
ATOM 3390 C C . VAL B 1 76 ? 15.160 76.423 37.590 1.00 23.27 75 VAL B C 1
ATOM 3391 O O . VAL B 1 76 ? 16.248 76.996 37.611 1.00 23.46 75 VAL B O 1
ATOM 3395 N N . PRO B 1 77 ? 14.972 75.172 38.060 1.00 25.25 76 PRO B N 1
ATOM 3396 C CA . PRO B 1 77 ? 16.130 74.490 38.653 1.00 27.52 76 PRO B CA 1
ATOM 3397 C C . PRO B 1 77 ? 17.251 74.265 37.631 1.00 28.82 76 PRO B C 1
ATOM 3398 O O . PRO B 1 77 ? 17.027 74.146 36.428 1.00 28.78 76 PRO B O 1
ATOM 3402 N N . GLU B 1 78 ? 18.474 74.262 38.124 1.00 30.55 77 GLU B N 1
ATOM 3403 C CA . GLU B 1 78 ? 19.629 74.120 37.267 1.00 31.56 77 GLU B CA 1
ATOM 3404 C C . GLU B 1 78 ? 19.512 72.921 36.355 1.00 31.10 77 GLU B C 1
ATOM 3405 O O . GLU B 1 78 ? 19.848 73.013 35.191 1.00 30.93 77 GLU B O 1
ATOM 3411 N N . GLY B 1 79 ? 19.083 71.791 36.909 1.00 32.25 78 GLY B N 1
ATOM 3412 C CA . GLY B 1 79 ? 18.878 70.555 36.143 1.00 32.07 78 GLY B CA 1
ATOM 3413 C C . GLY B 1 79 ? 17.877 70.626 34.995 1.00 32.79 78 GLY B C 1
ATOM 3414 O O . GLY B 1 79 ? 17.937 69.801 34.066 1.00 32.93 78 GLY B O 1
ATOM 3415 N N . ALA B 1 80 ? 16.961 71.604 35.046 1.00 31.93 79 ALA B N 1
ATOM 3416 C CA . ALA B 1 80 ? 15.904 71.733 34.040 1.00 31.39 79 ALA B CA 1
ATOM 3417 C C . ALA B 1 80 ? 16.278 72.695 32.894 1.00 30.78 79 ALA B C 1
ATOM 3418 O O . ALA B 1 80 ? 15.595 72.731 31.858 1.00 30.93 79 ALA B O 1
ATOM 3428 N N . ARG B 1 82 ? 18.545 72.833 30.570 1.00 30.55 81 ARG B N 1
ATOM 3429 C CA . ARG B 1 82 ? 18.828 72.330 29.215 1.00 29.90 81 ARG B CA 1
ATOM 3430 C C . ARG B 1 82 ? 17.543 72.068 28.441 1.00 29.32 81 ARG B C 1
ATOM 3431 O O . ARG B 1 82 ? 17.488 72.269 27.220 1.00 28.70 81 ARG B O 1
ATOM 3434 N N . SER B 1 83 ? 16.506 71.616 29.151 1.00 28.67 82 SER B N 1
ATOM 3435 C CA . SER B 1 83 ? 15.221 71.373 28.524 1.00 27.70 82 SER B CA 1
ATOM 3436 C C . SER B 1 83 ? 14.592 72.686 28.025 1.00 27.41 82 SER B C 1
ATOM 3437 O O . SER B 1 83 ? 13.785 72.661 27.119 1.00 28.85 82 SER B O 1
ATOM 3448 N N . ALA B 1 85 ? 16.355 75.195 26.622 1.00 24.85 84 ALA B N 1
ATOM 3449 C CA . ALA B 1 85 ? 17.319 75.873 25.740 1.00 24.92 84 ALA B CA 1
ATOM 3450 C C . ALA B 1 85 ? 16.666 76.584 24.560 1.00 25.20 84 ALA B C 1
ATOM 3451 O O . ALA B 1 85 ? 16.993 77.732 24.256 1.00 24.63 84 ALA B O 1
ATOM 3453 N N . GLY B 1 86 ? 15.698 75.928 23.937 1.00 25.42 85 GLY B N 1
ATOM 3454 C CA . GLY B 1 86 ? 15.108 76.458 22.704 1.00 24.90 85 GLY B CA 1
ATOM 3455 C C . GLY B 1 86 ? 14.212 77.692 22.849 1.00 24.09 85 GLY B C 1
ATOM 3456 O O . GLY B 1 86 ? 13.912 78.348 21.856 1.00 24.28 85 GLY B O 1
ATOM 3457 N N . ARG B 1 87 ? 13.809 78.011 24.085 1.00 22.71 86 ARG B N 1
ATOM 3458 C CA . ARG B 1 87 ? 13.014 79.194 24.375 1.00 21.78 86 ARG B CA 1
ATOM 3459 C C . ARG B 1 87 ? 13.711 80.202 25.278 1.00 20.24 86 ARG B C 1
ATOM 3460 O O . ARG B 1 87 ? 13.086 81.155 25.716 1.00 19.01 86 ARG B O 1
ATOM 3468 N N . LEU B 1 88 ? 14.997 80.002 25.580 1.00 19.76 87 LEU B N 1
ATOM 3469 C CA . LEU B 1 88 ? 15.706 80.953 26.416 1.00 18.82 87 LEU B CA 1
ATOM 3470 C C . LEU B 1 88 ? 15.669 82.350 25.804 1.00 18.75 87 LEU B C 1
ATOM 3471 O O . LEU B 1 88 ? 15.931 82.540 24.625 1.00 18.43 87 LEU B O 1
ATOM 3476 N N . ASP B 1 89 ? 15.301 83.310 26.652 1.00 16.66 88 ASP B N 1
ATOM 3477 C CA . ASP B 1 89 ? 15.223 84.721 26.356 1.00 16.90 88 ASP B CA 1
ATOM 3478 C C . ASP B 1 89 ? 14.141 85.095 25.326 1.00 16.44 88 ASP B C 1
ATOM 3479 O O . ASP B 1 89 ? 14.124 86.207 24.845 1.00 17.07 88 ASP B O 1
ATOM 3484 N N . ALA B 1 90 ? 13.196 84.188 25.092 1.00 16.28 89 ALA B N 1
ATOM 3485 C CA . ALA B 1 90 ? 12.069 84.438 24.188 1.00 16.56 89 ALA B CA 1
ATOM 3486 C C . ALA B 1 90 ? 10.817 84.800 24.988 1.00 16.31 89 ALA B C 1
ATOM 3487 O O . ALA B 1 90 ? 10.484 84.164 25.984 1.00 18.19 89 ALA B O 1
ATOM 3489 N N . SER B 1 91 ? 10.127 85.823 24.563 1.00 16.36 90 SER B N 1
ATOM 3490 C CA . SER B 1 91 ? 8.857 86.190 25.183 1.00 15.26 90 SER B CA 1
ATOM 3491 C C . SER B 1 91 ? 7.753 85.384 24.506 1.00 15.59 90 SER B C 1
ATOM 3492 O O . SER B 1 91 ? 7.343 85.711 23.401 1.00 16.06 90 SER B O 1
ATOM 3503 N N . PRO B 1 93 ? 4.112 83.995 23.753 1.00 16.53 92 PRO B N 1
ATOM 3504 C CA . PRO B 1 93 ? 2.658 84.005 23.961 1.00 14.92 92 PRO B CA 1
ATOM 3505 C C . PRO B 1 93 ? 2.153 82.612 24.311 1.00 15.82 92 PRO B C 1
ATOM 3506 O O . PRO B 1 93 ? 2.840 81.628 24.049 1.00 18.26 92 PRO B O 1
ATOM 3510 N N . VAL B 1 94 ? 0.980 82.508 24.929 1.00 16.53 93 VAL B N 1
ATOM 3511 C CA . VAL B 1 94 ? 0.493 81.234 25.447 1.00 15.89 93 VAL B CA 1
ATOM 3512 C C . VAL B 1 94 ? -0.951 81.080 25.100 1.00 15.87 93 VAL B C 1
ATOM 3513 O O . VAL B 1 94 ? -1.656 82.074 24.961 1.00 14.82 93 VAL B O 1
ATOM 3517 N N . GLY B 1 95 ? -1.375 79.832 24.940 1.00 16.69 94 GLY B N 1
ATOM 3518 C CA . GLY B 1 95 ? -2.754 79.475 24.767 1.00 16.85 94 GLY B CA 1
ATOM 3519 C C . GLY B 1 95 ? -3.006 78.938 23.364 1.00 16.36 94 GLY B C 1
ATOM 3520 O O . GLY B 1 95 ? -3.030 79.714 22.393 1.00 16.79 94 GLY B O 1
ATOM 3521 N N . ASN B 1 96 ? -3.192 77.616 23.243 1.00 16.01 95 ASN B N 1
ATOM 3522 C CA . ASN B 1 96 ? -3.371 76.991 21.915 1.00 17.59 95 ASN B CA 1
ATOM 3523 C C . ASN B 1 96 ? -4.638 77.393 21.199 1.00 16.10 95 ASN B C 1
ATOM 3524 O O . ASN B 1 96 ? -4.624 77.674 19.988 1.00 18.34 95 ASN B O 1
ATOM 3529 N N . GLU B 1 97 ? -5.736 77.392 21.940 1.00 16.04 96 GLU B N 1
ATOM 3530 C CA . GLU B 1 97 ? -7.055 77.504 21.325 1.00 15.96 96 GLU B CA 1
ATOM 3531 C C . GLU B 1 97 ? -7.997 78.410 22.111 1.00 16.61 96 GLU B C 1
ATOM 3532 O O . GLU B 1 97 ? -7.785 78.691 23.289 1.00 16.40 96 GLU B O 1
ATOM 3538 N N . GLY B 1 98 ? -8.993 78.908 21.431 1.00 15.57 97 GLY B N 1
ATOM 3539 C CA . GLY B 1 98 ? -10.016 79.667 22.123 1.00 15.73 97 GLY B CA 1
ATOM 3540 C C . GLY B 1 98 ? -11.112 80.086 21.194 1.00 17.32 97 G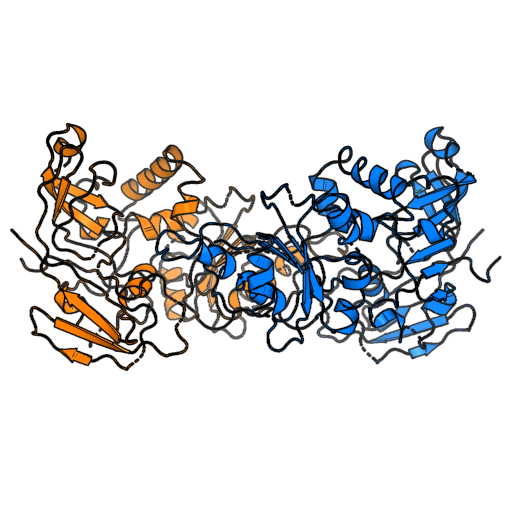LY B C 1
ATOM 3541 O O . GLY B 1 98 ? -11.129 79.691 20.025 1.00 18.33 97 GLY B O 1
ATOM 3542 N N . ALA B 1 99 ? -12.024 80.891 21.720 1.00 15.43 98 ALA B N 1
ATOM 3543 C CA . ALA B 1 99 ? -13.176 81.322 20.964 1.00 14.57 98 ALA B CA 1
ATOM 3544 C C . ALA B 1 99 ? -13.549 82.736 21.345 1.00 14.98 98 ALA B C 1
ATOM 3545 O O . ALA B 1 99 ? -13.197 83.255 22.416 1.00 15.19 98 ALA B O 1
ATOM 3547 N N . GLY B 1 100 ? -14.208 83.382 20.431 1.00 15.70 99 GLY B N 1
ATOM 3548 C CA . GLY B 1 100 ? -14.661 84.723 20.615 1.00 15.36 99 GLY B CA 1
ATOM 3549 C C . GLY B 1 100 ? -15.451 85.253 19.426 1.00 16.43 99 GLY B C 1
ATOM 3550 O O . GLY B 1 100 ? -15.956 84.492 18.615 1.00 16.63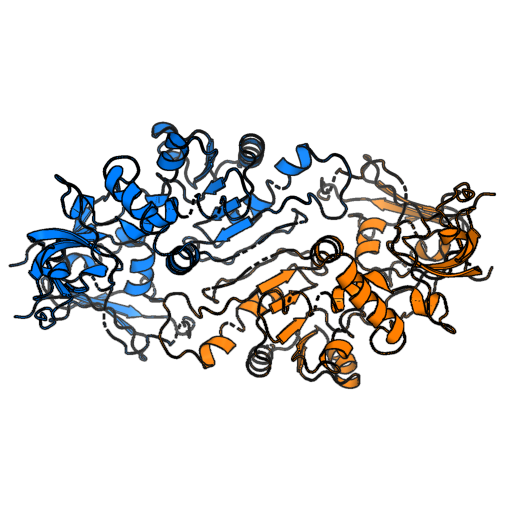 99 GLY B O 1
ATOM 3551 N N . VAL B 1 101 ? -15.532 86.568 19.334 1.00 16.32 100 VAL B N 1
ATOM 3552 C CA . VAL B 1 101 ? -16.339 87.241 18.322 1.00 16.94 100 VAL B CA 1
ATOM 3553 C C . VAL B 1 101 ? -15.428 88.012 17.376 1.00 16.72 100 VAL B C 1
ATOM 3554 O O . VAL B 1 101 ? -14.547 88.772 17.809 1.00 17.65 100 VAL B O 1
ATOM 3558 N N . VAL B 1 102 ? -15.687 87.849 16.084 1.00 17.34 101 VAL B N 1
ATOM 3559 C CA . VAL B 1 102 ? -14.929 88.573 15.086 1.00 17.06 101 VAL B CA 1
ATOM 3560 C C . VAL B 1 102 ? -15.431 90.007 15.084 1.00 17.69 101 VAL B C 1
ATOM 3561 O O . VAL B 1 102 ? -16.629 90.242 14.812 1.00 17.18 101 VAL B O 1
ATOM 3565 N N . VAL B 1 103 ? -14.535 90.948 15.353 1.00 17.23 102 VAL B N 1
ATOM 3566 C CA . VAL B 1 103 ? -14.864 92.365 15.459 1.00 18.21 102 VAL B CA 1
ATOM 3567 C C . VAL B 1 103 ? -14.321 93.204 14.301 1.00 18.89 102 VAL B C 1
ATOM 3568 O O . VAL B 1 103 ? -14.769 94.335 14.056 1.00 19.12 102 VAL B O 1
ATOM 3572 N N . GLU B 1 104 ? -13.354 92.660 13.578 1.00 18.54 103 GLU B N 1
ATOM 3573 C CA . GLU B 1 104 ? -12.874 93.291 12.340 1.00 19.52 103 GLU B CA 1
ATOM 3574 C C . GLU B 1 104 ? -12.529 92.209 11.345 1.00 19.19 103 GLU B C 1
ATOM 3575 O O . GLU B 1 104 ? -12.095 91.159 11.736 1.00 18.41 103 GLU B O 1
ATOM 3581 N N . ALA B 1 105 ? -12.753 92.479 10.063 1.00 19.75 104 ALA B N 1
ATOM 3582 C CA . ALA B 1 105 ? -12.490 91.487 9.023 1.00 20.49 104 ALA B CA 1
ATOM 3583 C C . ALA B 1 105 ? -11.757 92.189 7.880 1.00 21.20 104 ALA B C 1
ATOM 3584 O O . ALA B 1 105 ? -12.080 93.349 7.514 1.00 20.81 104 ALA B O 1
ATOM 3586 N N . GLY B 1 106 ? -10.771 91.496 7.316 1.00 21.52 105 GLY B N 1
ATOM 3587 C CA . GLY B 1 106 ? -10.055 92.020 6.182 1.00 22.00 105 GLY B CA 1
ATOM 3588 C C . GLY B 1 106 ? -10.982 91.963 4.956 1.00 21.99 105 GLY B C 1
ATOM 3589 O O . GLY B 1 106 ? -12.064 91.347 4.990 1.00 20.38 105 GLY B O 1
ATOM 3590 N N . SER B 1 107 ? -10.518 92.553 3.869 1.00 23.23 106 SER B N 1
ATOM 3591 C CA . SER B 1 107 ? -11.337 92.775 2.679 1.00 24.22 106 SER B CA 1
ATOM 3592 C C . SER B 1 107 ? -11.791 91.529 1.916 1.00 24.02 106 SER B C 1
ATOM 3593 O O . SER B 1 107 ? -12.793 91.595 1.199 1.00 23.71 106 SER B O 1
ATOM 3596 N N . SER B 1 108 ? -11.091 90.406 2.067 1.00 23.01 107 SER B N 1
ATOM 3597 C CA . SER B 1 108 ? -11.375 89.211 1.268 1.00 23.47 107 SER B CA 1
ATOM 3598 C C . SER B 1 108 ? -12.765 88.647 1.574 1.00 22.83 107 SER B C 1
ATOM 3599 O O . SER B 1 108 ? -13.280 88.856 2.662 1.00 21.58 107 SER B O 1
ATOM 3602 N N . PRO B 1 109 ? -13.405 87.968 0.598 1.00 22.89 108 PRO B N 1
ATOM 3603 C CA . PRO B 1 109 ? -14.732 87.451 0.920 1.00 21.50 108 PRO B CA 1
ATOM 3604 C C . PRO B 1 109 ? -14.765 86.427 2.059 1.00 20.86 108 PRO B C 1
ATOM 3605 O O . PRO B 1 109 ? -15.748 86.420 2.803 1.00 19.22 108 PRO B O 1
ATOM 3609 N N . ALA B 1 110 ? -13.734 85.575 2.176 1.00 20.45 109 ALA B N 1
ATOM 3610 C CA . ALA B 1 110 ? -13.602 84.659 3.286 1.00 20.42 109 ALA B CA 1
ATOM 3611 C C . ALA B 1 110 ? -13.615 85.360 4.628 1.00 20.22 109 ALA B C 1
ATOM 3612 O O . ALA B 1 110 ? -14.289 84.910 5.571 1.00 20.51 109 ALA B O 1
ATOM 3614 N N . ALA B 1 111 ? -12.834 86.410 4.742 1.00 20.08 110 ALA B N 1
ATOM 3615 C CA . ALA B 1 111 ? -12.751 87.174 6.011 1.00 19.77 110 ALA B CA 1
ATOM 3616 C C . ALA B 1 111 ? -14.063 87.939 6.255 1.00 19.01 110 ALA B C 1
ATOM 3617 O O . ALA B 1 111 ? -14.657 87.884 7.346 1.00 19.81 110 ALA B O 1
ATOM 3619 N N . GLN B 1 112 ? -14.577 88.583 5.211 1.00 18.17 111 GLN B N 1
ATOM 3620 C CA . GLN B 1 112 ? -15.830 89.308 5.348 1.00 18.61 111 GLN B CA 1
ATOM 3621 C C . GLN B 1 112 ? -16.980 88.400 5.805 1.00 17.83 111 GLN B C 1
ATOM 3622 O O . GLN B 1 112 ? -17.850 88.844 6.544 1.00 17.63 111 GLN B O 1
ATOM 3628 N N . ALA B 1 113 ? -16.980 87.141 5.380 1.00 18.45 112 ALA B N 1
ATOM 3629 C CA . ALA B 1 113 ? -18.051 86.206 5.743 1.00 18.85 112 ALA B CA 1
ATOM 3630 C C . ALA B 1 113 ? -18.066 85.868 7.227 1.00 19.11 112 ALA B C 1
ATOM 3631 O O . ALA B 1 113 ? -19.049 85.355 7.725 1.00 19.12 112 ALA B O 1
ATOM 3633 N N . LEU B 1 114 ? -16.960 86.107 7.925 1.00 18.37 113 LEU B N 1
ATOM 3634 C CA . LEU B 1 114 ? -16.876 85.854 9.367 1.00 18.93 113 LEU B CA 1
ATOM 3635 C C . LEU B 1 114 ? -17.226 87.062 10.226 1.00 18.75 113 LEU B C 1
ATOM 3636 O O . LEU B 1 114 ? -17.306 86.936 11.464 1.00 18.18 113 LEU B O 1
ATOM 3649 N N . GLY B 1 116 ? -18.539 89.541 12.619 1.00 20.24 115 GLY B N 1
ATOM 3650 C CA . GLY B 1 116 ? -19.558 89.413 13.655 1.00 20.31 115 GLY B CA 1
ATOM 3651 C C . GLY B 1 116 ? -19.874 88.021 14.123 1.00 20.32 115 GLY B C 1
ATOM 3652 O O . GLY B 1 116 ? -20.663 87.869 15.056 1.00 22.27 115 GLY B O 1
ATOM 3653 N N . LYS B 1 117 ? -19.264 86.992 13.541 1.00 18.48 116 LYS B N 1
ATOM 3654 C CA . LYS B 1 117 ? -19.556 85.645 13.949 1.00 19.54 116 LYS B CA 1
ATOM 3655 C C . LYS B 1 117 ? -18.782 85.270 15.212 1.00 19.45 116 LYS B C 1
ATOM 3656 O O . LYS B 1 117 ? -17.757 85.898 15.566 1.00 18.54 116 LYS B O 1
ATOM 3662 N N . THR B 1 118 ? -19.329 84.280 15.893 1.00 19.86 117 THR B N 1
ATOM 3663 C CA . THR B 1 118 ? -18.674 83.624 17.007 1.00 19.80 117 THR B CA 1
ATOM 3664 C C . THR B 1 118 ? -17.900 82.431 16.467 1.00 20.13 117 THR B C 1
ATOM 3665 O O . THR B 1 118 ? -18.457 81.588 15.767 1.00 20.01 117 THR B O 1
ATOM 3669 N N . VAL B 1 119 ? -16.587 82.409 16.738 1.00 18.75 118 VAL B N 1
ATOM 3670 C CA . VAL B 1 119 ? -15.709 81.444 16.137 1.00 18.64 118 VAL B CA 1
ATOM 3671 C C . VAL B 1 119 ? -14.762 80.865 17.150 1.00 19.45 118 VAL B C 1
ATOM 3672 O O . VAL B 1 119 ? -14.555 81.456 18.201 1.00 18.09 118 VAL B O 1
ATOM 3676 N N . ALA B 1 120 ? -14.208 79.688 16.829 1.00 19.31 119 ALA B N 1
ATOM 3677 C CA . ALA B 1 120 ? -13.123 79.083 17.589 1.00 19.37 119 ALA B CA 1
ATOM 3678 C C . ALA B 1 120 ? -11.902 79.027 16.672 1.00 19.70 119 ALA B C 1
ATOM 3679 O O . ALA B 1 120 ? -12.033 78.965 15.444 1.00 19.89 119 ALA B O 1
ATOM 3681 N N . ALA B 1 121 ? -10.706 79.050 17.244 1.00 19.89 120 ALA B N 1
ATOM 3682 C CA . ALA B 1 121 ? -9.451 78.934 16.469 1.00 20.15 120 ALA B CA 1
ATOM 3683 C C . ALA B 1 121 ? -8.398 78.291 17.309 1.00 22.33 120 ALA B C 1
ATOM 3684 O O . ALA B 1 121 ? -8.445 78.412 18.541 1.00 19.39 120 ALA B O 1
ATOM 3686 N N . ILE B 1 122 ? -7.473 77.538 16.698 1.00 23.61 121 ILE B N 1
ATOM 3687 C CA . ILE B 1 122 ? -6.327 76.993 17.424 1.00 25.43 121 ILE B CA 1
ATOM 3688 C C . ILE B 1 122 ? -5.083 77.719 16.901 1.00 26.15 121 ILE B C 1
ATOM 3689 O O . ILE B 1 122 ? -4.147 77.152 16.417 1.00 28.33 121 ILE B O 1
ATOM 3694 N N . GLY B 1 123 ? -5.100 79.024 17.017 1.00 26.48 122 GLY B N 1
ATOM 3695 C CA . GLY B 1 123 ? -4.030 79.848 16.481 1.00 25.98 122 GLY B CA 1
ATOM 3696 C C . GLY B 1 123 ? -2.817 80.054 17.352 1.00 24.38 122 GLY B C 1
ATOM 3697 O O . GLY B 1 123 ? -1.906 80.719 16.915 1.00 25.45 122 GLY B O 1
ATOM 3698 N N . GLY B 1 124 ? -2.770 79.497 18.566 1.00 20.95 123 GLY B N 1
ATOM 3699 C CA . GLY B 1 124 ? -1.772 79.934 19.531 1.00 18.81 123 GLY B CA 1
ATOM 3700 C C . GLY B 1 124 ? -1.987 81.377 19.942 1.00 17.67 123 GLY B C 1
ATOM 3701 O O . GLY B 1 124 ? -2.771 82.106 19.350 1.00 16.27 123 GLY B O 1
ATOM 3702 N N . ALA B 1 125 ? -1.251 81.786 20.991 1.00 16.55 124 ALA B N 1
ATOM 3703 C CA . ALA B 1 125 ? -1.370 83.111 21.606 1.00 16.17 124 ALA B CA 1
ATOM 3704 C C . ALA B 1 125 ? -2.808 83.465 21.919 1.00 16.00 124 ALA B C 1
ATOM 3705 O O . ALA B 1 125 ? -3.239 84.616 21.776 1.00 17.14 124 ALA B O 1
ATOM 3715 N N . TYR B 1 127 ? -4.265 83.526 24.828 1.00 14.60 126 TYR B N 1
ATOM 3716 C CA . TYR B 1 127 ? -4.466 84.175 26.125 1.00 14.43 126 TYR B CA 1
ATOM 3717 C C . TYR B 1 127 ? -4.152 85.636 25.915 1.00 14.54 126 TYR B C 1
ATOM 3718 O O . TYR B 1 127 ? -3.097 86.139 26.360 1.00 15.06 126 TYR B O 1
ATOM 3727 N N . SER B 1 128 ? -5.086 86.274 25.201 1.00 14.71 127 SER B N 1
ATOM 3728 C CA . SER B 1 128 ? -4.925 87.577 24.632 1.00 15.19 127 SER B CA 1
ATOM 3729 C C . SER B 1 128 ? -6.305 88.191 24.494 1.00 15.05 127 SER B C 1
ATOM 3730 O O . SER B 1 128 ? -7.281 87.496 24.153 1.00 14.71 127 SER B O 1
ATOM 3733 N N . GLN B 1 129 ? -6.408 89.496 24.663 1.00 15.12 128 GLN B N 1
ATOM 3734 C CA . GLN B 1 129 ? -7.713 90.125 24.468 1.00 15.37 128 GLN B CA 1
ATOM 3735 C C . GLN B 1 129 ? -8.183 90.062 23.014 1.00 15.13 128 GLN B C 1
ATOM 3736 O O . GLN B 1 129 ? -9.364 89.869 22.775 1.00 14.68 128 GLN B O 1
ATOM 3742 N N . TYR B 1 130 ? -7.240 90.243 22.080 1.00 15.35 129 TYR B N 1
ATOM 3743 C CA . TYR B 1 130 ? -7.541 90.277 20.640 1.00 15.63 129 TYR B CA 1
ATOM 3744 C C . TYR B 1 130 ? -6.505 89.540 19.888 1.00 17.32 129 TYR B C 1
ATOM 3745 O O . TYR B 1 130 ? -5.323 89.635 20.221 1.00 16.21 129 TYR B O 1
ATOM 3754 N N . ARG B 1 131 ? -6.925 88.733 18.900 1.00 16.55 130 ARG B N 1
ATOM 3755 C CA . ARG B 1 131 ? -5.985 88.009 18.054 1.00 16.93 130 ARG B CA 1
ATOM 3756 C C . ARG B 1 131 ? -6.352 88.217 16.598 1.00 18.14 130 ARG B C 1
ATOM 3757 O O . ARG B 1 131 ? -7.511 88.138 16.242 1.00 18.20 130 ARG B O 1
ATOM 3765 N N . CYS B 1 132 ? -5.349 88.547 15.818 1.00 18.06 131 CYS B N 1
ATOM 3766 C CA . CYS B 1 132 ? -5.472 88.687 14.388 1.00 20.60 131 CYS B CA 1
ATOM 3767 C C . CYS B 1 132 ? -5.005 87.387 13.749 1.00 21.92 131 CYS B C 1
ATOM 3768 O O . CYS B 1 132 ? -3.832 86.987 13.870 1.00 23.19 131 CYS B O 1
ATOM 3771 N N . ILE B 1 133 ? -5.940 86.675 13.142 1.00 22.96 132 ILE B N 1
ATOM 3772 C CA A ILE B 1 133 ? -5.770 85.293 12.699 0.50 23.09 132 ILE B CA 1
ATOM 3773 C CA B ILE B 1 133 ? -5.623 85.370 12.608 0.50 23.31 132 ILE B CA 1
ATOM 3774 C C . ILE B 1 133 ? -6.261 85.185 11.241 1.00 23.56 132 ILE B C 1
ATOM 3775 O O . ILE B 1 133 ? -7.219 85.862 10.894 1.00 22.70 132 ILE B O 1
ATOM 3784 N N . PRO B 1 134 ? -5.677 84.293 10.435 1.00 23.80 133 PRO B N 1
ATOM 3785 C CA . PRO B 1 134 ? -6.264 84.024 9.117 1.00 23.57 133 PRO B CA 1
ATOM 3786 C C . PRO B 1 134 ? -7.671 83.501 9.233 1.00 22.91 133 PRO B C 1
ATOM 3787 O O . PRO B 1 134 ? -7.924 82.670 10.093 1.00 23.08 133 PRO B O 1
ATOM 3791 N N . ALA B 1 135 ? -8.547 83.961 8.339 1.00 22.84 134 ALA B N 1
ATOM 3792 C CA . ALA B 1 135 ? -9.920 83.509 8.277 1.00 23.43 134 ALA B CA 1
ATOM 3793 C C . ALA B 1 135 ? -10.011 81.997 8.130 1.00 24.31 134 ALA B C 1
ATOM 3794 O O . ALA B 1 135 ? -10.918 81.373 8.662 1.00 24.32 134 ALA B O 1
ATOM 3796 N N . ASP B 1 136 ? -9.060 81.391 7.415 1.00 26.02 135 ASP B N 1
ATOM 3797 C CA . ASP B 1 136 ? -9.092 79.932 7.214 1.00 27.21 135 ASP B CA 1
ATOM 3798 C C . ASP B 1 136 ? -8.702 79.100 8.456 1.00 27.29 135 ASP B C 1
ATOM 3799 O O . ASP B 1 136 ? -8.851 77.868 8.471 1.00 28.64 135 ASP B O 1
ATOM 3804 N N . GLN B 1 137 ? -8.248 79.739 9.519 1.00 26.55 136 GLN B N 1
ATOM 3805 C CA . GLN B 1 137 ? -8.012 79.049 10.777 1.00 26.64 136 GLN B CA 1
ATOM 3806 C C . GLN B 1 137 ? -9.204 79.133 11.754 1.00 26.05 136 GLN B C 1
ATOM 3807 O O . GLN B 1 137 ? -9.079 78.738 12.906 1.00 25.97 136 GLN B O 1
ATOM 3813 N N . CYS B 1 138 ? -10.334 79.677 11.302 1.00 24.65 137 CYS B N 1
ATOM 3814 C CA . CYS B 1 138 ? -11.500 79.867 12.162 1.00 24.23 137 CYS B CA 1
ATOM 3815 C C . CYS B 1 138 ? -12.566 78.855 11.873 1.00 24.01 137 CYS B C 1
ATOM 3816 O O . CYS B 1 138 ? -12.894 78.631 10.704 1.00 23.89 137 CYS B O 1
ATOM 3819 N N . LEU B 1 139 ? -13.142 78.324 12.944 1.00 23.29 138 LEU B N 1
ATOM 3820 C CA . LEU B 1 139 ? -14.269 77.396 12.930 1.00 23.84 138 LEU B CA 1
ATOM 3821 C C . LEU B 1 139 ? -15.515 78.176 13.388 1.00 23.30 138 LEU B C 1
ATOM 3822 O O . LEU B 1 139 ? -15.602 78.618 14.555 1.00 22.17 138 LEU B O 1
ATOM 3827 N N . VAL B 1 140 ? -16.486 78.385 12.496 1.00 23.13 139 VAL B N 1
ATOM 3828 C CA . VAL B 1 140 ? -17.717 79.087 12.885 1.00 23.83 139 VAL B CA 1
ATOM 3829 C C . VAL B 1 140 ? -18.533 78.204 13.822 1.00 23.43 139 VAL B C 1
ATOM 3830 O O . VAL B 1 140 ? -18.771 77.037 13.538 1.00 24.62 139 VAL B O 1
ATOM 3834 N N . LEU B 1 141 ? -18.958 78.738 14.951 1.00 23.81 140 LEU B N 1
ATOM 3835 C CA . LEU B 1 141 ? -19.645 77.912 15.929 1.00 23.66 140 LEU B CA 1
ATOM 3836 C C . LEU B 1 141 ? -21.139 77.833 15.583 1.00 23.94 140 LEU B C 1
ATOM 3837 O O . LEU B 1 141 ? -21.653 78.735 14.912 1.00 23.62 140 LEU B O 1
ATOM 3842 N N . PRO B 1 142 ? -21.836 76.791 16.086 1.00 24.61 141 PRO B N 1
ATOM 3843 C CA . PRO B 1 142 ? -23.263 76.661 15.800 1.00 26.22 141 PRO B CA 1
ATOM 3844 C C . PRO B 1 142 ? -24.081 77.775 16.407 1.00 27.62 141 PRO B C 1
ATOM 3845 O O . PRO B 1 142 ? -23.722 78.322 17.467 1.00 27.26 141 PRO B O 1
ATOM 3849 N N . GLU B 1 143 ? -25.197 78.112 15.755 1.00 29.03 142 GLU B N 1
ATOM 3850 C CA . GLU B 1 143 ? -26.106 79.141 16.280 1.00 29.79 142 GLU B CA 1
ATOM 3851 C C . GLU B 1 143 ? -26.428 78.816 17.741 1.00 30.10 142 GLU B C 1
ATOM 3852 O O . GLU B 1 143 ? -26.654 77.661 18.107 1.00 30.36 142 GLU B O 1
ATOM 3855 N N . GLY B 1 144 ? -26.388 79.816 18.597 1.00 31.49 143 GLY B N 1
ATOM 3856 C CA . GLY B 1 144 ? -26.649 79.574 20.020 1.00 31.68 143 GLY B CA 1
ATOM 3857 C C . GLY B 1 144 ? -25.460 79.120 20.863 1.00 31.50 143 GLY B C 1
ATOM 3858 O O . GLY B 1 144 ? -25.594 78.986 22.089 1.00 32.60 143 GLY B O 1
ATOM 3859 N N . ALA B 1 145 ? -24.314 78.841 20.235 1.00 28.61 144 ALA B N 1
ATOM 3860 C CA . ALA B 1 145 ? -23.134 78.468 21.011 1.00 27.34 144 ALA B CA 1
ATOM 3861 C C . ALA B 1 145 ? -22.457 79.751 21.480 1.00 25.12 144 ALA B C 1
ATOM 3862 O O . ALA B 1 145 ? -22.212 80.638 20.694 1.00 25.76 144 ALA B O 1
ATOM 3864 N N . THR B 1 146 ? -22.183 79.867 22.772 1.00 23.31 145 THR B N 1
ATOM 3865 C CA . THR B 1 146 ? -21.365 80.969 23.273 1.00 21.57 145 THR B CA 1
ATOM 3866 C C . THR B 1 146 ? -19.877 80.652 23.034 1.00 19.68 145 THR B C 1
ATOM 3867 O O . THR B 1 146 ? -19.531 79.528 22.750 1.00 20.32 145 THR B O 1
ATOM 3871 N N . PRO B 1 147 ? -19.024 81.663 23.126 1.00 19.71 146 PRO B N 1
ATOM 3872 C CA . PRO B 1 147 ? -17.588 81.403 23.132 1.00 18.63 146 PRO B CA 1
ATOM 3873 C C . PRO B 1 147 ? -17.201 80.352 24.136 1.00 18.97 146 PRO B C 1
ATOM 3874 O O . PRO B 1 147 ? -16.407 79.470 23.787 1.00 19.52 146 PRO B O 1
ATOM 3878 N N . ALA B 1 148 ? -17.742 80.406 25.361 1.00 19.37 147 ALA B N 1
ATOM 3879 C CA . ALA B 1 148 ? -17.441 79.343 26.331 1.00 20.36 147 ALA B CA 1
ATOM 3880 C C . ALA B 1 148 ? -17.828 77.940 25.827 1.00 20.40 147 ALA B C 1
ATOM 3881 O O . ALA B 1 148 ? -17.062 76.991 26.019 1.00 20.12 147 ALA B O 1
ATOM 3883 N N . ASP B 1 149 ? -18.962 77.821 25.129 1.00 20.60 148 ASP B N 1
ATOM 3884 C CA . ASP B 1 149 ? -19.354 76.536 24.512 1.00 21.71 148 ASP B CA 1
ATOM 3885 C C . ASP B 1 149 ? -18.329 76.018 23.493 1.00 21.53 148 ASP B C 1
ATOM 3886 O O . ASP B 1 149 ? -18.229 74.799 23.280 1.00 22.12 148 ASP B O 1
ATOM 3891 N N . GLY B 1 150 ? -17.636 76.940 22.817 1.00 20.71 149 GLY B N 1
ATOM 3892 C CA . GLY B 1 150 ? -16.694 76.617 21.763 1.00 19.94 149 GLY B CA 1
ATOM 3893 C C . GLY B 1 150 ? -15.223 76.790 22.119 1.00 19.34 149 GLY B C 1
ATOM 3894 O O . GLY B 1 150 ? -14.370 76.574 21.270 1.00 20.23 149 GLY B O 1
ATOM 3895 N N . ALA B 1 151 ? -14.937 77.081 23.385 1.00 18.02 150 ALA B N 1
ATOM 3896 C CA . ALA B 1 151 ? -13.591 77.404 23.834 1.00 18.15 150 ALA B CA 1
ATOM 3897 C C . ALA B 1 151 ? -12.604 76.239 23.589 1.00 18.97 150 ALA B C 1
ATOM 3898 O O . ALA B 1 151 ? -11.433 76.458 23.315 1.00 19.60 150 ALA B O 1
ATOM 3900 N N . SER B 1 152 ? -13.116 75.025 23.741 1.00 18.26 151 SER B N 1
ATOM 3901 C CA . SER B 1 152 ? -12.289 73.825 23.695 1.00 20.14 151 SER B CA 1
ATOM 3902 C C . SER B 1 152 ? -12.779 72.947 22.544 1.00 20.84 151 SER B C 1
ATOM 3903 O O . SER B 1 152 ? -13.173 71.821 22.772 1.00 24.76 151 SER B O 1
ATOM 3906 N N . SER B 1 153 ? -12.798 73.475 21.323 1.00 20.51 152 SER B N 1
ATOM 3907 C CA . SER B 1 153 ? -13.317 72.758 20.163 1.00 20.61 152 SER B CA 1
ATOM 3908 C C . SER B 1 153 ? -12.288 71.876 19.473 1.00 21.42 152 SER B C 1
ATOM 3909 O O . SER B 1 153 ? -12.656 71.015 18.685 1.00 21.40 152 SER B O 1
ATOM 3912 N N . PHE B 1 154 ? -11.010 72.133 19.703 1.00 20.58 153 PHE B N 1
ATOM 3913 C CA . PHE B 1 154 ? -9.956 71.526 18.887 1.00 21.06 153 PHE B CA 1
ATOM 3914 C C . PHE B 1 154 ? -9.201 70.464 19.649 1.00 21.56 153 PHE B C 1
ATOM 3915 O O . PHE B 1 154 ? -9.282 69.273 19.310 1.00 21.85 153 PHE B O 1
ATOM 3923 N N . VAL B 1 155 ? -8.467 70.886 20.671 1.00 20.70 154 VAL B N 1
ATOM 3924 C CA . VAL B 1 155 ? -7.473 70.027 21.274 1.00 19.77 154 VAL B CA 1
ATOM 3925 C C . VAL B 1 155 ? -8.095 68.762 21.856 1.00 19.36 154 VAL B C 1
ATOM 3926 O O . VAL B 1 155 ? -7.717 67.644 21.452 1.00 20.10 154 VAL B O 1
ATOM 3930 N N . ASN B 1 156 ? -9.053 68.887 22.770 1.00 17.09 155 ASN B N 1
ATOM 3931 C CA . ASN B 1 156 ? -9.583 67.684 23.378 1.00 16.52 155 ASN B CA 1
ATOM 3932 C C . ASN B 1 156 ? -10.541 66.882 22.434 1.00 15.80 155 ASN B C 1
ATOM 3933 O O . ASN B 1 156 ? -10.404 65.655 22.292 1.00 16.75 155 ASN B O 1
ATOM 3938 N N . PRO B 1 157 ? -11.453 67.558 21.758 1.00 16.18 156 PRO B N 1
ATOM 3939 C CA . PRO B 1 157 ? -12.356 66.819 20.859 1.00 16.71 156 PRO B CA 1
ATOM 3940 C C . PRO B 1 157 ? -11.653 66.070 19.737 1.00 17.00 156 PRO B C 1
ATOM 3941 O O . PRO B 1 157 ? -12.002 64.901 19.467 1.00 16.58 156 PRO B O 1
ATOM 3945 N N . LEU B 1 158 ? -10.704 66.724 19.068 1.00 16.99 157 LEU B N 1
ATOM 3946 C CA . LEU B 1 158 ? -10.048 66.106 17.943 1.00 16.53 157 LEU B CA 1
ATOM 3947 C C . LEU B 1 158 ? -9.062 65.020 18.413 1.00 16.68 157 LEU B C 1
ATOM 3948 O O . LEU B 1 158 ? -8.800 64.060 17.651 1.00 15.54 157 LEU B O 1
ATOM 3953 N N . THR B 1 159 ? -8.496 65.187 19.605 1.00 15.65 158 THR B N 1
ATOM 3954 C CA . THR B 1 159 ? -7.624 64.146 20.159 1.00 15.48 158 THR B CA 1
ATOM 3955 C C . THR B 1 159 ? -8.471 62.908 20.480 1.00 14.98 158 THR B C 1
ATOM 3956 O O . THR B 1 159 ? -8.100 61.784 20.147 1.00 15.50 158 THR B O 1
ATOM 3960 N N . ALA B 1 160 ? -9.628 63.113 21.100 1.00 15.78 159 ALA B N 1
ATOM 3961 C CA . ALA B 1 160 ? -10.495 61.998 21.435 1.00 15.18 159 ALA B CA 1
ATOM 3962 C C . ALA B 1 160 ? -10.914 61.255 20.150 1.00 15.06 159 ALA B C 1
ATOM 3963 O O . ALA B 1 160 ? -10.862 60.021 20.076 1.00 14.81 159 ALA B O 1
ATOM 3965 N N . LEU B 1 161 ? -11.363 61.987 19.160 1.00 15.44 160 LEU B N 1
ATOM 3966 C CA . LEU B 1 161 ? -11.716 61.362 17.894 1.00 15.03 160 LEU B CA 1
ATOM 3967 C C . LEU B 1 161 ? -10.502 60.736 17.241 1.00 15.67 160 LEU B C 1
ATOM 3968 O O . LEU B 1 161 ? -10.619 59.719 16.575 1.00 16.69 160 LEU B O 1
ATOM 3973 N N . GLY B 1 162 ? -9.347 61.378 17.381 1.00 14.39 161 GLY B N 1
ATOM 3974 C CA . GLY B 1 162 ? -8.110 60.848 16.790 1.00 15.54 161 GLY B CA 1
ATOM 3975 C C . GLY B 1 162 ? -7.668 59.563 17.447 1.00 14.21 161 GLY B C 1
ATOM 3976 O O . GLY B 1 162 ? -7.058 58.757 16.783 1.00 14.92 161 GLY B O 1
ATOM 3985 N N . VAL B 1 164 ? -9.762 57.162 18.479 1.00 15.08 163 VAL B N 1
ATOM 3986 C CA . VAL B 1 164 ? -10.572 56.199 17.799 1.00 15.77 163 VAL B CA 1
ATOM 3987 C C . VAL B 1 164 ? -10.124 55.993 16.359 1.00 14.74 163 VAL B C 1
ATOM 3988 O O . VAL B 1 164 ? -10.070 54.863 15.861 1.00 14.33 163 VAL B O 1
ATOM 3992 N N . GLU B 1 165 ? -9.792 57.075 15.687 1.00 14.74 164 GLU B N 1
ATOM 3993 C CA . GLU B 1 165 ? -9.330 56.993 14.318 1.00 14.87 164 GLU B CA 1
ATOM 3994 C C . GLU B 1 165 ? -8.038 56.159 14.232 1.00 14.87 164 GLU B C 1
ATOM 3995 O O . GLU B 1 165 ? -7.885 55.341 13.363 1.00 15.84 164 GLU B O 1
ATOM 4001 N N . THR B 1 166 ? -7.125 56.402 15.174 1.00 14.83 165 THR B N 1
ATOM 4002 C CA . THR B 1 166 ? -5.853 55.687 15.229 1.00 14.15 165 THR B CA 1
ATOM 4003 C C . THR B 1 166 ? -6.090 54.212 15.507 1.00 14.21 165 THR B C 1
ATOM 4004 O O . THR B 1 166 ? -5.447 53.376 14.902 1.00 13.59 165 THR B O 1
ATOM 4016 N N . ARG B 1 168 ? -8.647 52.452 14.670 1.00 16.13 167 ARG B N 1
ATOM 4017 C CA A ARG B 1 168 ? -9.131 51.826 13.442 0.50 16.54 167 ARG B CA 1
ATOM 4018 C CA B ARG B 1 168 ? -9.148 51.824 13.446 0.50 16.75 167 ARG B CA 1
ATOM 4019 C C . ARG B 1 168 ? -8.025 51.669 12.410 1.00 16.27 167 ARG B C 1
ATOM 4020 O O . ARG B 1 168 ? -7.857 50.599 11.830 1.00 15.88 167 ARG B O 1
ATOM 4035 N N . LEU B 1 169 ? -7.267 52.737 12.191 1.00 15.44 168 LEU B N 1
ATOM 4036 C CA . LEU B 1 169 ? -6.230 52.781 11.185 1.00 16.17 168 LEU B CA 1
ATOM 4037 C C . LEU B 1 169 ? -5.173 51.740 11.436 1.00 16.59 168 LEU B C 1
ATOM 4038 O O . LEU B 1 169 ? -4.577 51.219 10.474 1.00 16.58 168 LEU B O 1
ATOM 4043 N N . GLU B 1 170 ? -4.916 51.443 12.713 1.00 15.37 169 GLU B N 1
ATOM 4044 C CA . GLU B 1 170 ? -3.846 50.546 13.062 1.00 15.07 169 GLU B CA 1
ATOM 4045 C C . GLU B 1 170 ? -4.327 49.158 13.362 1.00 15.70 169 GLU B C 1
ATOM 4046 O O . GLU B 1 170 ? -3.537 48.332 13.862 1.00 15.14 169 GLU B O 1
ATOM 4052 N N . GLY B 1 171 ? -5.605 48.899 13.064 1.00 15.76 170 GLY B N 1
ATOM 4053 C CA . GLY B 1 171 ? -6.145 47.554 13.000 1.00 16.19 170 GLY B CA 1
ATOM 4054 C C . GLY B 1 171 ? -6.636 47.021 14.335 1.00 16.98 170 GLY B C 1
ATOM 4055 O O . GLY B 1 171 ? -6.779 45.800 14.482 1.00 19.23 170 GLY B O 1
ATOM 4056 N N . HIS B 1 172 ? -6.898 47.907 15.293 1.00 15.92 171 HIS B N 1
ATOM 4057 C CA . HIS B 1 172 ? -7.458 47.504 16.578 1.00 16.35 171 HIS B CA 1
ATOM 4058 C C . HIS B 1 172 ? -8.976 47.680 16.606 1.00 16.63 171 HIS B C 1
ATOM 4059 O O . HIS B 1 172 ? -9.538 48.452 15.852 1.00 17.66 171 HIS B O 1
ATOM 4066 N N . SER B 1 173 ? -9.614 47.003 17.538 1.00 17.72 172 SER B N 1
ATOM 4067 C CA . SER B 1 173 ? -11.099 47.083 17.659 1.00 17.60 172 SER B CA 1
ATOM 4068 C C . SER B 1 173 ? -11.636 47.746 18.924 1.00 15.93 172 SER B C 1
ATOM 4069 O O . SER B 1 173 ? -12.826 48.092 18.980 1.00 17.13 172 SER B O 1
ATOM 4072 N N . ALA B 1 174 ? -10.807 47.919 19.945 1.00 15.05 173 ALA B N 1
ATOM 4073 C CA . ALA B 1 174 ? -11.214 48.507 21.250 1.00 14.76 173 ALA B CA 1
ATOM 4074 C C . ALA B 1 174 ? -10.005 49.194 21.836 1.00 14.96 173 ALA B C 1
ATOM 4075 O O . ALA B 1 174 ? -8.841 48.915 21.407 1.00 15.35 173 ALA B O 1
ATOM 4077 N N . LEU B 1 175 ? -10.239 50.065 22.804 1.00 15.39 174 LEU B N 1
ATOM 4078 C CA . LEU B 1 175 ? -9.135 50.858 23.309 1.00 15.98 174 LEU B CA 1
ATOM 4079 C C . LEU B 1 175 ? -9.157 51.048 24.812 1.00 15.61 174 LEU B C 1
ATOM 4080 O O . LEU B 1 175 ? -10.148 50.791 25.472 1.00 15.07 174 LEU B O 1
ATOM 4085 N N . VAL B 1 176 ? -8.009 51.452 25.336 1.00 14.45 175 VAL B N 1
ATOM 4086 C CA . VAL B 1 176 ? -7.798 51.755 26.745 1.00 14.91 175 VAL B CA 1
ATOM 4087 C C . VAL B 1 176 ? -7.405 53.235 26.825 1.00 15.90 175 VAL B C 1
ATOM 4088 O O . VAL B 1 176 ? -6.665 53.735 25.971 1.00 16.03 175 VAL B O 1
ATOM 4092 N N . HIS B 1 177 ? -7.883 53.937 27.830 1.00 15.43 176 HIS B N 1
ATOM 4093 C CA . HIS B 1 177 ? -7.529 55.322 28.022 1.00 14.89 176 HIS B CA 1
ATOM 4094 C C . HIS B 1 177 ? -7.266 55.564 29.506 1.00 15.90 176 HIS B C 1
ATOM 4095 O O . HIS B 1 177 ? -8.080 55.181 30.333 1.00 16.62 176 HIS B O 1
ATOM 4102 N N . THR B 1 178 ? -6.156 56.210 29.844 1.00 15.95 177 THR B N 1
ATOM 4103 C CA . THR B 1 178 ? -5.807 56.535 31.232 1.00 15.67 177 THR B CA 1
ATOM 4104 C C . THR B 1 178 ? -6.076 57.994 31.558 1.00 16.31 177 THR B C 1
ATOM 4105 O O . THR B 1 178 ? -6.357 58.821 30.680 1.00 16.37 177 THR B O 1
ATOM 4109 N N . ALA B 1 179 ? -5.947 58.323 32.839 1.00 17.83 178 ALA B N 1
ATOM 4110 C CA . ALA B 1 179 ? -6.429 59.588 33.354 1.00 18.63 178 ALA B CA 1
ATOM 4111 C C . ALA B 1 179 ? -7.825 59.891 32.797 1.00 17.85 178 ALA B C 1
ATOM 4112 O O . ALA B 1 179 ? -8.095 60.997 32.376 1.00 18.64 178 ALA B O 1
ATOM 4114 N N . ALA B 1 180 ? -8.707 58.892 32.846 1.00 18.39 179 ALA B N 1
ATOM 4115 C CA . ALA B 1 180 ? -9.900 58.876 32.009 1.00 17.35 179 ALA B CA 1
ATOM 4116 C C . ALA B 1 180 ? -11.013 59.828 32.479 1.00 19.11 179 ALA B C 1
ATOM 4117 O O . ALA B 1 180 ? -11.959 60.100 31.735 1.00 19.41 179 ALA B O 1
ATOM 4119 N N . ALA B 1 181 ? -10.922 60.320 33.714 1.00 20.23 180 ALA B N 1
ATOM 4120 C CA . ALA B 1 181 ? -11.871 61.359 34.187 1.00 21.26 180 ALA B CA 1
ATOM 4121 C C . ALA B 1 181 ? -11.470 62.791 33.815 1.00 21.74 180 ALA B C 1
ATOM 4122 O O . ALA B 1 181 ? -12.161 63.759 34.171 1.00 22.19 180 ALA B O 1
ATOM 4124 N N . SER B 1 182 ? -10.428 62.951 33.000 1.00 21.28 181 SER B N 1
ATOM 4125 C CA . SER B 1 182 ? -10.159 64.210 32.416 1.00 19.81 181 SER B CA 1
ATOM 4126 C C . SER B 1 182 ? -11.298 64.681 31.488 1.00 20.71 181 SER B C 1
ATOM 4127 O O . SER B 1 182 ? -12.151 63.878 31.073 1.00 19.36 181 SER B O 1
ATOM 4130 N N . ASN B 1 183 ? -11.324 65.954 31.135 1.00 19.83 182 ASN B N 1
ATOM 4131 C CA . ASN B 1 183 ? -12.314 66.417 30.177 1.00 20.61 182 ASN B CA 1
ATOM 4132 C C . ASN B 1 183 ? -12.224 65.647 28.855 1.00 19.87 182 ASN B C 1
ATOM 4133 O O . ASN B 1 183 ? -13.218 65.295 28.228 1.00 19.06 182 ASN B O 1
ATOM 4138 N N . LEU B 1 184 ? -10.998 65.410 28.399 1.00 19.27 183 LEU B N 1
ATOM 4139 C CA . LEU B 1 184 ? -10.792 64.586 27.211 1.00 17.93 183 LEU B CA 1
ATOM 4140 C C . LEU B 1 184 ? -11.353 63.178 27.402 1.00 16.54 183 LEU B C 1
ATOM 4141 O O . LEU B 1 184 ? -12.072 62.691 26.540 1.00 17.52 183 LEU B O 1
ATOM 4146 N N . GLY B 1 185 ? -11.047 62.524 28.519 1.00 15.64 184 GLY B N 1
ATOM 4147 C CA . GLY B 1 185 ? -11.563 61.198 28.799 1.00 16.31 184 GLY B CA 1
ATOM 4148 C C . GLY B 1 185 ? -13.073 61.091 28.843 1.00 15.92 184 GLY B C 1
ATOM 4149 O O . GLY B 1 185 ? -13.650 60.095 28.404 1.00 16.68 184 GLY B O 1
ATOM 4150 N N . GLN B 1 186 ? -13.719 62.112 29.395 1.00 17.39 185 GLN B N 1
ATOM 4151 C CA . GLN B 1 186 ? -15.178 62.151 29.401 1.00 16.91 185 GLN B CA 1
ATOM 4152 C C . GLN B 1 186 ? -15.752 62.158 27.985 1.00 17.03 185 GLN B C 1
ATOM 4153 O O . GLN B 1 186 ? -16.731 61.454 27.730 1.00 17.34 185 GLN B O 1
ATOM 4167 N N . LEU B 1 188 ? -14.132 61.029 25.240 1.00 15.77 187 LEU B N 1
ATOM 4168 C CA . LEU B 1 188 ? -13.848 59.745 24.628 1.00 15.14 187 LEU B CA 1
ATOM 4169 C C . LEU B 1 188 ? -14.886 58.720 25.055 1.00 14.64 187 LEU B C 1
ATOM 4170 O O . LEU B 1 188 ? -15.381 57.950 24.245 1.00 15.03 187 LEU B O 1
ATOM 4175 N N . ASN B 1 189 ? -15.227 58.716 26.342 1.00 15.59 188 ASN B N 1
ATOM 4176 C CA . ASN B 1 189 ? -16.238 57.817 26.812 1.00 15.96 188 ASN B CA 1
ATOM 4177 C C . ASN B 1 189 ? -17.569 58.011 26.084 1.00 15.93 188 ASN B C 1
ATOM 4178 O O . ASN B 1 189 ? -18.225 57.011 25.751 1.00 16.07 188 ASN B O 1
ATOM 4183 N N . GLN B 1 190 ? -17.984 59.266 25.859 1.00 15.95 189 GLN B N 1
ATOM 4184 C CA . GLN B 1 190 ? -19.229 59.554 25.131 1.00 16.51 189 GLN B CA 1
ATOM 4185 C C . GLN B 1 190 ? -19.158 59.030 23.690 1.00 15.91 189 GLN B C 1
ATOM 4186 O O . GLN B 1 190 ? -20.090 58.439 23.167 1.00 14.60 189 GLN B O 1
ATOM 4192 N N . ILE B 1 191 ? -18.021 59.262 23.058 1.00 15.78 190 ILE B N 1
ATOM 4193 C CA . ILE B 1 191 ? -17.802 58.813 21.697 1.00 16.17 190 ILE B CA 1
ATOM 4194 C C . ILE B 1 191 ? -17.922 57.283 21.635 1.00 15.27 190 ILE B C 1
ATOM 4195 O O . ILE B 1 191 ? -18.635 56.750 20.796 1.00 15.60 190 ILE B O 1
ATOM 4200 N N . CYS B 1 192 ? -17.263 56.588 22.556 1.00 15.07 191 CYS B N 1
ATOM 4201 C CA . CYS B 1 192 ? -17.247 55.157 22.537 1.00 15.59 191 CYS B CA 1
ATOM 4202 C C . CYS B 1 192 ? -18.622 54.563 22.833 1.00 16.04 191 CYS B C 1
ATOM 4203 O O . CYS B 1 192 ? -19.002 53.550 22.213 1.00 15.73 191 CYS B O 1
ATOM 4206 N N . LEU B 1 193 ? -19.366 55.160 23.764 1.00 15.26 192 LEU B N 1
ATOM 4207 C CA . LEU B 1 193 ? -20.696 54.655 24.054 1.00 16.18 192 LEU B CA 1
ATOM 4208 C C . LEU B 1 193 ? -21.585 54.828 22.814 1.00 16.75 192 LEU B C 1
ATOM 4209 O O . LEU B 1 193 ? -22.332 53.893 22.440 1.00 18.21 192 LEU B O 1
ATOM 4214 N N . LYS B 1 194 ? -21.530 55.997 22.202 1.00 16.44 193 LYS B N 1
ATOM 4215 C CA A LYS B 1 194 ? -22.389 56.277 21.068 0.50 17.30 193 LYS B CA 1
ATOM 4216 C CA B LYS B 1 194 ? -22.380 56.298 21.046 0.50 17.72 193 LYS B CA 1
ATOM 4217 C C . LYS B 1 194 ? -22.027 55.416 19.858 1.00 17.64 193 LYS B C 1
ATOM 4218 O O . LYS B 1 194 ? -22.902 54.979 19.104 1.00 17.13 193 LYS B O 1
ATOM 4229 N N . ASP B 1 195 ? -20.748 55.173 19.669 1.00 16.79 194 ASP B N 1
ATOM 4230 C CA . ASP B 1 195 ? -20.290 54.476 18.476 1.00 17.40 194 ASP B CA 1
ATOM 4231 C C . ASP B 1 195 ? -20.167 52.960 18.674 1.00 17.09 194 ASP B C 1
ATOM 4232 O O . ASP B 1 195 ? -19.839 52.241 17.735 1.00 16.68 194 ASP B O 1
ATOM 4237 N N . GLY B 1 196 ? -20.419 52.470 19.884 1.00 16.65 195 GLY B N 1
ATOM 4238 C CA . GLY B 1 196 ? -20.345 51.029 20.150 1.00 17.49 195 GLY B CA 1
ATOM 4239 C C . GLY B 1 196 ? -18.931 50.502 20.177 1.00 16.67 195 GLY B C 1
ATOM 4240 O O . GLY B 1 196 ? -18.676 49.349 19.824 1.00 16.88 195 GLY B O 1
ATOM 4241 N N . ILE B 1 197 ? -18.007 51.340 20.632 1.00 16.06 196 ILE B N 1
ATOM 4242 C CA . ILE B 1 197 ? -16.600 50.987 20.753 1.00 15.39 196 ILE B CA 1
ATOM 4243 C C . IL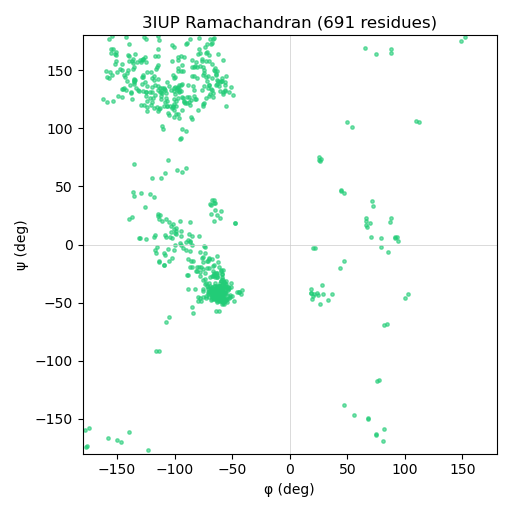E B 1 197 ? -16.298 50.602 22.197 1.00 15.28 196 ILE B C 1
ATOM 4244 O O . ILE B 1 197 ? -16.569 51.337 23.166 1.00 14.70 196 ILE B O 1
ATOM 4249 N N . LYS B 1 198 ? -15.782 49.402 22.373 1.00 15.30 197 LYS B N 1
ATOM 4250 C CA . LYS B 1 198 ? -15.476 48.952 23.733 1.00 15.51 197 LYS B CA 1
ATOM 4251 C C . LYS B 1 198 ? -14.245 49.724 24.239 1.00 16.63 197 LYS B C 1
ATOM 4252 O O . LYS B 1 198 ? -13.302 49.976 23.487 1.00 15.40 197 LYS B O 1
ATOM 4258 N N . LEU B 1 199 ? -14.282 50.095 25.510 1.00 16.13 198 LEU B N 1
ATOM 4259 C CA . LEU B 1 199 ? -13.338 51.015 26.082 1.00 15.14 198 LEU B CA 1
ATOM 4260 C C . LEU B 1 199 ? -13.041 50.614 27.522 1.00 16.43 198 LEU B C 1
ATOM 4261 O O . LEU B 1 199 ? -13.952 50.311 28.316 1.00 16.19 198 LEU B O 1
ATOM 4266 N N . VAL B 1 200 ? -11.762 50.611 27.874 1.00 15.92 199 VAL B N 1
ATOM 4267 C CA . VAL B 1 200 ? -11.362 50.456 29.265 1.00 15.48 199 VAL B CA 1
ATOM 4268 C C . VAL B 1 200 ? -10.867 51.835 29.756 1.00 16.04 199 VAL B C 1
ATOM 4269 O O . VAL B 1 200 ? -9.893 52.402 29.247 1.00 16.21 199 VAL B O 1
ATOM 4273 N N . ASN B 1 201 ? -11.531 52.366 30.772 1.00 16.17 200 ASN B N 1
ATOM 4274 C CA . ASN B 1 201 ? -11.146 53.623 31.400 1.00 17.24 200 ASN B CA 1
ATOM 4275 C C . ASN B 1 201 ? -10.305 53.339 32.630 1.00 17.71 200 ASN B C 1
ATOM 4276 O O . ASN B 1 201 ? -10.681 52.474 33.418 1.00 17.71 200 ASN B O 1
ATOM 4281 N N . ILE B 1 202 ? -9.186 54.058 32.782 1.00 17.13 201 ILE B N 1
ATOM 4282 C CA . ILE B 1 202 ? -8.332 53.892 33.936 1.00 17.55 201 ILE B CA 1
ATOM 4283 C C . ILE B 1 202 ? -8.218 55.226 34.646 1.00 18.65 201 ILE B C 1
ATOM 4284 O O . ILE B 1 202 ? -7.959 56.264 34.020 1.00 18.10 201 ILE B O 1
ATOM 4289 N N . VAL B 1 203 ? -8.524 55.195 35.941 1.00 19.65 202 VAL B N 1
ATOM 4290 C CA . VAL B 1 203 ? -8.459 56.367 36.803 1.00 20.73 202 VAL B CA 1
ATOM 4291 C C . VAL B 1 203 ? -7.593 56.038 38.031 1.00 22.13 202 VAL B C 1
ATOM 4292 O O . VAL B 1 203 ? -7.111 54.910 38.185 1.00 22.37 202 VAL B O 1
ATOM 4296 N N . ARG B 1 204 ? -7.410 57.011 38.917 1.00 24.21 203 ARG B N 1
ATOM 4297 C CA . ARG B 1 204 ? -6.679 56.710 40.147 1.00 26.14 203 ARG B CA 1
ATOM 4298 C C . ARG B 1 204 ? -7.387 57.021 41.464 1.00 27.60 203 ARG B C 1
ATOM 4299 O O . ARG B 1 204 ? -6.782 56.851 42.521 1.00 28.54 203 ARG B O 1
ATOM 4307 N N . LYS B 1 205 ? -8.652 57.449 41.419 1.00 28.44 204 LYS B N 1
ATOM 4308 C CA . LYS B 1 205 ? -9.444 57.717 42.628 1.00 29.29 204 LYS B CA 1
ATOM 4309 C C . LYS B 1 205 ? -10.867 57.229 42.415 1.00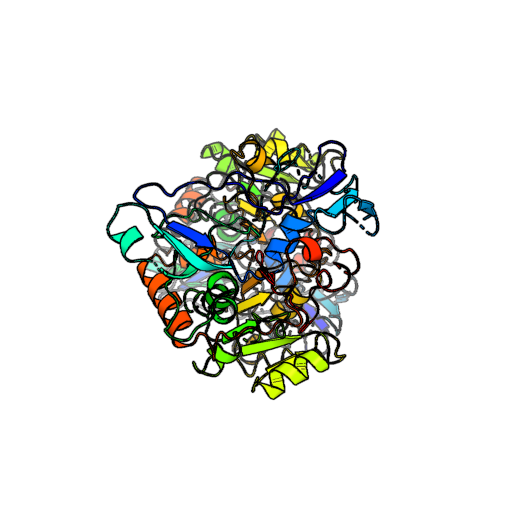 29.81 204 LYS B C 1
ATOM 4310 O O . LYS B 1 205 ? -11.376 57.261 41.280 1.00 29.88 204 LYS B O 1
ATOM 4316 N N . GLN B 1 206 ? -11.538 56.821 43.485 1.00 29.67 205 GLN B N 1
ATOM 4317 C CA . GLN B 1 206 ? -12.886 56.292 43.326 1.00 29.73 205 GLN B CA 1
ATOM 4318 C C . GLN B 1 206 ? -13.850 57.379 42.846 1.00 30.21 205 GLN B C 1
ATOM 4319 O O . GLN B 1 206 ? -14.845 57.053 42.201 1.00 30.93 205 GLN B O 1
ATOM 4325 N N . GLU B 1 207 ? -13.549 58.649 43.136 1.00 29.35 206 GLU B N 1
ATOM 4326 C CA . GLU B 1 207 ? -14.387 59.760 42.714 1.00 29.22 206 GLU B CA 1
ATOM 4327 C C . GLU B 1 207 ? -14.422 59.799 41.190 1.00 29.35 206 GLU B C 1
ATOM 4328 O O . GLU B 1 207 ? -15.465 59.987 40.583 1.00 29.89 206 GLU B O 1
ATOM 4330 N N . GLN B 1 208 ? -13.246 59.627 40.596 1.00 28.59 207 GLN B N 1
ATOM 4331 C CA . GLN B 1 208 ? -13.068 59.641 39.148 1.00 27.11 207 GLN B CA 1
ATOM 4332 C C . GLN B 1 208 ? -13.849 58.507 38.527 1.00 26.76 207 GLN B C 1
ATOM 4333 O O . GLN B 1 208 ? -14.501 58.709 37.509 1.00 27.10 207 GLN B O 1
ATOM 4339 N N . ALA B 1 209 ? -13.794 57.337 39.148 1.00 26.57 208 ALA B N 1
ATOM 4340 C CA . ALA B 1 209 ? -14.512 56.189 38.682 1.00 27.12 208 ALA B CA 1
ATOM 4341 C C . ALA B 1 209 ? -16.025 56.442 38.754 1.00 28.02 208 ALA B C 1
ATOM 4342 O O . ALA B 1 209 ? -16.769 56.032 37.857 1.00 28.53 208 ALA B O 1
ATOM 4344 N N . ASP B 1 210 ? -16.471 57.130 39.815 1.00 28.08 209 ASP B N 1
ATOM 4345 C CA . ASP B 1 210 ? -17.910 57.450 39.998 1.00 27.55 209 ASP B CA 1
ATOM 4346 C C . ASP B 1 210 ? -18.387 58.424 38.936 1.00 26.27 209 ASP B C 1
ATOM 4347 O O . ASP B 1 210 ? -19.489 58.266 38.409 1.00 26.06 209 ASP B O 1
ATOM 4352 N N . LEU B 1 211 ? -17.573 59.422 38.626 1.00 25.28 210 LEU B N 1
ATOM 4353 C CA . LEU B 1 211 ? -17.934 60.419 37.626 1.00 25.55 210 LEU B CA 1
ATOM 4354 C C . LEU B 1 211 ? -18.190 59.705 36.292 1.00 24.27 210 LEU B C 1
ATOM 4355 O O . LEU B 1 211 ? -19.183 59.953 35.609 1.00 22.97 210 LEU B O 1
ATOM 4360 N N . LEU B 1 212 ? -17.281 58.793 35.944 1.00 23.52 211 LEU B N 1
ATOM 4361 C CA . LEU B 1 212 ? -17.399 58.065 34.675 1.00 20.82 211 LEU B CA 1
ATOM 4362 C C . LEU B 1 212 ? -18.561 57.089 34.709 1.00 21.49 211 LEU B C 1
ATOM 4363 O O . LEU B 1 212 ? -19.283 56.997 33.726 1.00 18.54 211 LEU B O 1
ATOM 4368 N N . LYS B 1 213 ? -18.752 56.375 35.820 1.00 20.20 212 LYS B N 1
ATOM 4369 C CA . LYS B 1 213 ? -19.887 55.461 35.952 1.00 21.47 212 LYS B CA 1
ATOM 4370 C C . LYS B 1 213 ? -21.205 56.235 35.854 1.00 20.64 212 LYS B C 1
ATOM 4371 O O . LYS B 1 213 ? -22.107 55.798 35.170 1.00 21.05 212 LYS B O 1
ATOM 4377 N N . ALA B 1 214 ? -21.277 57.395 36.494 1.00 21.17 213 ALA B N 1
ATOM 4378 C CA . ALA B 1 214 ? -22.442 58.296 36.400 1.00 21.25 213 ALA B CA 1
ATOM 4379 C C . ALA B 1 214 ? -22.703 58.691 34.935 1.00 21.02 213 ALA B C 1
ATOM 4380 O O . ALA B 1 214 ? -23.825 58.951 34.561 1.00 21.84 213 ALA B O 1
ATOM 4382 N N . GLN B 1 215 ? -21.654 58.746 34.133 1.00 20.52 214 GLN B N 1
ATOM 4383 C CA . GLN B 1 215 ? -21.764 59.085 32.707 1.00 19.19 214 GLN B CA 1
ATOM 4384 C C . GLN B 1 215 ? -21.873 57.860 31.795 1.00 19.15 214 GLN B C 1
ATOM 4385 O O . GLN B 1 215 ? -21.744 57.983 30.570 1.00 19.75 214 GLN B O 1
ATOM 4391 N N . GLY B 1 216 ? -22.090 56.693 32.383 1.00 18.96 215 GLY B N 1
ATOM 4392 C CA . GLY B 1 216 ? -22.382 55.475 31.642 1.00 18.15 215 GLY B CA 1
ATOM 4393 C C . GLY B 1 216 ? -21.213 54.594 31.244 1.00 17.49 215 GLY B C 1
ATOM 4394 O O . GLY B 1 216 ? -21.387 53.604 30.522 1.00 17.47 215 GLY B O 1
ATOM 4395 N N . ALA B 1 217 ? -20.019 54.920 31.715 1.00 17.69 216 ALA B N 1
ATOM 4396 C CA . ALA B 1 217 ? -18.851 54.094 31.411 1.00 17.95 216 ALA B CA 1
ATOM 4397 C C . ALA B 1 217 ? -19.077 52.647 31.843 1.00 19.45 216 ALA B C 1
ATOM 4398 O O . ALA B 1 217 ? -19.598 52.369 32.932 1.00 20.19 216 ALA B O 1
ATOM 4400 N N . VAL B 1 218 ? -18.760 51.722 30.951 1.00 18.89 217 VAL B N 1
ATOM 4401 C CA . VAL B 1 218 ? -18.929 50.317 31.181 1.00 19.47 217 VAL B CA 1
ATOM 4402 C C . VAL B 1 218 ? -17.789 49.712 32.036 1.00 20.72 217 VAL B C 1
ATOM 4403 O O . VAL B 1 218 ? -18.060 48.977 32.992 1.00 19.62 217 VAL B O 1
ATOM 4407 N N . HIS B 1 219 ? -16.537 50.062 31.705 1.00 20.27 218 HIS B N 1
ATOM 4408 C CA . HIS B 1 219 ? -15.351 49.523 32.378 1.00 21.05 218 HIS B CA 1
ATOM 4409 C C . HIS B 1 219 ? -14.513 50.676 32.921 1.00 21.24 218 HIS B C 1
ATOM 4410 O O . HIS B 1 219 ? -13.985 51.478 32.153 1.00 21.81 218 HIS B O 1
ATOM 4417 N N . VAL B 1 220 ? -14.401 50.748 34.247 1.00 21.79 219 VAL B N 1
ATOM 4418 C CA . VAL B 1 220 ? -13.573 51.717 34.918 1.00 22.89 219 VAL B CA 1
ATOM 4419 C C . VAL B 1 220 ? -12.686 50.947 35.910 1.00 23.58 219 VAL B C 1
ATOM 4420 O O . VAL B 1 220 ? -13.185 50.201 36.764 1.00 24.21 219 VAL B O 1
ATOM 4424 N N . CYS B 1 221 ? -11.383 51.064 35.734 1.00 23.56 220 CYS B N 1
ATOM 4425 C CA . CYS B 1 221 ? -10.405 50.428 36.609 1.00 23.76 220 CYS B CA 1
ATOM 4426 C C . CYS B 1 221 ? -9.669 51.503 37.363 1.00 23.48 220 CYS B C 1
ATOM 4427 O O . CYS B 1 221 ? -9.230 52.503 36.777 1.00 24.32 220 CYS B O 1
ATOM 4430 N N . ASN B 1 222 ? -9.502 51.286 38.662 1.00 23.44 221 ASN B N 1
ATOM 4431 C CA . ASN B 1 222 ? -8.852 52.229 39.511 1.00 24.33 221 ASN B CA 1
ATOM 4432 C C . ASN B 1 222 ? -7.432 51.752 39.765 1.00 25.08 221 ASN B C 1
ATOM 4433 O O . ASN B 1 222 ? -7.229 50.690 40.360 1.00 24.91 221 ASN B O 1
ATOM 4438 N N . ALA B 1 223 ? -6.452 52.558 39.365 1.00 24.72 222 ALA B N 1
ATOM 4439 C CA . ALA B 1 223 ? -5.057 52.169 39.512 1.00 26.57 222 ALA B CA 1
ATOM 4440 C C . ALA B 1 223 ? -4.682 52.079 40.996 1.00 27.42 222 ALA B C 1
ATOM 4441 O O . ALA B 1 223 ? -3.771 51.355 41.352 1.00 29.14 222 ALA B O 1
ATOM 4443 N N . ALA B 1 224 ? -5.384 52.817 41.847 1.00 27.94 223 ALA B N 1
ATOM 4444 C CA . ALA B 1 224 ? -5.150 52.783 43.297 1.00 29.23 223 ALA B CA 1
ATOM 4445 C C . ALA B 1 224 ? -5.586 51.483 43.952 1.00 29.40 223 ALA B C 1
ATOM 4446 O O . ALA B 1 224 ? -5.251 51.239 45.117 1.00 30.73 223 ALA B O 1
ATOM 4448 N N . SER B 1 225 ? -6.343 50.658 43.236 1.00 29.27 224 SER B N 1
ATOM 4449 C CA . SER B 1 225 ? -6.994 49.518 43.835 1.00 28.85 224 SER B CA 1
ATOM 4450 C C . SER B 1 225 ? -6.046 48.336 43.996 1.00 28.15 224 SER B C 1
ATOM 4451 O O . SER B 1 225 ? -5.210 48.087 43.137 1.00 28.43 224 SER B O 1
ATOM 4454 N N . PRO B 1 226 ? -6.183 47.584 45.102 1.00 27.68 225 PRO B N 1
ATOM 4455 C CA . PRO B 1 226 ? -5.291 46.453 45.288 1.00 26.86 225 PRO B CA 1
ATOM 4456 C C . PRO B 1 226 ? -5.547 45.294 44.324 1.00 26.37 225 PRO B C 1
ATOM 4457 O O . PRO B 1 226 ? -4.734 44.398 44.252 1.00 26.39 225 PRO B O 1
ATOM 4461 N N . THR B 1 227 ? -6.658 45.303 43.587 1.00 26.31 226 THR B N 1
ATOM 4462 C CA . THR B 1 227 ? -6.923 44.253 42.594 1.00 26.62 226 THR B CA 1
ATOM 4463 C C . THR B 1 227 ? -6.834 44.837 41.172 1.00 25.85 226 THR B C 1
ATOM 4464 O O . THR B 1 227 ? -7.322 44.230 40.215 1.00 26.61 226 THR B O 1
ATOM 4468 N N . PHE B 1 228 ? -6.157 45.974 41.031 1.00 24.64 227 PHE B N 1
ATOM 4469 C CA . PHE B 1 228 ? -6.052 46.639 39.728 1.00 23.43 227 PHE B CA 1
ATOM 4470 C C . PHE B 1 228 ? -5.674 45.705 38.567 1.00 23.04 227 PHE B C 1
ATOM 4471 O O . PHE B 1 228 ? -6.340 45.703 37.542 1.00 23.22 227 PHE B O 1
ATOM 4487 N N . GLN B 1 230 ? -5.817 42.430 38.218 1.00 23.99 229 GLN B N 1
ATOM 4488 C CA . GLN B 1 230 ? -6.932 41.535 37.997 1.00 24.39 229 GLN B CA 1
ATOM 4489 C C . GLN B 1 230 ? -8.084 42.266 37.300 1.00 23.08 229 GLN B C 1
ATOM 4490 O O . GLN B 1 230 ? -8.617 41.772 36.316 1.00 22.66 229 GLN B O 1
ATOM 4496 N N . ASP B 1 231 ? -8.484 43.407 37.850 1.00 22.77 230 ASP B N 1
ATOM 4497 C CA . ASP B 1 231 ? -9.578 44.203 37.307 1.00 22.95 230 ASP B CA 1
ATOM 4498 C C . ASP B 1 231 ? -9.299 44.579 35.849 1.00 21.59 230 ASP B C 1
ATOM 4499 O O . ASP B 1 231 ? -10.161 44.485 34.983 1.00 21.25 230 ASP B O 1
ATOM 4504 N N . LEU B 1 232 ? -8.063 44.989 35.576 1.00 21.37 231 LEU B N 1
ATOM 4505 C CA . LEU B 1 232 ? -7.721 45.454 34.254 1.00 19.27 231 LEU B CA 1
ATOM 4506 C C . LEU B 1 232 ? -7.704 44.292 33.290 1.00 19.18 231 LEU B C 1
ATOM 4507 O O . LEU B 1 232 ? -8.173 44.397 32.177 1.00 18.15 231 LEU B O 1
ATOM 4512 N N . THR B 1 233 ? -7.140 43.157 33.717 1.00 18.91 232 THR B N 1
ATOM 4513 C CA . THR B 1 233 ? -7.085 41.998 32.852 1.00 19.37 232 THR B CA 1
ATOM 4514 C C . THR B 1 233 ? -8.502 41.546 32.442 1.00 18.62 232 THR B C 1
ATOM 4515 O O . THR B 1 233 ? -8.741 41.239 31.270 1.00 17.54 232 THR B O 1
ATOM 4519 N N . GLU B 1 234 ? -9.394 41.507 33.431 1.00 19.49 233 GLU B N 1
ATOM 4520 C CA A GLU B 1 234 ? -10.779 41.121 33.202 0.50 19.51 233 GLU B CA 1
ATOM 4521 C CA B GLU B 1 234 ? -10.814 41.160 33.241 0.50 19.79 233 GLU B CA 1
ATOM 4522 C C . GLU B 1 234 ? -11.442 42.103 32.217 1.00 18.99 233 GLU B C 1
ATOM 4523 O O . GLU B 1 234 ? -12.108 41.666 31.277 1.00 18.71 233 GLU B O 1
ATOM 4534 N N . ALA B 1 235 ? -11.220 43.402 32.412 1.00 18.59 234 ALA B N 1
ATOM 4535 C CA . ALA B 1 235 ? -11.751 44.432 31.478 1.00 18.49 234 ALA B CA 1
ATOM 4536 C C . ALA B 1 235 ? -11.178 44.255 30.052 1.00 18.25 234 ALA B C 1
ATOM 4537 O O . ALA B 1 235 ? -11.875 44.449 29.051 1.00 17.57 234 ALA B O 1
ATOM 4539 N N . LEU B 1 236 ? -9.917 43.843 29.957 1.00 18.29 235 LEU B N 1
ATOM 4540 C CA . LEU B 1 236 ? -9.332 43.596 28.645 1.00 17.68 235 LEU B CA 1
ATOM 4541 C C . LEU B 1 236 ? -9.843 42.332 27.979 1.00 18.46 235 LEU B C 1
ATOM 4542 O O . LEU B 1 236 ? -9.959 42.271 26.761 1.00 17.41 235 LEU B O 1
ATOM 4547 N N . VAL B 1 237 ? -10.136 41.295 28.765 1.00 18.52 236 VAL B N 1
ATOM 4548 C CA . VAL B 1 237 ? -10.788 40.109 28.207 1.00 19.21 236 VAL B CA 1
ATOM 4549 C C . VAL B 1 237 ? -12.148 40.495 27.637 1.00 19.20 236 VAL B C 1
ATOM 4550 O O . VAL B 1 237 ? -12.521 40.109 26.528 1.00 20.29 236 VAL B O 1
ATOM 4554 N N . SER B 1 238 ? -12.862 41.306 28.385 1.00 19.13 237 SER B N 1
ATOM 4555 C CA A SER B 1 238 ? -14.197 41.764 28.006 0.50 18.40 237 SER B CA 1
ATOM 4556 C CA B SER B 1 238 ? -14.193 41.739 27.980 0.50 18.82 237 SER B CA 1
ATOM 4557 C C . SER B 1 238 ? -14.193 42.619 26.740 1.00 18.44 237 SER B C 1
ATOM 4558 O O . SER B 1 238 ? -15.019 42.422 25.838 1.00 18.05 237 SER B O 1
ATOM 4563 N N . THR B 1 239 ? -13.249 43.553 26.662 1.00 16.60 238 THR B N 1
ATOM 4564 C CA . THR B 1 239 ? -13.231 44.508 25.566 1.00 17.17 238 THR B CA 1
ATOM 4565 C C . THR B 1 239 ? -12.446 44.078 24.321 1.00 17.15 238 THR B C 1
ATOM 4566 O O . THR B 1 239 ? -12.727 44.544 23.235 1.00 16.43 238 THR B O 1
ATOM 4570 N N . GLY B 1 240 ? -11.459 43.209 24.502 1.00 17.26 239 GLY B N 1
ATOM 4571 C CA . GLY B 1 240 ? -10.506 42.871 23.456 1.00 17.08 239 GLY B CA 1
ATOM 4572 C C . GLY B 1 240 ? -9.591 44.042 23.043 1.00 16.33 239 GLY B C 1
ATOM 4573 O O . GLY B 1 240 ? -9.059 44.046 21.933 1.00 15.57 239 GLY B O 1
ATOM 4574 N N . ALA B 1 241 ? -9.416 45.026 23.916 1.00 16.42 240 ALA B N 1
ATOM 4575 C CA . ALA B 1 241 ? -8.632 46.212 23.548 1.00 14.85 240 ALA B CA 1
ATOM 4576 C C . ALA B 1 241 ? -7.148 45.855 23.453 1.00 15.83 240 ALA B C 1
ATOM 4577 O O . ALA B 1 241 ? -6.560 45.220 24.347 1.00 15.57 240 ALA B O 1
ATOM 4579 N N . THR B 1 242 ? -6.546 46.346 22.384 1.00 15.16 241 THR B N 1
ATOM 4580 C CA . THR B 1 242 ? -5.123 46.146 22.137 1.00 15.27 241 THR B CA 1
ATOM 4581 C C . THR B 1 242 ? -4.382 47.457 21.814 1.00 14.14 241 THR B C 1
ATOM 4582 O O . THR B 1 242 ? -3.194 47.435 21.460 1.00 14.23 241 THR B O 1
ATOM 4586 N N . ILE B 1 243 ? -5.059 48.581 21.910 1.00 14.31 242 ILE B N 1
ATOM 4587 C CA . ILE B 1 243 ? -4.362 49.880 21.839 1.00 13.74 242 ILE B CA 1
ATOM 4588 C C . ILE B 1 243 ? -4.748 50.714 23.039 1.00 14.47 242 ILE B C 1
ATOM 4589 O O . ILE B 1 243 ? -5.924 50.707 23.523 1.00 14.62 242 ILE B O 1
ATOM 4594 N N . ALA B 1 244 ? -3.781 51.480 23.534 1.00 14.06 243 ALA B N 1
ATOM 4595 C CA . ALA B 1 244 ? -3.970 52.292 24.720 1.00 13.91 243 ALA B CA 1
ATOM 4596 C C . ALA B 1 244 ? -3.424 53.671 24.521 1.00 13.63 243 ALA B C 1
ATOM 4597 O O . ALA B 1 244 ? -2.352 53.833 23.898 1.00 14.76 243 ALA B O 1
ATOM 4599 N N . PHE B 1 245 ? -4.152 54.661 25.058 1.00 13.23 244 PHE B N 1
ATOM 4600 C CA . PHE B 1 245 ? -3.695 56.005 25.123 1.00 13.93 244 PHE B CA 1
ATOM 4601 C C . PHE B 1 245 ? -3.465 56.403 26.560 1.00 14.58 244 PHE B C 1
ATOM 4602 O O . PHE B 1 245 ? -4.381 56.447 27.387 1.00 14.48 244 PHE B O 1
ATOM 4610 N N . ASP B 1 246 ? -2.190 56.719 26.858 1.00 16.89 245 ASP B N 1
ATOM 4611 C CA . ASP B 1 246 ? -1.791 56.956 28.238 1.00 17.06 245 ASP B CA 1
ATOM 4612 C C . ASP B 1 246 ? -1.357 58.416 28.374 1.00 17.68 245 ASP B C 1
ATOM 4613 O O . ASP B 1 246 ? -0.422 58.867 27.715 1.00 17.60 245 ASP B O 1
ATOM 4618 N N . ALA B 1 247 ? -2.069 59.159 29.214 1.00 18.05 246 ALA B N 1
ATOM 4619 C CA . ALA B 1 247 ? -1.745 60.540 29.495 1.00 18.21 246 ALA B CA 1
ATOM 4620 C C . ALA B 1 247 ? -0.676 60.669 30.568 1.00 17.60 246 ALA B C 1
ATOM 4621 O O . ALA B 1 247 ? -0.200 61.763 30.784 1.00 17.90 246 ALA B O 1
ATOM 4623 N N . THR B 1 248 ? -0.390 59.594 31.311 1.00 18.20 247 THR B N 1
ATOM 4624 C CA . THR B 1 248 ? 0.546 59.680 32.442 1.00 19.01 247 THR B CA 1
ATOM 4625 C C . THR B 1 248 ? 1.998 59.710 31.965 1.00 18.04 247 THR B C 1
ATOM 4626 O O . THR B 1 248 ? 2.738 60.548 32.411 1.00 17.48 247 THR B O 1
ATOM 4630 N N . GLY B 1 249 ? 2.366 58.784 31.076 1.00 19.12 248 GLY B N 1
ATOM 4631 C CA . GLY B 1 249 ? 3.673 58.787 30.402 1.00 18.26 248 GLY B CA 1
ATOM 4632 C C . GLY B 1 249 ? 4.744 58.115 31.275 1.00 18.36 248 GLY B C 1
ATOM 4633 O O . GLY B 1 249 ? 5.230 56.991 30.977 1.00 17.27 248 GLY B O 1
ATOM 4634 N N . GLY B 1 250 ? 5.071 58.790 32.370 1.00 18.56 249 GLY B N 1
ATOM 4635 C CA . GLY B 1 250 ? 5.927 58.201 33.417 1.00 19.18 249 GLY B CA 1
ATOM 4636 C C . GLY B 1 250 ? 5.334 57.087 34.232 1.00 19.34 249 GLY B C 1
ATOM 4637 O O . GLY B 1 250 ? 4.172 56.688 34.084 1.00 20.34 249 GLY B O 1
ATOM 4638 N N . GLY B 1 251 ? 6.145 56.529 35.112 1.00 17.91 250 GLY B N 1
ATOM 4639 C CA . GLY B 1 251 ? 5.698 55.449 35.942 1.00 18.25 250 GLY B CA 1
ATOM 4640 C C . GLY B 1 251 ? 5.414 54.132 35.238 1.00 18.64 250 GLY B C 1
ATOM 4641 O O . GLY B 1 251 ? 5.994 53.847 34.197 1.00 19.39 250 GLY B O 1
ATOM 4642 N N . LYS B 1 252 ? 4.488 53.359 35.775 1.00 18.32 251 LYS B N 1
ATOM 4643 C CA . LYS B 1 252 ? 4.347 51.940 35.416 1.00 18.79 251 LYS B CA 1
ATOM 4644 C C . LYS B 1 252 ? 3.131 51.604 34.579 1.00 18.66 251 LYS B C 1
ATOM 4645 O O . LYS B 1 252 ? 3.010 50.484 34.098 1.00 18.01 251 LYS B O 1
ATOM 4651 N N . LEU B 1 253 ? 2.213 52.554 34.407 1.00 19.00 252 LEU B N 1
ATOM 4652 C CA . LEU B 1 253 ? 0.910 52.232 33.866 1.00 19.51 252 LEU B CA 1
ATOM 4653 C C . LEU B 1 253 ? 0.969 51.675 32.437 1.00 18.89 252 LEU B C 1
ATOM 4654 O O . LEU B 1 253 ? 0.284 50.697 32.125 1.00 18.09 252 LEU B O 1
ATOM 4659 N N . GLY B 1 254 ? 1.825 52.254 31.602 1.00 18.82 253 GLY B N 1
ATOM 4660 C CA . GLY B 1 254 ? 1.992 51.775 30.237 1.00 18.50 253 GLY B CA 1
ATOM 4661 C C . GLY B 1 254 ? 2.364 50.318 30.166 1.00 19.21 253 GLY B C 1
ATOM 4662 O O . GLY B 1 254 ? 1.740 49.528 29.449 1.00 18.60 253 GLY B O 1
ATOM 4663 N N . GLY B 1 255 ? 3.366 49.923 30.960 1.00 18.20 254 GLY B N 1
ATOM 4664 C CA . GLY B 1 255 ? 3.765 48.524 30.984 1.00 17.19 254 GLY B CA 1
ATOM 4665 C C . GLY B 1 255 ? 2.721 47.637 31.619 1.00 17.22 254 GLY B C 1
ATOM 4666 O O . GLY B 1 255 ? 2.542 46.486 31.202 1.00 18.20 254 GLY B O 1
ATOM 4667 N N . GLN B 1 256 ? 2.047 48.154 32.643 1.00 17.57 255 GLN B N 1
ATOM 4668 C CA . GLN B 1 256 ? 0.972 47.386 33.285 1.00 17.52 255 GLN B CA 1
ATOM 4669 C C . GLN B 1 256 ? -0.107 47.035 32.271 1.00 17.07 255 GLN B C 1
ATOM 4670 O O . GLN B 1 256 ? -0.594 45.932 32.206 1.00 18.18 255 GLN B O 1
ATOM 4676 N N . ILE B 1 257 ? -0.434 47.991 31.425 1.00 16.80 256 ILE B N 1
ATOM 4677 C CA . ILE B 1 257 ? -1.449 47.757 30.428 1.00 15.50 256 ILE B CA 1
ATOM 4678 C C . ILE B 1 257 ? -1.017 46.706 29.417 1.00 14.72 256 ILE B C 1
ATOM 4679 O O . ILE B 1 257 ? -1.757 45.783 29.100 1.00 14.73 256 ILE B O 1
ATOM 4684 N N . LEU B 1 258 ? 0.204 46.802 28.913 1.00 15.72 257 LEU B N 1
ATOM 4685 C CA . LEU B 1 258 ? 0.784 45.757 28.037 1.00 15.78 257 LEU B CA 1
ATOM 4686 C C . LEU B 1 258 ? 0.790 44.365 28.633 1.00 15.26 257 LEU B C 1
ATOM 4687 O O . LEU B 1 258 ? 0.421 43.384 27.941 1.00 15.42 257 LEU B O 1
ATOM 4692 N N . THR B 1 259 ? 1.121 44.286 29.914 1.00 14.56 258 THR B N 1
ATOM 4693 C CA . THR B 1 259 ? 1.201 43.012 30.615 1.00 16.07 258 THR B CA 1
ATOM 4694 C C . THR B 1 259 ? -0.203 42.427 30.707 1.00 16.94 258 THR B C 1
ATOM 4695 O O . THR B 1 259 ? -0.387 41.252 30.423 1.00 16.20 258 THR B O 1
ATOM 4699 N N . CYS B 1 260 ? -1.183 43.263 31.061 1.00 17.19 259 CYS B N 1
ATOM 4700 C CA . CYS B 1 260 ? -2.546 42.804 31.131 1.00 16.71 259 CYS B CA 1
ATOM 4701 C C . CYS B 1 260 ? -3.148 42.458 29.781 1.00 17.05 259 CYS B C 1
ATOM 4702 O O . CYS B 1 260 ? -3.980 41.532 29.704 1.00 15.90 259 CYS B O 1
ATOM 4713 N N . GLU B 1 262 ? -1.497 41.160 27.232 1.00 17.43 261 GLU B N 1
ATOM 4714 C CA . GLU B 1 262 ? -0.939 39.872 26.839 1.00 18.62 261 GLU B CA 1
ATOM 4715 C C . GLU B 1 262 ? -1.604 38.747 27.602 1.00 17.42 261 GLU B C 1
ATOM 4716 O O . GLU B 1 262 ? -1.904 37.703 27.007 1.00 18.48 261 GLU B O 1
ATOM 4722 N N . ALA B 1 263 ? -1.817 38.948 28.903 1.00 17.37 262 ALA B N 1
ATOM 4723 C CA . ALA B 1 263 ? -2.579 38.007 29.730 1.00 18.67 262 ALA B CA 1
ATOM 4724 C C . ALA B 1 263 ? -3.966 37.719 29.151 1.00 18.81 262 ALA B C 1
ATOM 4725 O O . ALA B 1 263 ? -4.359 36.543 29.024 1.00 20.08 262 ALA B O 1
ATOM 4727 N N . ALA B 1 264 ? -4.695 38.783 28.809 1.00 19.15 263 ALA B N 1
ATOM 4728 C CA . ALA B 1 264 ? -6.007 38.673 28.170 1.00 19.62 263 ALA B CA 1
ATOM 4729 C C . ALA B 1 264 ? -5.903 37.912 26.858 1.00 20.07 263 ALA B C 1
ATOM 4730 O O . ALA B 1 264 ? -6.699 37.004 26.606 1.00 20.31 263 ALA B O 1
ATOM 4732 N N . LEU B 1 265 ? -4.952 38.280 25.997 1.00 20.20 264 LEU B N 1
ATOM 4733 C CA . LEU B 1 265 ? -4.792 37.585 24.716 1.00 21.27 264 LEU B CA 1
ATOM 4734 C C . LEU B 1 265 ? -4.485 36.098 24.895 1.00 22.53 264 LEU B C 1
ATOM 4735 O O . LEU B 1 265 ? -4.937 35.270 24.098 1.00 24.39 264 LEU B O 1
ATOM 4740 N N . ASN B 1 266 ? -3.719 35.761 25.926 1.00 23.95 265 ASN B N 1
ATOM 4741 C CA . ASN B 1 266 ? -3.229 34.395 26.104 1.00 26.39 265 ASN B CA 1
ATOM 4742 C C . ASN B 1 266 ? -4.353 33.488 26.549 1.00 28.94 265 ASN B C 1
ATOM 4743 O O . ASN B 1 266 ? -4.321 32.288 26.287 1.00 28.70 265 ASN B O 1
ATOM 4748 N N . LYS B 1 267 ? -5.373 34.061 27.173 1.00 31.82 266 LYS B N 1
ATOM 4749 C CA . LYS B 1 267 ? -6.541 33.274 27.527 1.00 34.76 266 LYS B CA 1
ATOM 4750 C C . LYS B 1 267 ? -7.123 32.589 26.296 1.00 36.89 266 LYS B C 1
ATOM 4751 O O . LYS B 1 267 ? -7.625 31.480 26.419 1.00 37.85 266 LYS B O 1
ATOM 4757 N N . SER B 1 268 ? -7.019 33.194 25.113 1.00 39.39 267 SER B N 1
ATOM 4758 C CA . SER B 1 268 ? -7.478 32.517 23.893 1.00 41.35 267 SER B CA 1
ATOM 4759 C C . SER B 1 268 ? -6.369 31.931 22.992 1.00 42.74 267 SER B C 1
ATOM 4760 O O . SER B 1 268 ? -6.633 31.588 21.832 1.00 43.68 267 SER B O 1
ATOM 4763 N N . ALA B 1 269 ? -5.149 31.787 23.521 1.00 43.81 268 ALA B N 1
ATOM 4764 C CA . ALA B 1 269 ? -4.027 31.189 22.770 1.00 44.39 268 ALA B CA 1
ATOM 4765 C C . ALA B 1 269 ? -4.238 29.688 22.462 1.00 45.21 268 ALA B C 1
ATOM 4766 O O . ALA B 1 269 ? -4.470 28.893 23.383 1.00 45.58 268 ALA B O 1
ATOM 4768 N N . ARG B 1 270 ? -4.121 29.319 21.176 1.00 45.45 269 ARG B N 1
ATOM 4769 C CA . ARG B 1 270 ? -4.346 27.936 20.702 1.00 45.57 269 ARG B CA 1
ATOM 4770 C C . ARG B 1 270 ? -3.068 27.076 20.750 1.00 45.40 269 ARG B C 1
ATOM 4771 O O . ARG B 1 270 ? -3.146 25.879 21.089 1.00 46.69 269 ARG B O 1
ATOM 4773 N N . GLU B 1 271 ? -1.909 27.665 20.423 1.00 44.34 270 GLU B N 1
ATOM 4774 C CA . GLU B 1 271 ? -0.614 26.967 20.508 1.00 43.78 270 GLU B CA 1
ATOM 4775 C C . GLU B 1 271 ? 0.304 27.573 21.595 1.00 42.67 270 GLU B C 1
ATOM 4776 O O . GLU B 1 271 ? -0.049 28.552 22.253 1.00 42.99 270 GLU B O 1
ATOM 4778 N N . TYR B 1 272 ? 1.460 26.952 21.804 1.00 41.00 271 TYR B N 1
ATOM 4779 C CA . TYR B 1 272 ? 2.531 27.552 22.595 1.00 39.83 271 TYR B CA 1
ATOM 4780 C C . TYR B 1 272 ? 3.279 28.497 21.684 1.00 38.49 271 TYR B C 1
ATOM 4781 O O . TYR B 1 272 ? 3.766 28.072 20.636 1.00 39.04 271 TYR B O 1
ATOM 4790 N N . SER B 1 273 ? 3.422 29.753 22.073 1.00 36.72 272 SER B N 1
ATOM 4791 C CA . SER B 1 273 ? 4.188 30.656 21.253 1.00 35.25 272 SER B CA 1
ATOM 4792 C C . SER B 1 273 ? 5.445 31.062 22.010 1.00 33.71 272 SER B C 1
ATOM 4793 O O . SER B 1 273 ? 5.395 31.669 23.085 1.00 32.70 272 SER B O 1
ATOM 4795 N N . ARG B 1 274 ? 6.583 30.685 21.435 1.00 32.76 273 ARG B N 1
ATOM 4796 C CA . ARG B 1 274 ? 7.898 31.103 21.905 1.00 31.28 273 ARG B CA 1
ATOM 4797 C C . ARG B 1 274 ? 7.942 32.605 22.294 1.00 29.61 273 ARG B C 1
ATOM 4798 O O . ARG B 1 274 ? 8.488 32.972 23.324 1.00 29.52 273 ARG B O 1
ATOM 4806 N N . TYR B 1 275 ? 7.330 33.464 21.494 1.00 27.34 274 TYR B N 1
ATOM 4807 C CA . TYR B 1 275 ? 7.450 34.923 21.703 1.00 25.51 274 TYR B CA 1
ATOM 4808 C C . TYR B 1 275 ? 6.125 35.606 22.090 1.00 24.72 274 TYR B C 1
ATOM 4809 O O . TYR B 1 275 ? 5.951 36.815 21.903 1.00 23.53 274 TYR B O 1
ATOM 4818 N N . GLY B 1 276 ? 5.224 34.826 22.663 1.00 25.00 275 GLY B N 1
ATOM 4819 C CA . GLY B 1 276 ? 3.920 35.325 23.048 1.00 24.92 275 GLY B CA 1
ATOM 4820 C C . GLY B 1 276 ? 2.956 35.394 21.883 1.00 25.21 275 GLY B C 1
ATOM 4821 O O . GLY B 1 276 ? 3.217 34.850 20.803 1.00 23.94 275 GLY B O 1
ATOM 4822 N N . SER B 1 277 ? 1.823 36.062 22.142 1.00 24.45 276 SER B N 1
ATOM 4823 C CA . SER B 1 277 ? 0.790 36.337 21.160 1.00 23.69 276 SER B CA 1
ATOM 4824 C C . SER B 1 277 ? 1.412 37.073 19.995 1.00 22.06 276 SER B C 1
ATOM 4825 O O . SER B 1 277 ? 2.264 37.959 20.175 1.00 22.14 276 SER B O 1
ATOM 4828 N N . THR B 1 278 ? 0.994 36.731 18.783 1.00 20.76 277 THR B N 1
ATOM 4829 C CA . THR B 1 278 ? 1.361 37.526 17.630 1.00 19.30 277 THR B CA 1
ATOM 4830 C C . THR B 1 278 ? 0.534 38.820 17.477 1.00 18.52 277 THR B C 1
ATOM 4831 O O . THR B 1 278 ? 0.839 39.639 16.593 1.00 18.86 277 THR B O 1
ATOM 4835 N N . THR B 1 279 ? -0.487 39.006 18.302 1.00 16.90 278 THR B N 1
ATOM 4836 C CA . THR B 1 279 ? -1.357 40.186 18.176 1.00 17.26 278 THR B CA 1
ATOM 4837 C C . THR B 1 279 ? -0.627 41.430 18.724 1.00 16.94 278 THR B C 1
ATOM 4838 O O . THR B 1 279 ? -0.266 41.491 19.911 1.00 17.02 278 THR B O 1
ATOM 4842 N N . HIS B 1 280 ? -0.432 42.414 17.855 1.00 15.91 279 HIS B N 1
ATOM 4843 C CA . HIS B 1 280 ? 0.249 43.631 18.255 1.00 15.46 279 HIS B CA 1
ATOM 4844 C C . HIS B 1 280 ? -0.512 44.474 19.283 1.00 15.39 279 HIS B C 1
ATOM 4845 O O . HIS B 1 280 ? -1.697 44.798 19.078 1.00 16.32 279 HIS B O 1
ATOM 4852 N N . LYS B 1 281 ? 0.189 44.853 20.348 1.00 13.94 280 LYS B N 1
ATOM 4853 C CA . LYS B 1 281 ? -0.335 45.673 21.412 1.00 13.79 280 LYS B CA 1
ATOM 4854 C C . LYS B 1 281 ? 0.425 46.996 21.304 1.00 14.47 280 LYS B C 1
ATOM 4855 O O . LYS B 1 281 ? 1.667 46.989 21.195 1.00 14.43 280 LYS B O 1
ATOM 4861 N N . GLN B 1 282 ? -0.313 48.099 21.319 1.00 13.86 281 GLN B N 1
ATOM 4862 C CA . GLN B 1 282 ? 0.259 49.436 21.206 1.00 13.63 281 GLN B CA 1
ATOM 4863 C C . GLN B 1 282 ? -0.134 50.355 22.368 1.00 14.64 281 GLN B C 1
ATOM 4864 O O . GLN B 1 282 ? -1.318 50.476 22.711 1.00 14.20 281 GLN B O 1
ATOM 4870 N N . VAL B 1 283 ? 0.854 51.027 22.950 1.00 15.13 282 VAL B N 1
ATOM 4871 C CA . VAL B 1 283 ? 0.581 52.075 23.924 1.00 15.20 282 VAL B CA 1
ATOM 4872 C C . VAL B 1 283 ? 1.149 53.368 23.390 1.00 15.23 282 VAL B C 1
ATOM 4873 O O . VAL B 1 283 ? 2.325 53.451 23.038 1.00 14.85 282 VAL B O 1
ATOM 4877 N N . TYR B 1 284 ? 0.303 54.363 23.254 1.00 13.24 283 TYR B N 1
ATOM 4878 C CA . TYR B 1 284 ? 0.703 55.718 22.928 1.00 13.72 283 TYR B CA 1
ATOM 4879 C C . TYR B 1 284 ? 0.733 56.580 24.187 1.00 15.39 283 TYR B C 1
ATOM 4880 O O . TYR B 1 284 ? -0.283 56.719 24.898 1.00 15.24 283 TYR B O 1
ATOM 4889 N N . LEU B 1 285 ? 1.872 57.203 24.441 1.00 15.54 284 LEU B N 1
ATOM 4890 C CA . LEU B 1 285 ? 2.061 58.146 25.560 1.00 17.15 284 LEU B CA 1
ATOM 4891 C C . LEU B 1 285 ? 1.776 59.515 24.975 1.00 19.23 284 LEU B C 1
ATOM 4892 O O . LEU B 1 285 ? 2.593 60.088 24.267 1.00 20.32 284 LEU B O 1
ATOM 4897 N N . TYR B 1 286 ? 0.577 60.016 25.196 1.00 17.94 285 TYR B N 1
ATOM 4898 C CA . TYR B 1 286 ? 0.172 61.246 24.594 1.00 18.22 285 TYR B CA 1
ATOM 4899 C C . TYR B 1 286 ? 0.164 62.388 25.620 1.00 18.77 285 TYR B C 1
ATOM 4900 O O . TYR B 1 286 ? -0.084 63.534 25.273 1.00 19.50 285 TYR B O 1
ATOM 4909 N N . GLY B 1 287 ? 0.443 62.070 26.879 1.00 17.77 286 GLY B N 1
ATOM 4910 C CA . GLY B 1 287 ? 0.733 63.116 27.846 1.00 19.32 286 GLY B CA 1
ATOM 4911 C C . GLY B 1 287 ? 1.827 62.726 28.816 1.00 20.22 286 GLY B C 1
ATOM 4912 O O . GLY B 1 287 ? 2.400 61.649 28.693 1.00 21.00 286 GLY B O 1
ATOM 4913 N N . GLY B 1 288 ? 2.161 63.646 29.719 1.00 19.75 287 GLY B N 1
ATOM 4914 C CA . GLY B 1 288 ? 3.231 63.418 30.673 1.00 20.04 287 GLY B CA 1
ATOM 4915 C C . GLY B 1 288 ? 2.865 63.843 32.077 1.00 19.96 287 GLY B C 1
ATOM 4916 O O . GLY B 1 288 ? 3.687 64.427 32.781 1.00 21.03 287 GLY B O 1
ATOM 4917 N N . LEU B 1 289 ? 1.635 63.529 32.470 1.00 20.55 288 LEU B N 1
ATOM 4918 C CA . LEU B 1 289 ? 1.144 63.896 33.792 1.00 20.61 288 LEU B CA 1
ATOM 4919 C C . LEU B 1 289 ? 2.053 63.353 34.893 1.00 21.60 288 LEU B C 1
ATOM 4920 O O . LEU B 1 289 ? 2.218 64.028 35.911 1.00 21.03 288 LEU B O 1
ATOM 4925 N N . ASP B 1 290 ? 2.654 62.173 34.689 1.00 19.86 289 ASP B N 1
ATOM 4926 C CA . ASP B 1 290 ? 3.523 61.564 35.708 1.00 20.59 289 ASP B CA 1
ATOM 4927 C C . ASP B 1 290 ? 4.934 61.788 35.185 1.00 20.50 289 ASP B C 1
ATOM 4928 O O . ASP B 1 290 ? 5.288 61.253 34.147 1.00 19.97 289 ASP B O 1
ATOM 4933 N N . THR B 1 291 ? 5.711 62.642 35.855 1.00 21.58 290 THR B N 1
ATOM 4934 C CA . THR B 1 291 ? 7.029 63.046 35.340 1.00 21.99 290 THR B CA 1
ATOM 4935 C C . THR B 1 291 ? 8.163 62.110 35.774 1.00 22.72 290 THR B C 1
ATOM 4936 O O . THR B 1 291 ? 9.329 62.367 35.466 1.00 24.23 290 THR B O 1
ATOM 4940 N N . SER B 1 292 ? 7.837 61.031 36.475 1.00 22.65 291 SER B N 1
ATOM 4941 C CA . SER B 1 292 ? 8.823 60.044 36.883 1.00 22.73 291 SER B CA 1
ATOM 4942 C C . SER B 1 292 ? 9.284 59.226 35.661 1.00 22.29 291 SER B C 1
ATOM 4943 O O . SER B 1 292 ? 8.643 59.254 34.621 1.00 21.68 291 SER B O 1
ATOM 4946 N N . PRO B 1 293 ? 10.391 58.487 35.793 1.00 21.08 292 PRO B N 1
ATOM 4947 C CA . PRO B 1 293 ? 10.760 57.644 34.662 1.00 19.91 292 PRO B CA 1
ATOM 4948 C C . PRO B 1 293 ? 9.686 56.634 34.278 1.00 18.27 292 PRO B C 1
ATOM 4949 O O . PRO B 1 293 ? 8.987 56.070 35.133 1.00 17.56 292 PRO B O 1
ATOM 4953 N N . THR B 1 294 ? 9.546 56.396 32.984 1.00 16.23 293 THR B N 1
ATOM 4954 C CA . THR B 1 294 ? 8.795 55.240 32.496 1.00 16.32 293 THR B CA 1
ATOM 4955 C C . THR B 1 294 ? 9.551 53.968 32.831 1.00 16.61 293 THR B C 1
ATOM 4956 O O . THR B 1 294 ? 10.759 53.893 32.609 1.00 16.40 293 THR B O 1
ATOM 4960 N N . GLU B 1 295 ? 8.860 52.968 33.361 1.00 15.90 294 GLU B N 1
ATOM 4961 C CA . GLU B 1 295 ? 9.499 51.734 33.787 1.00 17.17 294 GLU B CA 1
ATOM 4962 C C . GLU B 1 295 ? 8.576 50.566 33.557 1.00 15.95 294 GLU B C 1
ATOM 4963 O O . GLU B 1 295 ? 7.377 50.658 33.852 1.00 16.76 294 GLU B O 1
ATOM 4969 N N . PHE B 1 296 ? 9.087 49.495 32.989 1.00 14.36 295 PHE B N 1
ATOM 4970 C CA . PHE B 1 296 ? 8.304 48.277 32.819 1.00 16.27 295 PHE B CA 1
ATOM 4971 C C . PHE B 1 296 ? 9.162 47.037 32.619 1.00 16.65 295 PHE B C 1
ATOM 4972 O O . PHE B 1 296 ? 10.261 47.114 32.045 1.00 14.99 295 PHE B O 1
ATOM 4980 N N . ASN B 1 297 ? 8.627 45.910 33.078 1.00 18.84 296 ASN B N 1
ATOM 4981 C CA . ASN B 1 297 ? 9.138 44.595 32.707 1.00 20.37 296 ASN B CA 1
ATOM 4982 C C . ASN B 1 297 ? 8.525 44.144 31.404 1.00 21.34 296 ASN B C 1
ATOM 4983 O O . ASN B 1 297 ? 7.437 44.530 31.068 1.00 23.85 296 ASN B O 1
ATOM 4988 N N . ARG B 1 298 ? 9.240 43.321 30.677 1.00 20.63 297 ARG B N 1
ATOM 4989 C CA . ARG B 1 298 ? 8.863 42.945 29.356 1.00 21.63 297 ARG B CA 1
ATOM 4990 C C . ARG B 1 298 ? 8.349 41.538 29.449 1.00 22.98 297 ARG B C 1
ATOM 4991 O O . ARG B 1 298 ? 9.065 40.571 29.142 1.00 26.87 297 ARG B O 1
ATOM 4999 N N . ASN B 1 299 ? 7.161 41.414 30.025 1.00 22.48 298 ASN B N 1
ATOM 5000 C CA A ASN B 1 299 ? 6.502 40.135 30.213 0.50 22.68 298 ASN B CA 1
ATOM 5001 C CA B ASN B 1 299 ? 6.531 40.104 30.160 0.50 23.17 298 ASN B CA 1
ATOM 5002 C C . ASN B 1 299 ? 5.276 40.075 29.307 1.00 23.02 298 ASN B C 1
ATOM 5003 O O . ASN B 1 299 ? 4.203 39.637 29.734 1.00 26.18 298 ASN B O 1
ATOM 5012 N N . PHE B 1 300 ? 5.414 40.523 28.066 1.00 21.33 299 PHE B N 1
ATOM 5013 C CA . PHE B 1 300 ? 4.308 40.564 27.139 1.00 20.78 299 PHE B CA 1
ATOM 5014 C C . PHE B 1 300 ? 4.685 40.151 25.732 1.00 19.93 299 PHE B C 1
ATOM 5015 O O . PHE B 1 300 ? 3.970 40.443 24.791 1.00 21.15 299 PHE B O 1
ATOM 5023 N N . GLY B 1 301 ? 5.777 39.403 25.586 1.00 19.48 300 GLY B N 1
ATOM 5024 C CA . GLY B 1 301 ? 6.170 38.945 24.270 1.00 19.05 300 GLY B CA 1
ATOM 5025 C C . GLY B 1 301 ? 6.794 40.065 23.442 1.00 17.99 300 GLY B C 1
ATOM 5026 O O . GLY B 1 301 ? 7.222 41.082 23.980 1.00 18.62 300 GLY B O 1
ATOM 5040 N N . ALA B 1 303 ? 5.341 41.291 20.372 1.00 15.19 302 ALA B N 1
ATOM 5041 C CA . ALA B 1 303 ? 4.439 41.996 19.504 1.00 14.01 302 ALA B CA 1
ATOM 5042 C C . ALA B 1 303 ? 3.824 43.172 20.247 1.00 14.26 302 ALA B C 1
ATOM 5043 O O . ALA B 1 303 ? 2.640 43.168 20.645 1.00 13.77 302 ALA B O 1
ATOM 5045 N N . TRP B 1 304 ? 4.644 44.208 20.406 1.00 13.72 303 TRP B N 1
ATOM 5046 C CA . TRP B 1 304 ? 4.240 45.409 21.134 1.00 13.10 303 TRP B CA 1
ATOM 5047 C C . TRP B 1 304 ? 4.967 46.638 20.625 1.00 13.40 303 TRP B C 1
ATOM 5048 O O . TRP B 1 304 ? 6.070 46.540 20.027 1.00 12.95 303 TRP B O 1
ATOM 5059 N N . GLY B 1 305 ? 4.375 47.793 20.879 1.00 13.51 304 GLY B N 1
ATOM 5060 C CA . GLY B 1 305 ? 5.070 49.052 20.680 1.00 13.73 304 GLY B CA 1
ATOM 5061 C C . GLY B 1 305 ? 4.549 50.067 21.654 1.00 13.70 304 GLY B C 1
ATOM 5062 O O . GLY B 1 305 ? 3.428 49.955 22.151 1.00 13.60 304 GLY B O 1
ATOM 5071 N N . GLY B 1 307 ? 5.009 54.552 22.054 1.00 12.98 306 GLY B N 1
ATOM 5072 C CA . GLY B 1 307 ? 5.563 55.734 21.423 1.00 13.69 306 GLY B CA 1
ATOM 5073 C C . GLY B 1 307 ? 4.741 56.974 21.696 1.00 13.77 306 GLY B C 1
ATOM 5074 O O . GLY B 1 307 ? 3.683 56.914 22.343 1.00 15.53 306 GLY B O 1
ATOM 5075 N N . GLY B 1 308 ? 5.243 58.110 21.227 1.00 14.80 307 GLY B N 1
ATOM 5076 C CA . GLY B 1 308 ? 4.566 59.380 21.396 1.00 15.50 307 GLY B CA 1
ATOM 5077 C C . GLY B 1 308 ? 3.391 59.490 20.428 1.00 14.37 307 GLY B C 1
ATOM 5078 O O . GLY B 1 308 ? 3.360 58.785 19.415 1.00 15.64 307 GLY B O 1
ATOM 5079 N N . TRP B 1 309 ? 2.434 60.343 20.762 1.00 15.74 308 TRP B N 1
ATOM 5080 C CA . TRP B 1 309 ? 1.316 60.687 19.881 1.00 15.36 308 TRP B CA 1
ATOM 5081 C C . TRP B 1 309 ? 1.019 62.154 20.062 1.00 15.84 308 TRP B C 1
ATOM 5082 O O . TRP B 1 309 ? 0.885 62.636 21.199 1.00 16.38 308 TRP B O 1
ATOM 5093 N N . LEU B 1 310 ? 0.871 62.846 18.938 1.00 17.15 309 LEU B N 1
ATOM 5094 C CA . LEU B 1 310 ? 0.535 64.253 18.933 1.00 18.46 309 LEU B CA 1
ATOM 5095 C C . LEU B 1 310 ? -0.546 64.582 17.916 1.00 17.41 309 LEU B C 1
ATOM 5096 O O . LEU B 1 310 ? -0.523 64.100 16.761 1.00 18.65 309 LEU B O 1
ATOM 5101 N N . LEU B 1 311 ? -1.422 65.486 18.335 1.00 18.35 310 LEU B N 1
ATOM 5102 C CA . LEU B 1 311 ? -2.589 65.831 17.538 1.00 18.50 310 LEU B CA 1
ATOM 5103 C C . LEU B 1 311 ? -2.237 66.356 16.167 1.00 19.33 310 LEU B C 1
ATOM 5104 O O . LEU B 1 311 ? -2.798 65.911 15.190 1.00 17.86 310 LEU B O 1
ATOM 5109 N N . PHE B 1 312 ? -1.349 67.337 16.087 1.00 21.46 311 PHE B N 1
ATOM 5110 C CA . PHE B 1 312 ? -1.160 67.984 14.790 1.00 23.43 311 PHE B CA 1
ATOM 5111 C C . PHE B 1 312 ? -0.583 67.068 13.698 1.00 22.64 311 PHE B C 1
ATOM 5112 O O . PHE B 1 312 ? -1.113 67.052 12.578 1.00 22.00 311 PHE B O 1
ATOM 5120 N N . PRO B 1 313 ? 0.446 66.270 14.025 1.00 22.75 312 PRO B N 1
ATOM 5121 C CA . PRO B 1 313 ? 0.922 65.277 13.080 1.00 23.10 312 PRO B CA 1
ATOM 5122 C C . PRO B 1 313 ? -0.184 64.262 12.681 1.00 21.75 312 PRO B C 1
ATOM 5123 O O . PRO B 1 313 ? -0.249 63.834 11.518 1.00 21.05 312 PRO B O 1
ATOM 5127 N N . PHE B 1 314 ? -1.029 63.880 13.635 1.00 20.02 313 PHE B N 1
ATOM 5128 C CA . PHE B 1 314 ? -2.178 63.017 13.343 1.00 20.50 313 PHE B CA 1
ATOM 5129 C C . PHE B 1 314 ? -3.072 63.657 12.298 1.00 19.97 313 PHE B C 1
ATOM 5130 O O . PHE B 1 314 ? -3.481 63.014 11.351 1.00 20.66 313 PHE B O 1
ATOM 5138 N N . LEU B 1 315 ? -3.423 64.913 12.511 1.00 19.88 314 LEU B N 1
ATOM 5139 C CA . LEU B 1 315 ? -4.349 65.600 11.587 1.00 20.73 314 LEU B CA 1
ATOM 5140 C C . LEU B 1 315 ? -3.745 65.721 10.196 1.00 22.59 314 LEU B C 1
ATOM 5141 O O . LEU B 1 315 ? -4.454 65.640 9.171 1.00 22.81 314 LEU B O 1
ATOM 5146 N N . GLN B 1 316 ? -2.445 65.923 10.147 1.00 24.35 315 GLN B N 1
ATOM 5147 C CA A GLN B 1 316 ? -1.746 66.002 8.875 0.50 25.79 315 GLN B CA 1
ATOM 5148 C CA B GLN B 1 316 ? -1.766 66.000 8.859 0.50 25.80 315 GLN B CA 1
ATOM 5149 C C . GLN B 1 316 ? -1.802 64.644 8.158 1.00 25.93 315 GLN B C 1
ATOM 5150 O O . GLN B 1 316 ? -1.963 64.577 6.945 1.00 24.93 315 GLN B O 1
ATOM 5161 N N . LYS B 1 317 ? -1.721 63.560 8.921 1.00 26.20 316 LYS B N 1
ATOM 5162 C CA . LYS B 1 317 ? -1.739 62.231 8.334 1.00 26.12 316 LYS B CA 1
ATOM 5163 C C . LYS B 1 317 ? -3.070 61.849 7.710 1.00 25.58 316 LYS B C 1
ATOM 5164 O O . LYS B 1 317 ? -3.096 61.258 6.646 1.00 25.51 316 LYS B O 1
ATOM 5170 N N . ILE B 1 318 ? -4.179 62.172 8.354 1.00 24.28 317 ILE B N 1
ATOM 5171 C CA . ILE B 1 318 ? -5.476 61.769 7.863 1.00 24.50 317 ILE B CA 1
ATOM 5172 C C . ILE B 1 318 ? -5.931 62.724 6.734 1.00 23.97 317 ILE B C 1
ATOM 5173 O O . ILE B 1 318 ? -6.830 62.415 5.970 1.00 24.54 317 ILE B O 1
ATOM 5178 N N . GLY B 1 319 ? -5.315 63.896 6.696 1.00 25.30 318 GLY B N 1
ATOM 5179 C CA . GLY B 1 319 ? -5.581 64.889 5.656 1.00 25.37 318 GLY B CA 1
ATOM 5180 C C . GLY B 1 319 ? -6.718 65.840 5.963 1.00 24.87 318 GLY B C 1
ATOM 5181 O O . GLY B 1 319 ? -7.526 65.611 6.854 1.00 23.72 318 GLY B O 1
ATOM 5182 N N . ARG B 1 320 ? -6.831 66.903 5.169 1.00 25.57 319 ARG B N 1
ATOM 5183 C CA . ARG B 1 320 ? -7.707 67.989 5.547 1.00 25.76 319 ARG B CA 1
ATOM 5184 C C . ARG B 1 320 ? -9.167 67.644 5.412 1.00 24.61 319 ARG B C 1
ATOM 5185 O O . ARG B 1 320 ? -9.991 68.132 6.181 1.00 24.00 319 ARG B O 1
ATOM 5193 N N . GLU B 1 321 ? -9.521 66.820 4.430 1.00 24.16 320 GLU B N 1
ATOM 5194 C CA . GLU B 1 321 ? -10.928 66.457 4.263 1.00 24.32 320 GLU B CA 1
ATOM 5195 C C . GLU B 1 321 ? -11.419 65.644 5.433 1.00 22.51 320 GLU B C 1
ATOM 5196 O O . GLU B 1 321 ? -12.526 65.870 5.938 1.00 22.67 320 GLU B O 1
ATOM 5202 N N . ARG B 1 322 ? -10.620 64.646 5.814 1.00 21.83 321 ARG B N 1
ATOM 5203 C CA . ARG B 1 322 ? -10.996 63.785 6.916 1.00 21.78 321 ARG B CA 1
ATOM 5204 C C . ARG B 1 322 ? -10.974 64.589 8.209 1.00 20.43 321 ARG B C 1
ATOM 5205 O O . ARG B 1 322 ? -11.878 64.422 9.026 1.00 19.75 321 ARG B O 1
ATOM 5213 N N . ALA B 1 323 ? -9.987 65.463 8.367 1.00 19.73 322 ALA B N 1
ATOM 5214 C CA . ALA B 1 323 ? -9.960 66.363 9.541 1.00 20.64 322 ALA B CA 1
ATOM 5215 C C . ALA B 1 323 ? -11.254 67.178 9.604 1.00 21.08 322 ALA B C 1
ATOM 5216 O O . ALA B 1 323 ? -11.832 67.367 10.688 1.00 20.98 322 ALA B O 1
ATOM 5218 N N . ASN B 1 324 ? -11.732 67.651 8.444 1.00 21.29 323 ASN B N 1
ATOM 5219 C CA . ASN B 1 324 ? -12.966 68.413 8.386 1.00 22.11 323 ASN B CA 1
ATOM 5220 C C . ASN B 1 324 ? -14.184 67.597 8.810 1.00 22.51 323 ASN B C 1
ATOM 5221 O O . ASN B 1 324 ? -15.059 68.117 9.488 1.00 23.19 323 ASN B O 1
ATOM 5226 N N . ALA B 1 325 ? -14.206 66.314 8.432 1.00 22.18 324 ALA B N 1
ATOM 5227 C CA . ALA B 1 325 ? -15.319 65.414 8.789 1.00 22.30 324 ALA B CA 1
ATOM 5228 C C . ALA B 1 325 ? -15.301 65.295 10.319 1.00 20.75 324 ALA B C 1
ATOM 5229 O O . ALA B 1 325 ? -16.357 65.280 10.964 1.00 21.04 324 ALA B O 1
ATOM 5231 N N . LEU B 1 326 ? -14.117 65.180 10.907 1.00 20.93 325 LEU B N 1
ATOM 5232 C CA . LEU B 1 326 ? -14.035 65.151 12.386 1.00 20.13 325 LEU B CA 1
ATOM 5233 C C . LEU B 1 326 ? -14.540 66.443 13.039 1.00 19.33 325 LEU B C 1
ATOM 5234 O O . LEU B 1 326 ? -15.345 66.429 13.973 1.00 17.95 325 LEU B O 1
ATOM 5239 N N . LYS B 1 327 ? -14.078 67.578 12.544 1.00 19.55 326 LYS B N 1
ATOM 5240 C CA . LYS B 1 327 ? -14.571 68.869 13.020 1.00 20.88 326 LYS B CA 1
ATOM 5241 C C . LYS B 1 327 ? -16.065 69.069 12.877 1.00 20.68 326 LYS B C 1
ATOM 5242 O O . LYS B 1 327 ? -16.692 69.645 13.747 1.00 22.57 326 LYS B O 1
ATOM 5248 N N . GLN B 1 328 ? -16.632 68.577 11.800 1.00 22.31 327 GLN B N 1
ATOM 5249 C CA . GLN B 1 328 ? -18.069 68.659 11.570 1.00 23.20 327 GLN B CA 1
ATOM 5250 C C . GLN B 1 328 ? -18.813 67.913 12.664 1.00 22.48 327 GLN B C 1
ATOM 5251 O O . GLN B 1 328 ? -19.869 68.365 13.129 1.00 21.69 327 GLN B O 1
ATOM 5254 N N . ARG B 1 329 ? -18.283 66.747 13.051 1.00 21.33 328 ARG B N 1
ATOM 5255 C CA . ARG B 1 329 ? -18.881 66.013 14.137 1.00 21.12 328 ARG B CA 1
ATOM 5256 C C . ARG B 1 329 ? -18.802 66.795 15.439 1.00 19.54 328 ARG B C 1
ATOM 5257 O O . ARG B 1 329 ? -19.746 66.780 16.224 1.00 20.35 328 ARG B O 1
ATOM 5265 N N . VAL B 1 330 ? -17.672 67.466 15.687 1.00 19.34 329 VAL B N 1
ATOM 5266 C CA . VAL B 1 330 ? -17.486 68.203 16.931 1.00 18.71 329 VAL B CA 1
ATOM 5267 C C . VAL B 1 330 ? -18.500 69.366 16.978 1.00 19.02 329 VAL B C 1
ATOM 5268 O O . VAL B 1 330 ? -19.118 69.590 17.980 1.00 20.25 329 VAL B O 1
ATOM 5272 N N . VAL B 1 331 ? -18.646 70.064 15.868 1.00 20.42 330 VAL B N 1
ATOM 5273 C CA . VAL B 1 331 ? -19.631 71.147 15.791 1.00 21.10 330 VAL B CA 1
ATOM 5274 C C . VAL B 1 331 ? -21.060 70.615 16.052 1.00 21.24 330 VAL B C 1
ATOM 5275 O O . VAL B 1 331 ? -21.801 71.206 16.841 1.00 21.83 330 VAL B O 1
ATOM 5279 N N . ALA B 1 332 ? -21.383 69.457 15.488 1.00 21.82 331 ALA B N 1
ATOM 5280 C CA . ALA B 1 332 ? -22.739 68.898 15.559 1.00 21.55 331 ALA B CA 1
ATOM 5281 C C . ALA B 1 332 ? -23.053 68.430 16.968 1.00 21.35 331 ALA B C 1
ATOM 5282 O O . ALA B 1 332 ? -24.200 68.481 17.385 1.00 21.41 331 ALA B O 1
ATOM 5284 N N . GLU B 1 333 ? -22.038 67.949 17.689 1.00 20.33 332 GLU B N 1
ATOM 5285 C CA . GLU B 1 333 ? -22.199 67.411 19.013 1.00 20.17 332 GLU B CA 1
ATOM 5286 C C . GLU B 1 333 ? -21.503 68.240 20.097 1.00 20.16 332 GLU B C 1
ATOM 5287 O O . GLU B 1 333 ? -21.126 67.743 21.182 1.00 18.97 332 GLU B O 1
ATOM 5293 N N . LEU B 1 334 ? -21.348 69.525 19.815 1.00 20.70 333 LEU B N 1
ATOM 5294 C CA . LEU B 1 334 ? -20.534 70.392 20.658 1.00 20.91 333 LEU B CA 1
ATOM 5295 C C . LEU B 1 334 ? -20.948 70.420 22.102 1.00 21.53 333 LEU B C 1
ATOM 5296 O O . LEU B 1 334 ? -20.106 70.433 22.987 1.00 21.83 333 LEU B O 1
ATOM 5301 N N . LYS B 1 335 ? -22.247 70.463 22.341 1.00 22.35 334 LYS B N 1
ATOM 5302 C CA . LYS B 1 335 ? -22.789 70.566 23.693 1.00 23.50 334 LYS B CA 1
ATOM 5303 C C . LYS B 1 335 ? -23.163 69.247 24.342 1.00 22.94 334 LYS B C 1
ATOM 5304 O O . LYS B 1 335 ? -23.633 69.223 25.476 1.00 22.77 334 LYS B O 1
ATOM 5310 N N . THR B 1 336 ? -22.966 68.142 23.619 1.00 21.91 335 THR B N 1
ATOM 5311 C CA . THR B 1 336 ? -23.316 66.830 24.115 1.00 20.84 335 THR B CA 1
ATOM 5312 C C . THR B 1 336 ? -22.020 66.031 24.229 1.00 20.03 335 THR B C 1
ATOM 5313 O O . THR B 1 336 ? -21.350 66.120 25.239 1.00 19.90 335 THR B O 1
ATOM 5317 N N . THR B 1 337 ? -21.667 65.306 23.183 1.00 19.56 336 THR B N 1
ATOM 5318 C CA . THR B 1 337 ? -20.467 64.453 23.215 1.00 18.62 336 THR B CA 1
ATOM 5319 C C . THR B 1 337 ? -19.216 65.236 23.618 1.00 19.34 336 THR B C 1
ATOM 5320 O O . THR B 1 337 ? -18.390 64.751 24.383 1.00 20.14 336 THR B O 1
ATOM 5324 N N . PHE B 1 338 ? -19.118 66.463 23.137 1.00 18.63 337 PHE B N 1
ATOM 5325 C CA . PHE B 1 338 ? -17.896 67.246 23.291 1.00 19.68 337 PHE B CA 1
ATOM 5326 C C . PHE B 1 338 ? -18.002 68.374 24.284 1.00 19.87 337 PHE B C 1
ATOM 5327 O O . PHE B 1 338 ? -17.116 69.212 24.317 1.00 20.49 337 PHE B O 1
ATOM 5335 N N . ALA B 1 339 ? -18.957 68.275 25.192 1.00 20.54 338 ALA B N 1
ATOM 5336 C CA . ALA B 1 339 ? -19.088 69.234 26.292 1.00 20.95 338 ALA B CA 1
ATOM 5337 C C . ALA B 1 339 ? -17.862 69.173 27.198 1.00 21.72 338 ALA B C 1
ATOM 5338 O O . ALA B 1 339 ? -17.309 68.092 27.419 1.00 22.24 338 ALA B O 1
ATOM 5340 N N . SER B 1 340 ? -17.437 70.342 27.665 1.00 21.34 339 SER B N 1
ATOM 5341 C CA . SER B 1 340 ? -16.349 70.473 28.612 1.00 22.09 339 SER B CA 1
ATOM 5342 C C . SER B 1 340 ? -16.890 71.093 29.881 1.00 23.11 339 SER B C 1
ATOM 5343 O O . SER B 1 340 ? -17.744 71.976 29.794 1.00 25.43 339 SER B O 1
ATOM 5346 N N . HIS B 1 341 ? -16.370 70.692 31.031 1.00 23.37 340 HIS B N 1
ATOM 5347 C CA A HIS B 1 341 ? -16.715 71.291 32.349 0.50 23.28 340 HIS B CA 1
ATOM 5348 C CA B HIS B 1 341 ? -16.757 71.343 32.248 0.50 23.87 340 HIS B CA 1
ATOM 5349 C C . HIS B 1 341 ? -15.529 72.059 32.853 1.00 23.35 340 HIS B C 1
ATOM 5350 O O . HIS B 1 341 ? -14.400 71.568 32.781 1.00 22.69 340 HIS B O 1
ATOM 5363 N N . TYR B 1 342 ? -15.776 73.251 33.367 1.00 22.02 341 TYR B N 1
ATOM 5364 C CA . TYR B 1 342 ? -14.741 74.065 33.988 1.00 22.23 341 TYR B CA 1
ATOM 5365 C C . TYR B 1 342 ? -15.167 74.447 35.392 1.00 22.92 341 TYR B C 1
ATOM 5366 O O . TYR B 1 342 ? -16.326 74.737 35.590 1.00 22.10 341 TYR B O 1
ATOM 5375 N N . SER B 1 343 ? -14.248 74.437 36.353 1.00 23.41 342 SER B N 1
ATOM 5376 C CA . SER B 1 343 ? -14.598 74.758 37.723 1.00 24.98 342 SER B CA 1
ATOM 5377 C C . SER B 1 343 ? -14.671 76.265 37.918 1.00 24.20 342 SER B C 1
ATOM 5378 O O . SER B 1 343 ? -15.356 76.728 38.804 1.00 24.31 342 SER B O 1
ATOM 5381 N N . LYS B 1 344 ? -14.009 77.024 37.065 1.00 23.81 343 LYS B N 1
ATOM 5382 C CA A LYS B 1 344 ? -13.957 78.473 37.230 0.50 23.62 343 LYS B CA 1
ATOM 5383 C CA B LYS B 1 344 ? -13.950 78.475 37.231 0.50 23.56 343 LYS B CA 1
ATOM 5384 C C . LYS B 1 344 ? -13.620 79.154 35.906 1.00 22.92 343 LYS B C 1
ATOM 5385 O O . LYS B 1 344 ? -12.899 78.585 35.076 1.00 21.90 343 LYS B O 1
ATOM 5396 N N . GLU B 1 345 ? -14.154 80.356 35.716 1.00 22.28 344 GLU B N 1
ATOM 5397 C CA . GLU B 1 345 ? -13.783 81.238 34.615 1.00 22.72 344 GLU B CA 1
ATOM 5398 C C . GLU B 1 345 ? -13.046 82.435 35.220 1.00 22.09 344 GLU B C 1
ATOM 5399 O O . GLU B 1 345 ? -13.560 83.102 36.134 1.00 23.20 344 GLU B O 1
ATOM 5405 N N . ILE B 1 346 ? -11.838 82.698 34.734 1.00 20.67 345 ILE B N 1
ATOM 5406 C CA . ILE B 1 346 ? -10.991 83.739 35.296 1.00 20.04 345 ILE B CA 1
ATOM 5407 C C . ILE B 1 346 ? -10.481 84.726 34.241 1.00 19.93 345 ILE B C 1
ATOM 5408 O O . ILE B 1 346 ? -10.476 84.427 33.037 1.00 21.40 345 ILE B O 1
ATOM 5413 N N . SER B 1 347 ? -10.078 85.908 34.705 1.00 19.07 346 SER B N 1
ATOM 5414 C CA . SER B 1 347 ? -9.522 86.965 33.854 1.00 19.39 346 SER B CA 1
ATOM 5415 C C . SER B 1 347 ? -8.051 86.684 33.507 1.00 18.26 346 SER B C 1
ATOM 5416 O O . SER B 1 347 ? -7.442 85.816 34.079 1.00 17.46 346 SER B O 1
ATOM 5419 N N . LEU B 1 348 ? -7.461 87.417 32.556 1.00 19.66 347 LEU B N 1
ATOM 5420 C CA . LEU B 1 348 ? -6.031 87.272 32.297 1.00 20.29 347 LEU B CA 1
ATOM 5421 C C . LEU B 1 348 ? -5.217 87.561 33.538 1.00 20.46 347 LEU B C 1
ATOM 5422 O O . LEU B 1 348 ? -4.320 86.804 33.888 1.00 19.11 347 LEU B O 1
ATOM 5427 N N . ALA B 1 349 ? -5.550 88.641 34.229 1.00 19.90 348 ALA B N 1
ATOM 5428 C CA . ALA B 1 349 ? -4.802 88.999 35.467 1.00 19.74 348 ALA B CA 1
ATOM 5429 C C . ALA B 1 349 ? -4.879 87.844 36.494 1.00 19.62 348 ALA B C 1
ATOM 5430 O O . ALA B 1 349 ? -3.910 87.522 37.184 1.00 20.59 348 ALA B O 1
ATOM 5432 N N . GLU B 1 350 ? -6.048 87.239 36.613 1.00 18.20 349 GLU B N 1
ATOM 5433 C CA . GLU B 1 350 ? -6.233 86.121 37.525 1.00 18.46 349 GLU B CA 1
ATOM 5434 C C . GLU B 1 350 ? -5.412 84.874 37.196 1.00 17.65 349 GLU B C 1
ATOM 5435 O O . GLU B 1 350 ? -5.097 84.081 38.099 1.00 18.38 349 GLU B O 1
ATOM 5441 N N . VAL B 1 351 ? -5.025 84.700 35.927 1.00 17.80 350 VAL B N 1
ATOM 5442 C CA . VAL B 1 351 ? -4.119 83.598 35.560 1.00 18.12 350 VAL B CA 1
ATOM 5443 C C . VAL B 1 351 ? -2.821 83.690 36.370 1.00 18.88 350 VAL B C 1
ATOM 5444 O O . VAL B 1 351 ? -2.206 82.686 36.715 1.00 17.95 350 VAL B O 1
ATOM 5448 N N . LEU B 1 352 ? -2.425 84.910 36.681 1.00 19.12 351 LEU B N 1
ATOM 5449 C CA . LEU B 1 352 ? -1.158 85.141 37.388 1.00 21.08 351 LEU B CA 1
ATOM 5450 C C . LEU B 1 352 ? -1.338 85.410 38.873 1.00 21.89 351 LEU B C 1
ATOM 5451 O O . LEU B 1 352 ? -0.427 85.919 39.520 1.00 23.90 351 LEU B O 1
ATOM 5456 N N . ASP B 1 353 ? -2.493 85.064 39.418 1.00 22.33 352 ASP B N 1
ATOM 5457 C CA . ASP B 1 353 ? -2.745 85.141 40.861 1.00 23.40 352 ASP B CA 1
ATOM 5458 C C . ASP B 1 353 ? -2.229 83.824 41.446 1.00 22.92 352 ASP B C 1
ATOM 5459 O O . ASP B 1 353 ? -2.612 82.742 41.010 1.00 22.22 352 ASP B O 1
ATOM 5464 N N . LEU B 1 354 ? -1.319 83.903 42.418 1.00 23.26 353 LEU B N 1
ATOM 5465 C CA . LEU B 1 354 ? -0.710 82.694 42.973 1.00 23.94 353 LEU B CA 1
ATOM 5466 C C . LEU B 1 354 ? -1.726 81.728 43.600 1.00 23.98 353 LEU B C 1
ATOM 5467 O O . LEU B 1 354 ? -1.544 80.530 43.565 1.00 23.42 353 LEU B O 1
ATOM 5472 N N . ASP B 1 355 ? -2.814 82.259 44.146 1.00 25.24 354 ASP B N 1
ATOM 5473 C CA . ASP B 1 355 ? -3.898 81.408 44.679 1.00 26.57 354 ASP B CA 1
ATOM 5474 C C . ASP B 1 355 ? -4.653 80.662 43.580 1.00 25.86 354 ASP B C 1
ATOM 5475 O O . ASP B 1 355 ? -5.069 79.512 43.769 1.00 27.61 354 ASP B O 1
ATOM 5488 N N . ILE B 1 357 ? -3.220 79.867 40.586 1.00 22.90 356 ILE B N 1
ATOM 5489 C CA . ILE B 1 357 ? -2.216 78.939 40.072 1.00 22.36 356 ILE B CA 1
ATOM 5490 C C . ILE B 1 357 ? -2.165 77.660 40.928 1.00 23.06 356 ILE B C 1
ATOM 5491 O O . ILE B 1 357 ? -2.091 76.540 40.407 1.00 24.12 356 ILE B O 1
ATOM 5496 N N . ALA B 1 358 ? -2.225 77.855 42.233 1.00 23.46 357 ALA B N 1
ATOM 5497 C CA . ALA B 1 358 ? -2.172 76.758 43.201 1.00 24.84 357 ALA B CA 1
ATOM 5498 C C . ALA B 1 358 ? -3.235 75.693 42.905 1.00 25.04 357 ALA B C 1
ATOM 5499 O O . ALA B 1 358 ? -2.970 74.500 43.083 1.00 26.26 357 ALA B O 1
ATOM 5501 N N . VAL B 1 359 ? -4.418 76.110 42.447 1.00 24.85 358 VAL B N 1
ATOM 5502 C CA . VAL B 1 359 ? -5.472 75.159 42.062 1.00 24.70 358 VAL B CA 1
ATOM 5503 C C . VAL B 1 359 ? -5.324 74.625 40.648 1.00 24.30 358 VAL B C 1
ATOM 5504 O O . VAL B 1 359 ? -5.219 73.414 40.425 1.00 23.59 358 VAL B O 1
ATOM 5508 N N . TYR B 1 360 ? -5.318 75.522 39.671 1.00 23.08 359 TYR B N 1
ATOM 5509 C CA . TYR B 1 360 ? -5.372 75.045 38.321 1.00 23.58 359 TYR B CA 1
ATOM 5510 C C . TYR B 1 360 ? -4.116 74.290 37.900 1.00 23.80 359 TYR B C 1
ATOM 5511 O O . TYR B 1 360 ? -4.180 73.398 37.056 1.00 23.82 359 TYR B O 1
ATOM 5520 N N . ASN B 1 361 ? -2.987 74.604 38.511 1.00 24.52 360 ASN B N 1
ATOM 5521 C CA . ASN B 1 361 ? -1.775 73.881 38.153 1.00 25.93 360 ASN B CA 1
ATOM 5522 C C . ASN B 1 361 ? -1.653 72.477 38.801 1.00 28.60 360 ASN B C 1
ATOM 5523 O O . ASN B 1 361 ? -0.629 71.822 38.656 1.00 29.61 360 ASN B O 1
ATOM 5528 N N . LYS B 1 362 ? -2.712 72.008 39.479 1.00 30.37 361 LYS B N 1
ATOM 5529 C CA . LYS B 1 362 ? -2.815 70.587 39.890 1.00 31.19 361 LYS B CA 1
ATOM 5530 C C . LYS B 1 362 ? -3.226 69.637 38.760 1.00 31.76 361 LYS B C 1
ATOM 5531 O O . LYS B 1 362 ? -2.938 68.443 38.847 1.00 33.41 361 LYS B O 1
ATOM 5537 N N . ARG B 1 363 ? -3.905 70.136 37.712 1.00 32.03 362 ARG B N 1
ATOM 5538 C CA A ARG B 1 363 ? -4.545 69.267 36.711 0.50 31.99 362 ARG B CA 1
ATOM 5539 C CA B ARG B 1 363 ? -4.556 69.260 36.699 0.50 32.32 362 ARG B CA 1
ATOM 5540 C C . ARG B 1 363 ? -5.475 68.243 37.400 1.00 32.13 362 ARG B C 1
ATOM 5541 O O . ARG B 1 363 ? -5.577 67.086 37.005 1.00 32.44 362 ARG B O 1
ATOM 5556 N N . ALA B 1 364 ? -6.158 68.715 38.432 1.00 31.52 363 ALA B N 1
ATOM 5557 C CA . ALA B 1 364 ? -7.084 67.915 39.208 1.00 30.96 363 ALA B CA 1
ATOM 5558 C C . ALA B 1 364 ? -8.419 67.660 38.466 1.00 30.48 363 ALA B C 1
ATOM 5559 O O . ALA B 1 364 ? -8.950 68.543 37.759 1.00 30.39 363 ALA B O 1
ATOM 5561 N N . THR B 1 365 ? -8.999 66.475 38.685 1.00 30.69 364 THR B N 1
ATOM 5562 C CA . THR B 1 365 ? -10.312 66.121 38.099 1.00 30.25 364 THR B CA 1
ATOM 5563 C C . THR B 1 365 ? -11.371 67.159 38.400 1.00 30.40 364 THR B C 1
ATOM 5564 O O . THR B 1 365 ? -11.513 67.605 39.541 1.00 30.58 364 THR B O 1
ATOM 5568 N N . GLY B 1 366 ? -12.095 67.570 37.358 1.00 31.05 365 GLY B N 1
ATOM 5569 C CA . GLY B 1 366 ? -13.158 68.584 37.526 1.00 31.34 365 GLY B CA 1
ATOM 5570 C C . GLY B 1 366 ? -12.662 70.007 37.816 1.00 31.35 365 GLY B C 1
ATOM 5571 O O . GLY B 1 366 ? -13.474 70.903 38.054 1.00 32.63 365 GLY B O 1
ATOM 5572 N N . GLU B 1 367 ? -11.339 70.228 37.761 1.00 30.52 366 GLU B N 1
ATOM 5573 C CA . GLU B 1 367 ? -10.749 71.509 38.159 1.00 29.42 366 GLU B CA 1
ATOM 5574 C C . GLU B 1 367 ? -9.966 72.130 37.000 1.00 28.42 366 GLU B C 1
ATOM 5575 O O . GLU B 1 367 ? -8.850 72.589 37.187 1.00 29.41 366 GLU B O 1
ATOM 5578 N N . LYS B 1 368 ? -10.546 72.083 35.803 1.00 25.58 367 LYS B N 1
ATOM 5579 C CA . LYS B 1 368 ? -10.053 72.843 34.677 1.00 25.25 367 LYS B CA 1
ATOM 5580 C C . LYS B 1 368 ? -10.621 74.257 34.725 1.00 23.31 367 LYS B C 1
ATOM 5581 O O . LYS B 1 368 ? -11.811 74.462 34.948 1.00 23.34 367 LYS B O 1
ATOM 5587 N N . TYR B 1 369 ? -9.743 75.212 34.470 1.00 22.87 368 TYR B N 1
ATOM 5588 C CA . TYR B 1 369 ? -10.104 76.598 34.470 1.00 21.46 368 TYR B CA 1
ATOM 5589 C C . TYR B 1 369 ? -10.278 77.073 33.038 1.00 21.35 368 TYR B C 1
ATOM 5590 O O . TYR B 1 369 ? -9.618 76.570 32.113 1.00 22.61 368 TYR B O 1
ATOM 5599 N N . LEU B 1 370 ? -11.220 77.988 32.862 1.00 19.48 369 LEU B N 1
ATOM 5600 C CA . LEU B 1 370 ? -11.443 78.696 31.604 1.00 19.02 369 LEU B CA 1
ATOM 5601 C C . LEU B 1 370 ? -11.008 80.154 31.791 1.00 17.97 369 LEU B C 1
ATOM 5602 O O . LEU B 1 370 ? -11.329 80.751 32.786 1.00 18.00 369 LEU B O 1
ATOM 5607 N N . ILE B 1 371 ? -10.249 80.696 30.844 1.00 17.85 370 ILE B N 1
ATOM 5608 C CA . ILE B 1 371 ? -9.823 82.089 30.812 1.00 17.88 370 ILE B CA 1
ATOM 5609 C C . ILE B 1 371 ? -10.718 82.836 29.876 1.00 17.84 370 ILE B C 1
ATOM 5610 O O . ILE B 1 371 ? -10.985 82.357 28.751 1.00 18.11 370 ILE B O 1
ATOM 5615 N N . ASN B 1 372 ? -11.251 83.949 30.358 1.00 17.25 371 ASN B N 1
ATOM 5616 C CA . ASN B 1 372 ? -11.884 84.952 29.525 1.00 17.30 371 ASN B CA 1
ATOM 5617 C C . ASN B 1 372 ? -10.975 86.186 29.528 1.00 17.82 371 ASN B C 1
ATOM 5618 O O . ASN B 1 372 ? -11.033 86.984 30.433 1.00 18.00 371 ASN B O 1
ATOM 5623 N N . PRO B 1 373 ? -10.171 86.347 28.466 1.00 18.35 372 PRO B N 1
ATOM 5624 C CA . PRO B 1 373 ? -9.238 87.452 28.381 1.00 19.49 372 PRO B CA 1
ATOM 5625 C C . PRO B 1 373 ? -9.844 88.812 28.470 1.00 19.89 372 PRO B C 1
ATOM 5626 O O . PRO B 1 373 ? -9.146 89.748 28.850 1.00 22.54 372 PRO B O 1
ATOM 5630 N N . ASN B 1 374 ? -11.135 88.934 28.173 1.00 21.36 373 ASN B N 1
ATOM 5631 C CA . ASN B 1 374 ? -11.810 90.204 28.257 1.00 23.48 373 ASN B CA 1
ATOM 5632 C C . ASN B 1 374 ? -12.729 90.361 29.449 1.00 25.23 373 ASN B C 1
ATOM 5633 O O . ASN B 1 374 ? -13.466 91.338 29.518 1.00 28.17 373 ASN B O 1
ATOM 5638 N N A LYS B 1 375 ? -12.713 89.421 30.397 0.50 26.60 374 LYS B N 1
ATOM 5639 N N B LYS B 1 375 ? -12.654 89.410 30.377 0.50 25.27 374 LYS B N 1
ATOM 5640 C CA A LYS B 1 375 ? -13.750 89.313 31.465 0.50 27.59 374 LYS B CA 1
ATOM 5641 C CA B LYS B 1 375 ? -13.250 89.573 31.686 0.50 25.44 374 LYS B CA 1
ATOM 5642 C C A LYS B 1 375 ? -14.302 90.608 32.093 0.50 28.30 374 LYS B C 1
ATOM 5643 C C B LYS B 1 375 ? -12.603 90.784 32.354 0.50 24.97 374 LYS B C 1
ATOM 5644 O O A LYS B 1 375 ? -13.541 91.510 32.449 0.50 28.45 374 LYS B O 1
ATOM 5645 O O B LYS B 1 375 ? -11.372 90.862 32.548 0.50 23.33 374 LYS B O 1
ATOM 5656 N N A GLY B 1 376 ? -15.627 90.664 32.261 0.50 28.74 375 GLY B N 1
ATOM 5657 N N B GLY B 1 376 ? -13.454 91.755 32.652 0.50 25.47 375 GLY B N 1
ATOM 5658 C CA A GLY B 1 376 ? -16.283 91.772 32.932 0.50 29.27 375 GLY B CA 1
ATOM 5659 C CA B GLY B 1 376 ? -13.039 92.921 33.394 0.50 25.70 375 GLY B CA 1
ATOM 5660 C C A GLY B 1 376 ? -16.217 93.094 32.196 0.50 30.19 375 GLY B C 1
ATOM 5661 C C B GLY B 1 376 ? -12.267 93.979 32.629 0.50 26.22 375 GLY B C 1
ATOM 5662 O O A GLY B 1 376 ? -16.585 94.120 32.747 0.50 30.79 375 GLY B O 1
ATOM 5663 O O B GLY B 1 376 ? -11.712 94.893 33.237 0.50 26.19 375 GLY B O 1
ATOM 5664 N N A LEU B 1 377 ? -15.764 93.081 30.945 0.50 31.02 376 LEU B N 1
ATOM 5665 N N B LEU B 1 377 ? -12.236 93.871 31.307 0.50 26.29 376 LEU B N 1
ATOM 5666 C CA A LEU B 1 377 ? -15.635 94.313 30.178 0.50 31.66 376 LEU B CA 1
ATOM 5667 C CA B LEU B 1 377 ? -11.469 94.800 30.488 0.50 26.31 376 LEU B CA 1
ATOM 5668 C C A LEU B 1 377 ? -16.625 94.333 29.032 0.50 32.41 376 LEU B C 1
ATOM 5669 C C B LEU B 1 377 ? -12.302 95.432 29.366 0.50 26.71 376 LEU B C 1
ATOM 5670 O O A LEU B 1 377 ? -17.820 94.113 29.239 0.50 33.30 376 LEU B O 1
ATOM 5671 O O B LEU B 1 377 ? -13.430 95.026 29.103 0.50 27.86 376 LEU B O 1
#

InterPro domains:
  IPR011032 GroES-like superfamily [SSF50129] (18-184)
  IPR013154 Alcohol dehydrogenase-like, N-terminal [PF08240] (30-141)
  IPR020843 Enoylreductase domain [SM00829] (15-370)
  IPR036291 NAD(P)-binding domain superfamily [SSF51735] (149-260)

CATH classification: 3.90.180.10 (+1 more: 3.40.50.720)

Sequence (723 aa):
HSALQQLRRSRRRIKSSGELELSLDSIDTPHPGPDEVLIRIIEASPLNPSDLGLLFGAADSTAKASGTAERPIVTARVPEGARSAGRLDASPVGNEGAGVVVEAGSSPAAQALGKTVAAIGGAYSQYRCIPADQCLVLPEGATPADGASSFVNPLTALGVETRLEGHSALVHTAAASNLGQLNQICLKDGIKLVNIVRKQEQADLLLKAQGAVHVCNAASPTFQDLTEALVSSTGATIAFDATGGGKLGGQILTCEAALNKSAREYYSRYGSTTHKQVYLYGGLDTSPTEEFNRNNFGAWGGGWLLFPFLQKIGRERANNALKQRVVAELKTTFASHYSKEISLAEVLDLDIAVYNKRATGEKYLINPNKGLAHSALQQLRRSRRRIKSSGELELSLDSIDTPHPGPDEVLIRIIEASPLNPSDLGLLFGAADSTAKASGTAERRPIVTARVPEGARSAGRLDASPVGNEGAGVVVEAGSSPAAQALGKTVAAIGGAYSQYRCIIPADQCLVLPEGATPADGASSFVNPLTALGVETRRLEGHSALVHTAAASNLGQLNQICLKKDGIKLVNIVRKQEQADLLKAQGAVHVCNAASPTFQDLTEEALVSSTGATIAFDATGGGKLGGQILTCEAALNKSAREYSRYGSTTHKQVYLYGGLDTSPTEFNRNNFGAWGGGWLLFPFLQQKIGRERANALKQRVVAELKTTFASHHYSKKEISLAEVLDLDIAVYNKRRATGEKYLINPNKKGGLL

Secondary structure (DSSP, 8-state):
-EEEEEEEEE-TTSEEEEEEEEEEPPPP-TTEEEEEEEEEE--HHHHHHHHTT-----EEEE-SSSEEEEEE--TT----TTTTB----S-EEEEEEEE-SSHHHHT---EEEE-----BSEEEEEGGGEEEPPTT--HHHHTTSSHHHHHHH-----TTS-S-EEESSTTSTTT--HHHHHHHT--EEEEESSHHHHHHHHHTT-S-EEETTSTT--HHHHHHHHH---EEEES-EEESHHHHHHH--HHHHTT--S--TT---S-BEEEE---SEEEEEEE------B--B--HHHHHHHH-HHHHHHHHHHHHHTTTTTT----SEEEEHHHHT----TTGGG--TT--EEEETTTT--/-EEEEEEEEE-TTSEEEEEEEEEE-PPPPTTEEEEEEEEEE--HHHHHHHHTT-----EEEE-SSSEEEEEE--TT----TTTTB----S-EEEEEEEE-SSHHHHT---EEEE-----BSEEEEEGGGEEEPPTT--HHHHTTSSHHHHHHH-----TTS-S-EEESSTTSTTT--HHHHHHHT--EEEEESSHHHHHHHHHTT-SEEEETTSTT--HHHHHHHHH---EEEES-EEESHHHHHHH--HHHHHT--S--TT--SS-BEEEE---SEEEEEEE------B--B--HHHHHHHH-HHHHHHHHHHHHHTTTTTT----SEEE-HHHHT----TTGGG--TT--EEE-TTTT-

Solvent-accessible surface area: 30781 Å² total

Radius of gyration: 30.74 Å; Cα contacts (8 Å, |Δi|>4): 1638; chains: 2; bounding box: 67×98×54 Å

Foldseek 3Di:
DWWWFWKWAQAPVQKIKIKIDTGRQDAAAQQKFKFQFFKAWDDPVQVCVRQPQFDVQKDWDDDLVIIMIMTGHDPVPVCPPRHGHMFTGQKFKGATDHFHNHPLRVVGNFIWMFRATTLIRMDMGGSVRTDGFDPPQHRNLCNPLPALLLVLVLCVVVVVVWQAEEEECLLALSNLVQLVCVVVVHQYAYEHADVVSVVVNVVSPRPHYAHPPDPPSCSLLVSCLVRVHQEYEYAAQADEVQQVNLLNLVSVCVPPPDDDPQRDCDAHEYEHAHHLHVHHHDHDDPRRRYYYYDDSPVSDVVVDDVVVVVSSVVCSVQSCHSNGGAEPEEEESSVVNPVVVVQCVNSDRRHIYMYGPCVPHD/DWWWFWKWAQAPVQKIKIKIDTGRADAAAQQKFKFQFFWAWDDPVQVCRRQPQFDVQWDWDDDLVIIMIMTGHDPPSVCPPRHGHMFTGQKFKGATPHFHNYPLRVVGNFIWMFRHTTLIRMDMDGSVRTDGFDPPQHRNLCNPLPALLLVLVLCVCVVVVWQAEEEECLLALSNLVQLVCVVVVHQYAYEYADVVSVVVVVVSPRDHYQHPPDPPSCSLLVSCLVRVGQEYEYAQQADEVQQVNLLNLVSVVVPDPDDDPQRDCDAHEYEHAHHNHVHHHDHDDNRRRYDYYDDSPVSDVVVDDVVSVVSSVVCSVQSCHSNGGAAPEEEESSVVNDVVVVQCVNSDRRHIYMYGPPVPD